Protein AF-A0A8T4J548-F1 (afdb_monomer)

Radius of gyration: 39.28 Å; Cα contacts (8 Å, |Δi|>4): 1126; chains: 1; bounding box: 117×50×111 Å

Structure (mmCIF, N/CA/C/O backbone):
data_AF-A0A8T4J548-F1
#
_entry.id   AF-A0A8T4J548-F1
#
loop_
_atom_site.group_PDB
_atom_site.id
_atom_site.type_symbol
_atom_site.label_atom_id
_atom_site.label_alt_id
_atom_site.label_comp_id
_atom_site.label_asym_id
_atom_site.label_entity_id
_atom_site.label_seq_id
_atom_site.pdbx_PDB_ins_code
_atom_site.Cartn_x
_atom_site.Cartn_y
_atom_site.Cartn_z
_atom_site.occupancy
_atom_site.B_iso_or_equiv
_atom_site.auth_seq_id
_atom_site.auth_comp_id
_atom_site.auth_asym_id
_atom_site.auth_atom_id
_atom_site.pdbx_PDB_model_num
ATOM 1 N N . MET A 1 1 ? -50.791 -19.777 55.229 1.00 37.62 1 MET A N 1
ATOM 2 C CA . MET A 1 1 ? -50.067 -18.635 54.633 1.00 37.62 1 MET A CA 1
ATOM 3 C C . MET A 1 1 ? -48.751 -19.148 54.080 1.00 37.62 1 MET A C 1
ATOM 5 O O . MET A 1 1 ? -47.777 -19.273 54.810 1.00 37.62 1 MET A O 1
ATOM 9 N N . SER A 1 2 ? -48.763 -19.561 52.819 1.00 36.72 2 SER A N 1
ATOM 10 C CA . SER A 1 2 ? -47.574 -19.905 52.040 1.00 36.72 2 SER A CA 1
ATOM 11 C C . SER A 1 2 ? -46.838 -18.609 51.701 1.00 36.72 2 SER A C 1
ATOM 13 O O . SER A 1 2 ? -47.427 -17.722 51.092 1.00 36.72 2 SER A O 1
ATOM 15 N N . LYS A 1 3 ? -45.587 -18.477 52.158 1.00 40.59 3 LYS A N 1
ATOM 16 C CA . LYS A 1 3 ? -44.697 -17.372 51.783 1.00 40.59 3 LYS A CA 1
ATOM 17 C C . LYS A 1 3 ? -44.497 -17.413 50.267 1.00 40.59 3 LYS A C 1
ATOM 19 O O . LYS A 1 3 ? -43.923 -18.378 49.766 1.00 40.59 3 LYS A O 1
ATOM 24 N N . GLU A 1 4 ? -44.979 -16.397 49.560 1.00 38.66 4 GLU A N 1
ATOM 25 C CA . GLU A 1 4 ? -44.539 -16.113 48.196 1.00 38.66 4 GLU A CA 1
ATOM 26 C C . GLU A 1 4 ? -43.029 -15.859 48.246 1.00 38.66 4 GLU A C 1
ATOM 28 O O . GLU A 1 4 ? -42.551 -14.975 48.955 1.00 38.66 4 GLU A O 1
ATOM 33 N N . VAL A 1 5 ? -42.264 -16.714 47.571 1.00 44.09 5 VAL A N 1
ATOM 34 C CA . VAL A 1 5 ? -40.835 -16.499 47.350 1.00 44.09 5 VAL A CA 1
ATOM 35 C C . VAL A 1 5 ? -40.746 -15.466 46.234 1.00 44.09 5 VAL A C 1
ATOM 37 O O . VAL A 1 5 ? -41.049 -15.788 45.086 1.00 44.09 5 VAL A O 1
ATOM 40 N N . GLU A 1 6 ? -40.381 -14.226 46.562 1.00 42.75 6 GLU A N 1
ATOM 41 C CA . GLU A 1 6 ? -40.004 -13.232 45.555 1.00 42.75 6 GLU A CA 1
ATOM 42 C C . GLU A 1 6 ? -38.854 -13.807 44.720 1.00 42.75 6 GLU A C 1
ATOM 44 O O . GLU A 1 6 ? -37.742 -14.014 45.211 1.00 42.75 6 GLU A O 1
ATOM 49 N N . ILE A 1 7 ? -39.132 -14.121 43.454 1.00 56.84 7 ILE A N 1
ATOM 50 C CA . ILE A 1 7 ? -38.109 -14.536 42.497 1.00 56.84 7 ILE A CA 1
ATOM 51 C C . ILE A 1 7 ? -37.311 -13.277 42.159 1.00 56.84 7 ILE A C 1
ATOM 53 O O . ILE A 1 7 ? -37.735 -12.460 41.343 1.00 56.84 7 ILE A O 1
ATOM 57 N N . VAL A 1 8 ? -36.173 -13.100 42.826 1.00 64.88 8 VAL A N 1
ATOM 58 C CA . VAL A 1 8 ? -35.223 -12.031 42.512 1.00 64.88 8 VAL A CA 1
ATOM 59 C C . VAL A 1 8 ? -34.706 -12.268 41.094 1.00 64.88 8 VAL A C 1
ATOM 61 O O . VAL A 1 8 ? -34.135 -13.317 40.808 1.00 64.88 8 VAL A O 1
ATOM 64 N N . GLU A 1 9 ? -34.939 -11.318 40.187 1.00 80.44 9 GLU A N 1
ATOM 65 C CA . GLU A 1 9 ? -34.410 -11.400 38.821 1.00 80.44 9 GLU A CA 1
ATOM 66 C C . GLU A 1 9 ? -32.873 -11.406 38.838 1.00 80.44 9 GLU A C 1
ATOM 68 O O . GLU A 1 9 ? -32.246 -10.468 39.336 1.00 80.44 9 GLU A O 1
ATOM 73 N N . GLU A 1 10 ? -32.278 -12.468 38.292 1.00 92.62 10 GLU A N 1
ATOM 74 C CA . GLU A 1 10 ? -30.835 -12.610 38.099 1.00 92.62 10 GLU A CA 1
ATOM 75 C C . GLU A 1 10 ? -30.477 -12.422 36.618 1.00 92.62 10 GLU A C 1
ATOM 77 O O . GLU A 1 10 ? -31.178 -12.906 35.720 1.00 92.62 10 GLU A O 1
ATOM 82 N N . PHE A 1 11 ? -29.360 -11.744 36.365 1.00 93.88 11 PHE A N 1
ATOM 83 C CA . PHE A 1 11 ? -28.841 -11.467 35.029 1.00 93.88 11 PHE A CA 1
ATOM 84 C C . PHE A 1 11 ? -27.428 -12.022 34.905 1.00 93.88 11 PHE A C 1
ATOM 86 O O . PHE A 1 11 ? -26.547 -11.623 35.661 1.00 93.88 11 PHE A O 1
ATOM 93 N N . VAL A 1 12 ? -27.198 -12.922 33.953 1.00 94.44 12 VAL A N 1
ATOM 94 C CA . VAL A 1 12 ? -25.847 -13.385 33.612 1.00 94.44 12 VAL A CA 1
ATOM 95 C C . VAL A 1 12 ? -25.364 -12.575 32.426 1.00 94.44 12 VAL A C 1
ATOM 97 O O . VAL A 1 12 ? -26.048 -12.497 31.406 1.00 94.44 12 VAL A O 1
ATOM 100 N N . VAL A 1 13 ? -24.202 -11.954 32.573 1.00 93.19 13 VAL A N 1
ATOM 101 C CA . VAL A 1 13 ? -23.664 -11.044 31.562 1.00 93.19 13 VAL A CA 1
ATOM 102 C C . VAL A 1 13 ? -22.554 -11.706 30.773 1.00 93.19 13 VAL A C 1
ATOM 104 O O . VAL A 1 13 ? -21.712 -12.424 31.316 1.00 93.19 13 VAL A O 1
ATOM 107 N N . ASP A 1 14 ? -22.587 -11.444 29.480 1.00 91.25 14 ASP A N 1
ATOM 108 C CA . ASP A 1 14 ? -21.598 -11.900 28.528 1.00 91.25 14 ASP A CA 1
ATOM 109 C C . ASP A 1 14 ? -20.366 -10.977 28.468 1.00 91.25 14 ASP A C 1
ATOM 111 O O . ASP A 1 14 ? -20.431 -9.809 28.867 1.00 91.25 14 ASP A O 1
ATOM 115 N N . THR A 1 15 ? -19.245 -11.487 27.947 1.00 87.94 15 THR A N 1
ATOM 116 C CA . THR A 1 15 ? -18.007 -10.715 27.766 1.00 87.94 15 THR A CA 1
ATOM 117 C C . THR A 1 15 ? -18.238 -9.505 26.852 1.00 87.94 15 THR A C 1
ATOM 119 O O . THR A 1 15 ? -17.758 -8.413 27.163 1.00 87.94 15 THR A O 1
ATOM 122 N N . SER A 1 16 ? -19.021 -9.668 25.775 1.00 85.94 16 SER A N 1
ATOM 123 C CA . SER A 1 16 ? -19.352 -8.605 24.806 1.00 85.94 16 SER A CA 1
ATOM 124 C C . SER A 1 16 ? -19.909 -7.343 25.480 1.00 85.94 16 SER A C 1
ATOM 126 O O . SER A 1 16 ? -19.373 -6.251 25.317 1.00 85.94 16 SER A O 1
ATOM 128 N N . VAL A 1 17 ? -20.905 -7.507 26.353 1.00 87.31 17 VAL A N 1
ATOM 129 C CA . VAL A 1 17 ? -21.599 -6.409 27.053 1.00 87.31 17 VAL A CA 1
ATOM 130 C C . VAL A 1 17 ? -20.672 -5.640 27.992 1.00 87.31 17 VAL A C 1
ATOM 132 O O . VAL A 1 17 ? -20.835 -4.432 28.188 1.00 87.31 17 VAL A O 1
ATOM 135 N N . ILE A 1 18 ? -19.706 -6.340 28.592 1.00 88.62 18 ILE A N 1
ATOM 136 C CA . ILE A 1 18 ? -18.713 -5.734 29.483 1.00 88.62 18 ILE A CA 1
ATOM 137 C C . ILE A 1 18 ? -17.684 -4.947 28.668 1.00 88.62 18 ILE A C 1
ATOM 139 O O . ILE A 1 18 ? -17.350 -3.823 29.034 1.00 88.62 18 ILE A O 1
ATOM 143 N N . ILE A 1 19 ? -17.202 -5.505 27.555 1.00 82.69 19 ILE A N 1
ATOM 144 C CA . ILE A 1 19 ? -16.240 -4.827 26.675 1.00 82.69 19 ILE A CA 1
ATOM 145 C C . ILE A 1 19 ? -16.855 -3.564 26.060 1.00 82.69 19 ILE A C 1
ATOM 147 O O . ILE A 1 19 ? -16.193 -2.529 26.005 1.00 82.69 19 ILE A O 1
ATOM 151 N N . GLU A 1 20 ? -18.118 -3.628 25.642 1.00 76.56 20 GLU A N 1
ATOM 152 C CA . GLU A 1 20 ? -18.842 -2.521 25.002 1.00 76.56 20 GLU A CA 1
ATOM 153 C C . GLU A 1 20 ? -19.241 -1.394 25.971 1.00 76.56 20 GLU A C 1
ATOM 155 O O . GLU A 1 20 ? -19.666 -0.321 25.540 1.00 76.56 20 GLU A O 1
ATOM 160 N N . GLY A 1 21 ? -19.095 -1.604 27.284 1.00 80.56 21 GLY A N 1
ATOM 161 C CA . GLY A 1 21 ? -19.451 -0.608 28.295 1.00 80.56 21 GLY A CA 1
ATOM 162 C C . GLY A 1 21 ? -20.960 -0.368 28.432 1.00 80.56 21 GLY A C 1
ATOM 163 O O . GLY A 1 21 ? -21.388 0.718 28.831 1.00 80.56 21 GLY A O 1
ATOM 164 N N . GLU A 1 22 ? -21.781 -1.348 28.045 1.00 80.88 22 GLU A N 1
ATOM 165 C CA . GLU A 1 22 ? -23.244 -1.240 28.057 1.00 80.88 22 GLU A CA 1
ATOM 166 C C . GLU A 1 22 ? -23.857 -1.672 29.386 1.00 80.88 22 GLU A C 1
ATOM 168 O O . GLU A 1 22 ? -24.960 -1.243 29.734 1.00 80.88 22 GLU A O 1
ATOM 173 N N . LEU A 1 23 ? -23.147 -2.494 30.162 1.00 87.50 23 LEU A N 1
ATOM 174 C CA . LEU A 1 23 ? -23.687 -3.032 31.403 1.00 87.50 23 LEU A CA 1
ATOM 175 C C . LEU A 1 23 ? -24.078 -1.914 32.380 1.00 87.50 23 LEU A C 1
ATOM 177 O O . LEU A 1 23 ? -25.169 -1.949 32.948 1.00 87.50 23 LEU A O 1
ATOM 181 N N . SER A 1 24 ? -23.233 -0.894 32.540 1.00 87.75 24 SER A N 1
ATOM 182 C CA . SER A 1 24 ? -23.491 0.233 33.445 1.00 87.75 24 SER A CA 1
ATOM 183 C C . SER A 1 24 ? -24.702 1.050 33.004 1.00 87.75 24 SER A C 1
ATOM 185 O O . SER A 1 24 ? -25.564 1.364 33.825 1.00 87.75 24 SER A O 1
ATOM 187 N N . LYS A 1 25 ? -24.850 1.297 31.699 1.00 85.25 25 LYS A N 1
ATOM 188 C CA . LYS A 1 25 ? -26.010 1.997 31.122 1.00 85.25 25 LYS A CA 1
ATOM 189 C C . LYS A 1 25 ? -27.305 1.199 31.274 1.00 85.25 25 LYS A C 1
ATOM 191 O O . LYS A 1 25 ? -28.371 1.762 31.537 1.00 85.25 25 LYS A O 1
ATOM 196 N N . LEU A 1 26 ? -27.243 -0.123 31.118 1.00 85.94 26 LEU A N 1
ATOM 197 C CA . LEU A 1 26 ? -28.394 -1.005 31.326 1.00 85.94 26 LEU A CA 1
ATOM 198 C C . LEU A 1 26 ? -28.858 -1.008 32.784 1.00 85.94 26 LEU A C 1
ATOM 200 O O . LEU A 1 26 ? -30.064 -1.058 33.038 1.00 85.94 26 LEU A O 1
ATOM 204 N N . VAL A 1 27 ? -27.915 -0.904 33.719 1.00 87.94 27 VAL A N 1
ATOM 205 C CA . VAL A 1 27 ? -28.203 -0.744 35.147 1.00 87.94 27 VAL A CA 1
ATOM 206 C C . VAL A 1 27 ? -28.826 0.619 35.434 1.00 87.94 27 VAL A C 1
ATOM 208 O O . VAL A 1 27 ? -29.850 0.703 36.106 1.00 87.94 27 VAL A O 1
ATOM 211 N N . GLU A 1 28 ? -28.264 1.696 34.886 1.00 85.06 28 GLU A N 1
ATOM 212 C CA . GLU A 1 28 ? -28.781 3.056 35.082 1.00 85.06 28 GLU A CA 1
ATOM 213 C C . GLU A 1 28 ? -30.168 3.272 34.466 1.00 85.06 28 GLU A C 1
ATOM 215 O O . GLU A 1 28 ? -31.002 3.961 35.052 1.00 85.06 28 GLU A O 1
ATOM 220 N N . SER A 1 29 ? -30.446 2.646 33.320 1.00 82.81 29 SER A N 1
ATOM 221 C CA . SER A 1 29 ? -31.766 2.676 32.673 1.00 82.81 29 SER A CA 1
ATOM 222 C C . SER A 1 29 ? -32.796 1.737 33.313 1.00 82.81 29 SER A C 1
ATOM 224 O O . SER A 1 29 ? -33.959 1.743 32.910 1.00 82.81 29 SER A O 1
ATOM 226 N N . GLY A 1 30 ? -32.393 0.918 34.292 1.00 82.31 30 GLY A N 1
ATOM 227 C CA . GLY A 1 30 ? -33.263 -0.025 35.000 1.00 82.31 30 GLY A CA 1
ATOM 228 C C . GLY A 1 30 ? -33.656 -1.275 34.202 1.00 82.31 30 GLY A C 1
ATOM 229 O O . GLY A 1 30 ? -34.498 -2.047 34.665 1.00 82.31 30 GLY A O 1
ATOM 230 N N . LYS A 1 31 ? -33.066 -1.495 33.017 1.00 82.62 31 LYS A N 1
ATOM 231 C CA . LYS A 1 31 ? -33.281 -2.707 32.202 1.00 82.62 31 LYS A CA 1
ATOM 232 C C . LYS A 1 31 ? -32.619 -3.942 32.811 1.00 82.62 31 LYS A C 1
ATOM 234 O O . LYS A 1 31 ? -33.133 -5.045 32.653 1.00 82.62 31 LYS A O 1
ATOM 239 N N . VAL A 1 32 ? -31.493 -3.747 33.493 1.00 85.12 32 VAL A N 1
ATOM 240 C CA . VAL A 1 32 ? -30.818 -4.753 34.320 1.00 85.12 32 VAL A CA 1
ATOM 241 C C . VAL A 1 32 ? -30.861 -4.254 35.758 1.00 85.12 32 VAL A C 1
ATOM 243 O O . VAL A 1 32 ? -30.534 -3.103 36.028 1.00 85.12 32 VAL A O 1
ATOM 246 N N . LYS A 1 33 ? -31.304 -5.095 36.689 1.00 86.75 33 LYS A N 1
ATOM 247 C CA . LYS A 1 33 ? -31.518 -4.711 38.091 1.00 86.75 33 LYS A CA 1
ATOM 248 C C . LYS A 1 33 ? -31.268 -5.893 39.019 1.00 86.75 33 LYS A C 1
ATOM 250 O O . LYS A 1 33 ? -31.098 -7.016 38.559 1.00 86.75 33 LYS A O 1
ATOM 255 N N . ASN A 1 34 ? -31.293 -5.642 40.323 1.00 87.38 34 ASN A N 1
ATOM 256 C CA . ASN A 1 34 ? -31.101 -6.654 41.359 1.00 87.38 34 ASN A CA 1
ATOM 257 C C . ASN A 1 34 ? -29.725 -7.325 41.265 1.00 87.38 34 ASN A C 1
ATOM 259 O O . ASN A 1 34 ? -28.742 -6.698 41.643 1.00 87.38 34 ASN A O 1
ATOM 263 N N . THR A 1 35 ? -29.637 -8.570 40.789 1.00 92.06 35 THR A N 1
ATOM 264 C CA . THR A 1 35 ? -28.419 -9.383 40.871 1.00 92.06 35 THR A 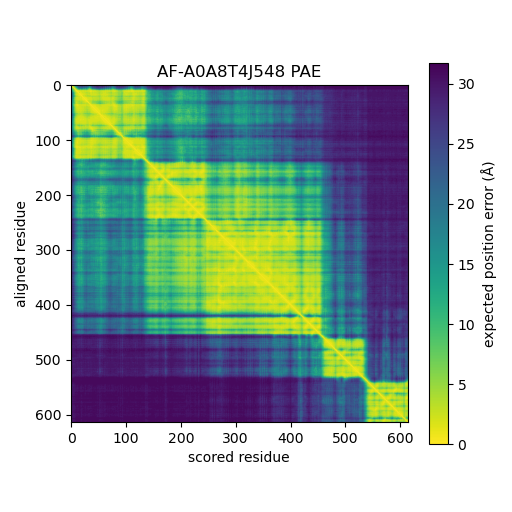CA 1
ATOM 265 C C . THR A 1 35 ? -27.792 -9.591 39.498 1.00 92.06 35 THR A C 1
ATOM 267 O O . THR A 1 35 ? -28.386 -10.212 38.618 1.00 92.06 35 THR A O 1
ATOM 270 N N . ILE A 1 36 ? -26.554 -9.130 39.344 1.00 93.25 36 ILE A N 1
ATOM 271 C CA . ILE A 1 36 ? -25.711 -9.358 38.172 1.00 93.25 36 ILE A CA 1
ATOM 272 C C . ILE A 1 36 ? -24.703 -10.456 38.493 1.00 93.25 36 ILE A C 1
ATOM 274 O O . ILE A 1 36 ? -23.972 -10.386 39.482 1.00 93.25 36 ILE A O 1
ATOM 278 N N . ILE A 1 37 ? -24.642 -11.467 37.639 1.00 93.69 37 ILE A N 1
ATOM 279 C CA . ILE A 1 37 ? -23.758 -12.612 37.771 1.00 93.69 37 ILE A CA 1
ATOM 280 C C . ILE A 1 37 ? -22.731 -12.572 36.639 1.00 93.69 37 ILE A C 1
ATOM 282 O O . ILE A 1 37 ? -23.080 -12.590 35.460 1.00 93.69 37 ILE A O 1
ATOM 286 N N . ILE A 1 38 ? -21.453 -12.550 37.009 1.00 93.81 38 ILE A N 1
ATOM 287 C CA . ILE A 1 38 ? -20.320 -12.536 36.080 1.00 93.81 38 ILE A CA 1
ATOM 288 C C . ILE A 1 38 ? -19.569 -13.859 36.230 1.00 93.81 38 ILE A C 1
ATOM 290 O O . ILE A 1 38 ? -19.129 -14.212 37.329 1.00 93.81 38 ILE A O 1
ATOM 294 N N . HIS A 1 39 ? -19.411 -14.613 35.139 1.00 94.00 39 HIS A N 1
ATOM 295 C CA . HIS A 1 39 ? -18.629 -15.848 35.182 1.00 94.00 39 HIS A CA 1
ATOM 296 C C . HIS A 1 39 ? -17.134 -15.518 35.349 1.00 94.00 39 HIS A C 1
ATOM 298 O O . HIS A 1 39 ? -16.601 -14.630 34.683 1.00 94.00 39 HIS A O 1
ATOM 304 N N . LYS A 1 40 ? -16.408 -16.246 36.207 1.00 91.50 40 LYS A N 1
ATOM 305 C CA . LYS A 1 40 ? -14.971 -16.001 36.466 1.00 91.50 40 LYS A CA 1
ATOM 306 C C . LYS A 1 40 ? -14.087 -16.145 35.222 1.00 91.50 40 LYS A C 1
ATOM 308 O O . LYS A 1 40 ? -13.003 -15.566 35.191 1.00 91.50 40 LYS A O 1
ATOM 313 N N . ALA A 1 41 ? -14.538 -16.890 34.212 1.00 89.50 41 ALA A N 1
ATOM 314 C CA . ALA A 1 41 ? -13.873 -16.963 32.909 1.00 89.50 41 ALA A CA 1
ATOM 315 C C . ALA A 1 41 ? -13.831 -15.608 32.190 1.00 89.50 41 ALA A C 1
ATOM 317 O O . ALA A 1 41 ? -12.785 -15.275 31.650 1.00 89.50 41 ALA A O 1
ATOM 318 N N . VAL A 1 42 ? -14.896 -14.802 32.276 1.00 89.88 42 VAL A N 1
ATOM 319 C CA . VAL A 1 42 ? -14.955 -13.460 31.669 1.00 89.88 42 VAL A CA 1
ATOM 320 C C . VAL A 1 42 ? -13.880 -12.556 32.266 1.00 89.88 42 VAL A C 1
ATOM 322 O O . VAL A 1 42 ? -13.118 -11.911 31.556 1.00 89.88 42 VAL A O 1
ATOM 325 N N . VAL A 1 43 ? -13.751 -12.560 33.597 1.00 90.19 43 VAL A N 1
ATOM 326 C CA . VAL A 1 43 ? -12.721 -11.772 34.294 1.00 90.19 43 VAL A CA 1
ATOM 327 C C . VAL A 1 43 ? -11.316 -12.222 33.888 1.00 90.19 43 VAL A C 1
ATOM 329 O O . VAL A 1 43 ? -10.449 -11.389 33.637 1.00 90.19 43 VAL A O 1
ATOM 332 N N . ALA A 1 44 ? -11.090 -13.536 33.808 1.00 88.06 44 ALA A N 1
ATOM 333 C CA . ALA A 1 44 ? -9.797 -14.089 33.419 1.00 88.06 44 ALA A CA 1
ATOM 334 C C . ALA A 1 44 ? -9.439 -13.771 31.957 1.00 88.06 44 ALA A C 1
ATOM 336 O O . ALA A 1 44 ? -8.276 -13.503 31.657 1.00 88.06 44 ALA A O 1
ATOM 337 N N . GLU A 1 45 ? -10.428 -13.764 31.064 1.00 86.06 45 GLU A N 1
ATOM 338 C CA . GLU A 1 45 ? -10.267 -13.347 29.676 1.00 86.06 45 GLU A CA 1
ATOM 339 C C . GLU A 1 45 ? -9.886 -11.869 29.583 1.00 86.06 45 GLU A C 1
ATOM 341 O O . GLU A 1 45 ? -8.857 -11.552 28.990 1.00 86.06 45 GLU A O 1
ATOM 346 N N . LEU A 1 46 ? -10.642 -10.971 30.221 1.00 88.62 46 LEU A N 1
ATOM 347 C CA . LEU A 1 46 ? -10.359 -9.531 30.217 1.00 88.62 46 LEU A CA 1
ATOM 348 C C . LEU A 1 46 ? -8.962 -9.215 30.764 1.00 88.62 46 LEU A C 1
ATOM 350 O O . LEU A 1 46 ? -8.216 -8.436 30.168 1.00 88.62 46 LEU A O 1
ATOM 354 N N . GLU A 1 47 ? -8.578 -9.865 31.864 1.00 87.00 47 GLU A N 1
ATOM 355 C CA . GLU A 1 47 ? -7.245 -9.747 32.455 1.00 87.00 47 GLU A CA 1
ATOM 356 C C . GLU A 1 47 ? -6.151 -10.230 31.490 1.00 87.00 47 GLU A C 1
ATOM 358 O O . GLU A 1 47 ? -5.137 -9.555 31.309 1.00 87.00 47 GLU A O 1
ATOM 363 N N . HIS A 1 48 ? -6.366 -11.363 30.815 1.00 85.19 48 HIS A N 1
ATOM 364 C CA . HIS A 1 48 ? -5.449 -11.863 29.795 1.00 85.19 48 HIS A CA 1
ATOM 365 C C . HIS A 1 48 ? -5.320 -10.875 28.626 1.00 85.19 48 HIS A C 1
ATOM 367 O O . HIS A 1 48 ? -4.202 -10.503 28.270 1.00 85.19 48 HIS A O 1
ATOM 373 N N . GLN A 1 49 ? -6.431 -10.383 28.067 1.00 82.25 49 GLN A N 1
ATOM 374 C CA . GLN A 1 49 ? -6.409 -9.390 26.985 1.00 82.25 49 GLN A CA 1
ATOM 375 C C . GLN A 1 49 ? -5.635 -8.123 27.405 1.00 82.25 49 GLN A C 1
ATOM 377 O O . GLN A 1 49 ? -4.775 -7.647 26.659 1.00 82.25 49 GLN A O 1
ATOM 382 N N . ALA A 1 50 ? -5.866 -7.622 28.624 1.00 83.88 50 ALA A N 1
ATOM 383 C CA . ALA A 1 50 ? -5.184 -6.446 29.164 1.00 83.88 50 ALA A CA 1
ATOM 384 C C . ALA A 1 50 ? -3.675 -6.679 29.368 1.00 83.88 50 ALA A C 1
ATOM 386 O O . ALA A 1 50 ? -2.860 -5.837 28.987 1.00 83.88 50 ALA A O 1
ATOM 387 N N . ASN A 1 51 ? -3.271 -7.845 29.883 1.00 79.94 51 ASN A N 1
ATOM 388 C CA . ASN A 1 51 ? -1.857 -8.211 30.050 1.00 79.94 51 ASN A CA 1
ATOM 389 C C . ASN A 1 51 ? -1.110 -8.300 28.706 1.00 79.94 51 ASN A C 1
ATOM 391 O O . ASN A 1 51 ? 0.068 -7.935 28.605 1.00 79.94 51 ASN A O 1
ATOM 395 N N . TYR A 1 52 ? -1.808 -8.719 27.649 1.00 77.62 52 TYR A N 1
ATOM 396 C CA . TYR A 1 52 ? -1.305 -8.695 26.273 1.00 77.62 52 TYR A CA 1
ATOM 397 C C . TYR A 1 52 ? -1.330 -7.296 25.630 1.00 77.62 52 TYR A C 1
ATOM 399 O O . TYR A 1 52 ? -0.826 -7.124 24.521 1.00 77.62 52 TYR A O 1
ATOM 407 N N . GLY A 1 53 ? -1.830 -6.285 26.345 1.00 68.94 53 GLY A N 1
ATOM 408 C CA . GLY A 1 53 ? -1.903 -4.888 25.920 1.00 68.94 53 GLY A CA 1
ATOM 409 C C . GLY A 1 53 ? -3.018 -4.589 24.919 1.00 68.94 53 GLY A C 1
ATOM 410 O O . GLY A 1 53 ? -2.924 -3.611 24.183 1.00 68.94 53 GLY A O 1
ATOM 411 N N . ARG A 1 54 ? -4.059 -5.425 24.859 1.00 72.12 54 ARG A N 1
ATOM 412 C CA . ARG A 1 54 ? -5.230 -5.185 24.007 1.00 72.12 54 ARG A CA 1
ATOM 413 C C . ARG A 1 54 ? -6.210 -4.252 24.716 1.00 72.12 54 ARG A C 1
ATOM 415 O O . ARG A 1 54 ? -6.527 -4.459 25.887 1.00 72.12 54 ARG A O 1
ATOM 422 N N . GLU A 1 55 ? -6.708 -3.239 24.002 1.00 71.00 55 GLU A N 1
ATOM 423 C CA . GLU A 1 55 ? -7.545 -2.181 24.602 1.00 71.00 55 GLU A CA 1
ATOM 424 C C . GLU A 1 55 ? -8.866 -2.727 25.132 1.00 71.00 55 GLU A C 1
ATOM 426 O O . GLU A 1 55 ? -9.297 -2.349 26.211 1.00 71.00 55 GLU A O 1
ATOM 431 N N . ILE A 1 56 ? -9.462 -3.675 24.409 1.00 76.81 56 ILE A N 1
ATOM 432 C CA . ILE A 1 56 ? -10.677 -4.399 24.803 1.00 76.81 56 ILE A CA 1
ATOM 433 C C . ILE A 1 56 ? -10.577 -5.019 26.204 1.00 76.81 56 ILE A C 1
ATOM 435 O O . ILE A 1 56 ? -11.549 -4.993 26.955 1.00 76.81 56 ILE A O 1
ATOM 439 N N . GLY A 1 57 ? -9.390 -5.482 26.612 1.00 83.69 57 GLY A N 1
ATOM 440 C CA . GLY A 1 57 ? -9.162 -5.933 27.985 1.00 83.69 57 GLY A CA 1
ATOM 441 C C . GLY A 1 57 ? -9.242 -4.790 28.997 1.00 83.69 57 GLY A C 1
ATOM 442 O O . GLY A 1 57 ? -9.924 -4.904 30.012 1.00 83.69 57 GLY A O 1
ATOM 443 N N . PHE A 1 58 ? -8.587 -3.661 28.714 1.00 82.62 58 PHE A N 1
ATOM 444 C CA . PHE A 1 58 ? -8.639 -2.479 29.581 1.00 82.62 58 PHE A CA 1
ATOM 445 C C . PHE A 1 58 ? -10.040 -1.862 29.653 1.00 82.62 58 PHE A C 1
ATOM 447 O O . PHE A 1 58 ? -10.462 -1.469 30.737 1.00 82.62 58 PHE A O 1
ATOM 454 N N . LEU A 1 59 ? -10.766 -1.825 28.534 1.00 82.25 59 LEU A N 1
ATOM 455 C CA . LEU A 1 59 ? -12.153 -1.367 28.449 1.00 82.25 59 LEU A CA 1
ATOM 456 C C . LEU A 1 59 ? -13.063 -2.187 29.358 1.00 82.25 59 LEU A C 1
ATOM 458 O O . LEU A 1 59 ? -13.743 -1.618 30.211 1.00 82.25 59 LEU A O 1
ATOM 462 N N . GLY A 1 60 ? -13.004 -3.516 29.248 1.00 87.75 60 GLY A N 1
ATOM 463 C CA . GLY A 1 60 ? -13.799 -4.381 30.112 1.00 87.75 60 GLY A CA 1
ATOM 464 C C . GLY A 1 60 ? -13.414 -4.261 31.591 1.00 87.75 60 GLY A C 1
ATOM 465 O O . GLY A 1 60 ? -14.287 -4.269 32.455 1.00 87.75 60 GLY A O 1
ATOM 466 N N . LEU A 1 61 ? -12.127 -4.079 31.913 1.00 89.31 61 LEU A N 1
ATOM 467 C CA . LEU A 1 61 ? -11.692 -3.822 33.293 1.00 89.31 61 LEU A CA 1
ATOM 468 C C . LEU A 1 61 ? -12.213 -2.483 33.838 1.00 89.31 61 LEU A C 1
ATOM 470 O O . LEU A 1 61 ? -12.587 -2.411 35.009 1.00 89.31 61 LEU A O 1
ATOM 474 N N . ASP A 1 62 ? -12.236 -1.427 33.025 1.00 87.38 62 ASP A N 1
ATOM 475 C CA . ASP A 1 62 ? -12.780 -0.127 33.425 1.00 87.38 62 ASP A CA 1
ATOM 476 C C . ASP A 1 62 ? -14.308 -0.188 33.598 1.00 87.38 62 ASP A C 1
ATOM 478 O O . ASP A 1 62 ? -14.839 0.408 34.537 1.00 87.38 62 ASP A O 1
ATOM 482 N N . GLU A 1 63 ? -15.015 -0.972 32.781 1.00 90.19 63 GLU A N 1
ATOM 483 C CA . GLU A 1 63 ? -16.448 -1.220 32.963 1.00 90.19 63 GLU A CA 1
ATOM 484 C C . GLU A 1 63 ? -16.739 -2.005 34.250 1.00 90.19 63 GLU A C 1
ATOM 486 O O . GLU A 1 63 ? -17.608 -1.618 35.032 1.00 90.19 63 GLU A O 1
ATOM 491 N N . LEU A 1 64 ? -15.960 -3.052 34.547 1.00 92.00 64 LEU A N 1
ATOM 492 C CA . LEU A 1 64 ? -16.081 -3.795 35.806 1.00 92.00 64 LEU A CA 1
ATOM 493 C C . LEU A 1 64 ? -15.888 -2.894 37.035 1.00 92.00 64 LEU A C 1
ATOM 495 O O . LEU A 1 64 ? -16.566 -3.090 38.046 1.00 92.00 64 LEU A O 1
ATOM 499 N N . LYS A 1 65 ? -15.001 -1.890 36.971 1.00 91.50 65 LYS A N 1
ATOM 500 C CA . LYS A 1 65 ? -14.851 -0.899 38.053 1.00 91.50 65 LYS A CA 1
ATOM 501 C C . LYS A 1 65 ? -16.128 -0.086 38.250 1.00 91.50 65 LYS A C 1
ATOM 503 O O . LYS A 1 65 ? -16.621 -0.039 39.373 1.00 91.50 65 LYS A O 1
ATOM 508 N N . LYS A 1 66 ? -16.700 0.478 37.180 1.00 89.38 66 LYS A N 1
ATOM 509 C CA . LYS A 1 66 ? -17.960 1.244 37.252 1.00 89.38 66 LYS A CA 1
ATOM 510 C C . LYS A 1 66 ? -19.107 0.405 37.808 1.00 89.38 66 LYS A C 1
ATOM 512 O O . LYS A 1 66 ? -19.896 0.874 38.621 1.00 89.38 66 LYS A O 1
ATOM 517 N N . ILE A 1 67 ? -19.191 -0.855 37.393 1.00 91.12 67 ILE A N 1
ATOM 518 C CA . ILE A 1 67 ? -20.208 -1.789 37.877 1.00 91.12 67 ILE A CA 1
ATOM 519 C C . ILE A 1 67 ? -20.037 -2.056 39.374 1.00 91.12 67 ILE A C 1
ATOM 521 O O . ILE A 1 67 ? -21.011 -1.962 40.120 1.00 91.12 67 ILE A O 1
ATOM 525 N N . ASN A 1 68 ? -18.806 -2.280 39.844 1.00 90.44 68 ASN A N 1
ATOM 526 C CA . ASN A 1 68 ? -18.532 -2.395 41.277 1.00 90.44 68 ASN A CA 1
ATOM 527 C C . ASN A 1 68 ? -18.887 -1.108 42.046 1.00 90.44 68 ASN A C 1
ATOM 529 O O . ASN A 1 68 ? -19.461 -1.206 43.126 1.00 90.44 68 ASN A O 1
ATOM 533 N N . GLU A 1 69 ? -18.630 0.084 41.496 1.00 90.88 69 GLU A N 1
ATOM 534 C CA . GLU A 1 69 ? -19.053 1.358 42.103 1.00 90.88 69 GLU A CA 1
ATOM 535 C C . GLU A 1 69 ? -20.584 1.461 42.223 1.00 90.88 69 GLU A C 1
ATOM 537 O O . GLU A 1 69 ? -21.108 1.848 43.271 1.00 90.88 69 GLU A O 1
ATOM 542 N N . LEU A 1 70 ? -21.329 1.066 41.184 1.00 88.94 70 LEU A N 1
ATOM 543 C CA . LEU A 1 70 ? -22.796 1.024 41.214 1.00 88.94 70 LEU A CA 1
ATOM 544 C C . LEU A 1 70 ? -23.320 0.034 42.268 1.00 88.94 70 LEU A C 1
ATOM 546 O O . LEU A 1 70 ? -24.321 0.324 42.930 1.00 88.94 70 LEU A O 1
ATOM 550 N N . ALA A 1 71 ? -22.632 -1.092 42.471 1.00 89.12 71 ALA A N 1
ATOM 551 C CA . ALA A 1 71 ? -22.965 -2.051 43.520 1.00 89.12 71 ALA A CA 1
ATOM 552 C C . ALA A 1 71 ? -22.644 -1.534 44.927 1.00 89.12 71 ALA A C 1
ATOM 554 O O . ALA A 1 71 ? -23.468 -1.667 45.829 1.00 89.12 71 ALA A O 1
ATOM 555 N N . SER A 1 72 ? -21.494 -0.881 45.122 1.00 87.88 72 SER A N 1
ATOM 556 C CA . SER A 1 72 ? -21.147 -0.236 46.397 1.00 87.88 72 SER A CA 1
ATOM 557 C C . SER A 1 72 ? -22.143 0.859 46.788 1.00 87.88 72 SER A C 1
ATOM 559 O O . SER A 1 72 ? -22.417 1.043 47.970 1.00 87.88 72 SER A O 1
ATOM 561 N N . ASN A 1 73 ? -22.738 1.532 45.801 1.00 87.88 73 ASN A N 1
ATOM 562 C CA . ASN A 1 73 ? -23.808 2.512 45.999 1.00 87.88 73 ASN A CA 1
ATOM 563 C C . ASN A 1 73 ? -25.199 1.878 46.224 1.00 87.88 73 ASN A C 1
ATOM 565 O O . ASN A 1 73 ? -26.195 2.596 46.286 1.00 87.88 73 ASN A O 1
ATOM 569 N N . GLY A 1 74 ? -25.289 0.547 46.321 1.00 84.88 74 GLY A N 1
ATOM 570 C CA . GLY A 1 74 ? -26.520 -0.187 46.624 1.00 84.88 74 GLY A CA 1
ATOM 571 C C . GLY A 1 74 ? -27.527 -0.272 45.476 1.00 84.88 74 GLY A C 1
ATOM 572 O O . GLY A 1 74 ? -28.661 -0.688 45.703 1.00 84.88 74 GLY A O 1
ATOM 573 N N . LYS A 1 75 ? -27.153 0.112 44.246 1.00 84.44 75 LYS A N 1
ATOM 574 C CA . LYS A 1 75 ? -28.064 0.047 43.088 1.00 84.44 75 LYS A CA 1
ATOM 575 C C . LYS A 1 75 ? -28.272 -1.383 42.577 1.00 84.44 75 LYS A C 1
ATOM 577 O O . LYS A 1 75 ? -29.321 -1.676 42.013 1.00 84.44 75 LYS A O 1
ATOM 582 N N . ILE A 1 76 ? -27.272 -2.248 42.750 1.00 91.25 76 ILE A N 1
ATOM 583 C CA . ILE A 1 76 ? -27.244 -3.643 42.283 1.00 91.25 76 ILE A CA 1
ATOM 584 C C . ILE A 1 76 ? -26.418 -4.520 43.235 1.00 91.25 76 ILE A C 1
ATOM 586 O O . ILE A 1 76 ? -25.584 -4.022 43.986 1.00 91.25 76 ILE A O 1
ATOM 590 N N . ASN A 1 77 ? -26.598 -5.834 43.143 1.00 89.88 77 ASN A N 1
ATOM 591 C CA . ASN A 1 77 ? -25.744 -6.857 43.739 1.00 89.88 77 ASN A CA 1
ATOM 592 C C . ASN A 1 77 ? -24.912 -7.525 42.639 1.00 89.88 77 ASN A C 1
ATOM 594 O O . ASN A 1 77 ? -25.446 -7.855 41.583 1.00 89.88 77 ASN A O 1
ATOM 598 N N . ILE A 1 78 ? -23.624 -7.772 42.888 1.00 91.56 78 ILE A N 1
ATOM 599 C CA . ILE A 1 78 ? -22.739 -8.468 41.940 1.00 91.56 78 ILE A CA 1
ATOM 600 C C . ILE A 1 78 ? -22.282 -9.794 42.539 1.00 91.56 78 ILE A C 1
ATOM 602 O O . ILE A 1 78 ? -21.869 -9.852 43.697 1.00 91.56 78 ILE A O 1
ATOM 606 N N . SER A 1 79 ? -22.303 -10.855 41.733 1.00 91.75 79 SER A N 1
ATOM 607 C CA . SER A 1 79 ? -21.782 -12.171 42.093 1.00 91.75 79 SER A CA 1
ATOM 608 C C . SER A 1 79 ? -20.817 -12.696 41.032 1.00 91.75 79 SER A C 1
ATOM 610 O O . SER A 1 79 ? -21.173 -12.827 39.863 1.00 91.75 79 SER A O 1
ATOM 612 N N . TYR A 1 80 ? -19.596 -13.046 41.442 1.00 91.56 80 TYR A N 1
ATOM 613 C CA . TYR A 1 80 ? -18.612 -13.686 40.567 1.00 91.56 80 TYR A CA 1
ATOM 614 C C . TYR A 1 80 ? -18.645 -15.205 40.767 1.00 91.56 80 TYR A C 1
ATOM 616 O O . TYR A 1 80 ? -18.197 -15.714 41.799 1.00 91.56 80 TYR A O 1
ATOM 624 N N . THR A 1 81 ? -19.159 -15.945 39.785 1.00 89.44 81 THR A N 1
ATOM 625 C CA . THR A 1 81 ? -19.433 -17.390 39.914 1.00 89.44 81 THR A CA 1
ATOM 626 C C . THR A 1 81 ? -18.725 -18.228 38.850 1.00 89.44 81 THR A C 1
ATOM 628 O O . THR A 1 81 ? -18.112 -17.701 37.925 1.00 89.44 81 THR A O 1
ATOM 631 N N . GLY A 1 82 ? -18.756 -19.550 39.018 1.00 85.44 82 GLY A N 1
ATOM 632 C CA . GLY A 1 82 ? -18.109 -20.491 38.108 1.00 85.44 82 GLY A CA 1
ATOM 633 C C . GLY A 1 82 ? -16.623 -20.712 38.387 1.00 85.44 82 GLY A C 1
ATOM 634 O O . GLY A 1 82 ? -16.055 -20.204 39.363 1.00 85.44 82 GLY A O 1
ATOM 635 N N . ASN A 1 83 ? -16.004 -21.514 37.524 1.00 83.44 83 ASN A N 1
ATOM 636 C CA . ASN A 1 83 ? -14.597 -21.883 37.626 1.00 83.44 83 ASN A CA 1
ATOM 637 C C . ASN A 1 83 ? -13.729 -20.895 36.847 1.00 83.44 83 ASN A C 1
ATOM 639 O O . ASN A 1 83 ? -14.098 -20.435 35.767 1.00 83.44 83 ASN A O 1
ATOM 643 N N . ARG A 1 84 ? -12.557 -20.566 37.401 1.00 82.00 84 ARG A N 1
ATOM 644 C CA . ARG A 1 84 ? -11.561 -19.756 36.698 1.00 82.00 84 ARG A CA 1
ATOM 645 C C . ARG A 1 84 ? -10.727 -20.685 35.801 1.00 82.00 84 ARG A C 1
ATOM 647 O O . ARG A 1 84 ? -10.055 -21.557 36.353 1.00 82.00 84 ARG A O 1
ATOM 654 N N . PRO A 1 85 ? -10.765 -20.537 34.467 1.00 80.12 85 PRO A N 1
ATOM 655 C CA . PRO A 1 85 ? -9.952 -21.349 33.566 1.00 80.12 85 PRO A CA 1
ATOM 656 C C . PRO A 1 85 ? -8.457 -21.054 33.761 1.00 80.12 85 PRO A C 1
ATOM 658 O O . PRO A 1 85 ? -8.073 -19.951 34.159 1.00 80.12 85 PRO A O 1
ATOM 661 N N . GLY A 1 86 ? -7.605 -22.048 33.498 1.00 75.69 86 GLY A N 1
ATOM 662 C CA . GLY A 1 86 ? -6.149 -21.872 33.540 1.00 75.69 86 GLY A CA 1
ATOM 663 C C . GLY A 1 86 ? -5.616 -21.090 32.331 1.00 75.69 86 GLY A C 1
ATOM 664 O O . GLY A 1 86 ? -6.255 -21.051 31.283 1.00 75.69 86 GLY A O 1
ATOM 665 N N . GLU A 1 87 ? -4.408 -20.520 32.422 1.00 68.94 87 GLU A N 1
ATOM 666 C CA . GLU A 1 87 ? -3.784 -19.757 31.317 1.00 68.94 87 GLU A CA 1
ATOM 667 C C . GLU A 1 87 ? -3.705 -20.534 29.993 1.00 68.94 87 GLU A C 1
ATOM 669 O O . GLU A 1 87 ? -3.927 -19.976 28.919 1.00 68.94 87 GLU A O 1
ATOM 674 N N . SER A 1 88 ? -3.385 -21.829 30.053 1.00 65.75 88 SER A N 1
ATOM 675 C CA . SER A 1 88 ? -3.288 -22.688 28.868 1.00 65.75 88 SER A CA 1
ATOM 676 C C . SER A 1 88 ? -4.642 -22.924 28.199 1.00 65.75 88 SER A C 1
ATOM 678 O O . SER A 1 88 ? -4.689 -23.072 26.979 1.00 65.75 88 SER A O 1
ATOM 680 N N . GLN A 1 89 ? -5.724 -22.935 28.984 1.00 67.75 89 GLN A N 1
ATOM 681 C CA . GLN A 1 89 ? -7.094 -23.014 28.489 1.00 67.75 89 GLN A CA 1
ATOM 682 C C . GLN A 1 89 ? -7.518 -21.676 27.893 1.00 67.75 89 GLN A C 1
ATOM 684 O O . GLN A 1 89 ? -8.008 -21.677 26.783 1.00 67.75 89 GLN A O 1
ATOM 689 N N . ILE A 1 90 ? -7.222 -20.537 28.525 1.00 67.81 90 ILE A N 1
ATOM 690 C CA . ILE A 1 90 ? -7.557 -19.204 27.979 1.00 67.81 90 ILE A CA 1
ATOM 691 C C . ILE A 1 90 ? -6.869 -18.960 26.628 1.00 67.81 90 ILE A C 1
ATOM 693 O O . ILE A 1 90 ? -7.492 -18.477 25.690 1.00 67.81 90 ILE A O 1
ATOM 697 N N . LYS A 1 91 ? -5.593 -19.348 26.489 1.00 62.44 91 LYS A N 1
ATOM 698 C CA . LYS A 1 91 ? -4.850 -19.204 25.222 1.00 62.44 91 LYS A CA 1
ATOM 699 C C . LYS A 1 91 ? -5.376 -20.082 24.087 1.00 62.44 91 LYS A C 1
ATOM 701 O O . LYS A 1 91 ? -5.096 -19.791 22.928 1.00 62.44 91 LYS A O 1
ATOM 706 N N . ARG A 1 92 ? -6.037 -21.195 24.415 1.00 54.19 92 ARG A N 1
ATOM 707 C CA . ARG A 1 92 ? -6.502 -22.208 23.452 1.00 54.19 92 ARG A CA 1
ATOM 708 C C . ARG A 1 92 ? -8.016 -22.238 23.289 1.00 54.19 92 ARG A C 1
ATOM 710 O O . ARG A 1 92 ? -8.483 -22.848 22.330 1.00 54.19 92 ARG A O 1
ATOM 717 N N . ALA A 1 93 ? -8.749 -21.612 24.203 1.00 53.88 93 ALA A N 1
ATOM 718 C CA . ALA A 1 93 ? -10.189 -21.507 24.165 1.00 53.88 93 ALA A CA 1
ATOM 719 C C . ALA A 1 93 ? -10.549 -20.788 22.871 1.00 53.88 93 ALA A C 1
ATOM 721 O O . ALA A 1 93 ? -10.183 -19.634 22.641 1.00 53.88 93 ALA A O 1
ATOM 722 N N . LYS A 1 94 ? -11.241 -21.503 21.987 1.00 55.66 94 LYS A N 1
ATOM 723 C CA . LYS A 1 94 ? -11.978 -20.848 20.911 1.00 55.66 94 LYS A CA 1
ATOM 724 C C . LYS A 1 94 ? -13.055 -19.999 21.589 1.00 55.66 94 LYS A C 1
ATOM 726 O O . LYS A 1 94 ? -13.619 -20.476 22.570 1.00 55.66 94 LYS A O 1
ATOM 731 N N . SER A 1 95 ? -13.348 -18.807 21.059 1.00 59.75 95 SER A N 1
ATOM 732 C CA . SER A 1 95 ? -14.367 -17.866 21.579 1.00 59.75 95 SER A CA 1
ATOM 733 C C . SER A 1 95 ? -15.585 -18.580 22.191 1.00 59.75 95 SER A C 1
ATOM 735 O O . SER A 1 95 ? -15.936 -18.357 23.341 1.00 59.75 95 SER A O 1
ATOM 737 N N . GLY A 1 96 ? -16.108 -19.592 21.487 1.00 69.31 96 GLY A N 1
ATOM 738 C CA . GLY A 1 96 ? -17.292 -20.339 21.906 1.00 69.31 96 GLY A CA 1
ATOM 739 C C . GLY A 1 96 ? -17.213 -21.170 23.198 1.00 69.31 96 GLY A C 1
ATOM 740 O O . GLY A 1 96 ? -18.273 -21.546 23.696 1.00 69.31 96 GLY A O 1
ATOM 741 N N . GLU A 1 97 ? -16.036 -21.495 23.752 1.00 81.94 97 GLU A N 1
ATOM 742 C CA . GLU A 1 97 ? -15.949 -22.234 25.031 1.00 81.94 97 GLU A CA 1
ATOM 743 C C . GLU A 1 97 ? -16.360 -21.362 26.220 1.00 81.94 97 GLU A C 1
ATOM 745 O O . GLU A 1 97 ? -17.082 -21.823 27.104 1.00 81.94 97 GLU A O 1
ATOM 750 N N . ILE A 1 98 ? -15.930 -20.098 26.233 1.00 84.94 98 ILE A N 1
ATOM 751 C CA . ILE A 1 98 ? -16.304 -19.148 27.284 1.00 84.94 98 ILE A CA 1
ATOM 752 C C . ILE A 1 98 ? -17.794 -18.820 27.153 1.00 84.94 98 ILE A C 1
ATOM 754 O O . ILE A 1 98 ? -18.525 -18.924 28.139 1.00 84.94 98 ILE A O 1
ATOM 758 N N . ASP A 1 99 ? -18.269 -18.566 25.932 1.00 87.69 99 ASP A N 1
ATOM 759 C CA . ASP A 1 99 ? -19.686 -18.315 25.647 1.00 87.69 99 ASP A CA 1
ATOM 760 C C . ASP A 1 99 ? -20.573 -19.486 26.097 1.00 87.69 99 ASP A C 1
ATOM 762 O O . ASP A 1 99 ? -21.685 -19.288 26.590 1.00 87.69 99 ASP A O 1
ATOM 766 N N . ALA A 1 100 ? -20.089 -20.727 25.950 1.00 88.19 100 ALA A N 1
ATOM 767 C CA . ALA A 1 100 ? -20.775 -21.913 26.455 1.00 88.19 100 ALA A CA 1
ATOM 768 C C . ALA A 1 100 ? -20.858 -21.914 27.985 1.00 88.19 100 ALA A C 1
ATOM 770 O O . ALA A 1 100 ? -21.955 -22.060 28.512 1.00 88.19 100 ALA A O 1
ATOM 771 N N . MET A 1 101 ? -19.756 -21.648 28.697 1.00 90.38 101 MET A N 1
ATOM 772 C CA . MET A 1 101 ? -19.766 -21.557 30.167 1.00 90.38 101 MET A CA 1
ATOM 773 C C . MET A 1 101 ? -20.729 -20.477 30.682 1.00 90.38 101 MET A C 1
ATOM 775 O O . MET A 1 101 ? -21.383 -20.659 31.708 1.00 90.38 101 MET A O 1
ATOM 779 N N . ILE A 1 102 ? -20.826 -19.347 29.975 1.00 92.25 102 ILE A N 1
ATOM 780 C CA . ILE A 1 102 ? -21.750 -18.255 30.311 1.00 92.25 102 ILE A CA 1
ATOM 781 C C . ILE A 1 102 ? -23.203 -18.702 30.102 1.00 92.25 102 ILE A C 1
ATOM 783 O O . ILE A 1 102 ? -24.049 -18.461 30.967 1.00 92.25 102 ILE A O 1
ATOM 787 N N . ARG A 1 103 ? -23.505 -19.382 28.986 1.00 92.38 103 ARG A N 1
ATOM 788 C CA . ARG A 1 103 ? -24.843 -19.941 28.732 1.00 92.38 103 ARG A CA 1
ATOM 789 C C . ARG A 1 103 ? -25.219 -21.010 29.757 1.00 92.38 103 ARG A C 1
ATOM 791 O O . ARG A 1 103 ? -26.320 -20.945 30.293 1.00 92.38 103 ARG A O 1
ATOM 798 N N . ASP A 1 104 ? -24.315 -21.929 30.074 1.00 92.12 104 ASP A N 1
ATOM 799 C CA . ASP A 1 104 ? -24.553 -22.982 31.067 1.00 92.12 104 ASP A CA 1
ATOM 800 C C . ASP A 1 104 ? -24.872 -22.366 32.437 1.00 92.12 104 ASP A C 1
ATOM 802 O O . ASP A 1 104 ? -25.861 -22.720 33.076 1.00 92.12 104 ASP A O 1
ATOM 806 N N . LEU A 1 105 ? -24.116 -21.340 32.842 1.00 92.62 105 LEU A N 1
ATOM 807 C CA . LEU A 1 105 ? -24.385 -20.601 34.073 1.00 92.62 105 LEU A CA 1
ATOM 808 C C . LEU A 1 105 ? -25.764 -19.919 34.062 1.00 92.62 105 LEU A C 1
ATOM 810 O O . LEU A 1 105 ? -26.485 -19.966 35.062 1.00 92.62 105 LEU A O 1
ATOM 814 N N . ALA A 1 106 ? -26.131 -19.269 32.955 1.00 93.25 106 ALA A N 1
ATOM 815 C CA . ALA A 1 106 ? -27.435 -18.625 32.810 1.00 93.25 106 ALA A CA 1
ATOM 816 C C . ALA A 1 106 ? -28.586 -19.642 32.851 1.00 93.25 106 ALA A C 1
ATOM 818 O O . ALA A 1 106 ? -29.617 -19.376 33.473 1.00 93.25 106 ALA A O 1
ATOM 819 N N . TRP A 1 107 ? -28.389 -20.820 32.256 1.00 92.75 107 TRP A N 1
ATOM 820 C CA . TRP A 1 107 ? -29.339 -21.927 32.291 1.00 92.75 107 TRP A CA 1
ATOM 821 C C . TRP A 1 107 ? -29.540 -22.453 33.714 1.00 92.75 107 TRP A C 1
ATOM 823 O O . TRP A 1 107 ? -30.668 -22.477 34.212 1.00 92.75 107 TRP A O 1
ATOM 833 N N . ASP A 1 108 ? -28.446 -22.789 34.400 1.00 90.81 108 ASP A N 1
ATOM 834 C CA . ASP A 1 108 ? -28.461 -23.367 35.748 1.00 90.81 108 ASP A CA 1
ATOM 835 C C . ASP A 1 108 ? -29.115 -22.435 36.774 1.00 90.81 108 ASP A C 1
ATOM 837 O O . ASP A 1 108 ? -29.847 -22.873 37.666 1.00 90.81 108 ASP A O 1
ATOM 841 N N . ARG A 1 109 ? -28.883 -21.127 36.631 1.00 90.00 109 ARG A N 1
ATOM 842 C CA . ARG A 1 109 ? -29.456 -20.088 37.497 1.00 90.00 109 ARG A CA 1
ATOM 843 C C . ARG A 1 109 ? -30.868 -19.668 37.100 1.00 90.00 109 ARG A C 1
ATOM 845 O O . ARG A 1 109 ? -31.500 -18.918 37.839 1.00 90.00 109 ARG A O 1
ATOM 852 N N . LYS A 1 110 ? -31.384 -20.133 35.954 1.00 90.56 110 LYS A N 1
ATOM 853 C CA . LYS A 1 110 ? -32.611 -19.607 35.321 1.00 90.56 110 LYS A CA 1
ATOM 854 C C . LYS A 1 110 ? -32.566 -18.078 35.163 1.00 90.56 110 LYS A C 1
ATOM 856 O O . LYS A 1 110 ? -33.597 -17.404 35.234 1.00 90.56 110 LYS A O 1
ATOM 861 N N . ALA A 1 111 ? -31.360 -17.552 34.973 1.00 93.06 111 ALA A N 1
ATOM 862 C CA . ALA A 1 111 ? -31.079 -16.136 34.843 1.00 93.06 111 ALA A CA 1
ATOM 863 C C . ALA A 1 111 ? -31.326 -15.670 33.404 1.00 93.06 111 ALA A C 1
ATOM 865 O O . ALA A 1 111 ? -31.322 -16.458 32.456 1.00 93.06 111 ALA A O 1
ATOM 866 N N . THR A 1 112 ? -31.531 -14.368 33.234 1.00 94.38 112 THR A N 1
ATOM 867 C CA . THR A 1 112 ? -31.611 -13.764 31.901 1.00 94.38 112 THR A CA 1
ATOM 868 C C . THR A 1 112 ? -30.199 -13.525 31.379 1.00 94.38 112 THR A C 1
ATOM 870 O O . THR A 1 112 ? -29.418 -12.828 32.024 1.00 94.38 112 THR A O 1
ATOM 873 N N . LEU A 1 113 ? -29.867 -14.092 30.219 1.00 94.31 113 LEU A N 1
ATOM 874 C CA . LEU A 1 113 ? -28.595 -13.837 29.547 1.00 94.31 113 LEU A CA 1
ATOM 875 C C . LEU A 1 113 ? -28.621 -12.444 28.913 1.00 94.31 113 LEU A C 1
ATOM 877 O O . LEU A 1 113 ? -29.512 -12.150 28.119 1.00 94.31 113 LEU A O 1
ATOM 881 N N . VAL A 1 114 ? -27.637 -11.607 29.219 1.00 93.25 114 VAL A N 1
ATOM 882 C CA . VAL A 1 114 ? -27.435 -10.310 28.564 1.00 93.25 114 VAL A CA 1
ATOM 883 C C . VAL A 1 114 ? -26.196 -10.408 27.684 1.00 93.25 114 VAL A C 1
ATOM 885 O O . VAL A 1 114 ? -25.107 -10.654 28.196 1.00 93.25 114 VAL A O 1
ATOM 888 N N . THR A 1 115 ? -26.362 -10.238 26.373 1.00 90.25 115 THR A N 1
ATOM 889 C CA . THR A 1 115 ? -25.275 -10.358 25.385 1.00 90.25 115 THR A CA 1
ATOM 890 C C . THR A 1 115 ? -25.411 -9.304 24.284 1.00 90.25 115 THR A C 1
ATOM 892 O O . THR A 1 115 ? -26.530 -8.944 23.911 1.00 90.25 115 THR A O 1
ATOM 895 N N . GLY A 1 116 ? -24.282 -8.779 23.802 1.00 84.44 116 GLY A N 1
ATOM 896 C CA . GLY A 1 116 ? -24.188 -7.988 22.569 1.00 84.44 116 GLY A CA 1
ATOM 897 C C . GLY A 1 116 ? -23.899 -8.858 21.339 1.00 84.44 116 GLY A C 1
ATOM 898 O O . GLY A 1 116 ? -24.144 -8.441 20.210 1.00 84.44 116 GLY A O 1
ATOM 899 N N . ASP A 1 117 ? -23.459 -10.104 21.544 1.00 84.25 117 ASP A N 1
ATOM 900 C CA . ASP A 1 117 ? -23.175 -11.050 20.471 1.00 84.25 117 ASP A CA 1
ATOM 901 C C . ASP A 1 117 ? -24.477 -11.673 19.934 1.00 84.25 117 ASP A C 1
ATOM 903 O O . ASP A 1 117 ? -25.223 -12.385 20.620 1.00 84.25 117 ASP A O 1
ATOM 907 N N . LYS A 1 118 ? -24.749 -11.411 18.652 1.00 84.12 118 LYS A N 1
ATOM 908 C CA . LYS A 1 118 ? -25.931 -11.918 17.948 1.00 84.12 118 LYS A CA 1
ATOM 909 C C . LYS A 1 118 ? -25.965 -13.445 17.885 1.00 84.12 118 LYS A C 1
ATOM 911 O O . LYS A 1 118 ? -27.037 -14.023 18.047 1.00 84.12 118 LYS A O 1
ATOM 916 N N . VAL A 1 119 ? -24.832 -14.107 17.656 1.00 85.88 119 VAL A N 1
ATOM 917 C CA . VAL A 1 119 ? -24.744 -15.572 17.581 1.00 85.88 119 VAL A CA 1
ATOM 918 C C . VAL A 1 119 ? -25.053 -16.182 18.943 1.00 85.88 119 VAL A C 1
ATOM 920 O O . VAL A 1 119 ? -25.891 -17.079 19.032 1.00 85.88 119 VAL A O 1
ATOM 923 N N . GLN A 1 120 ? -24.448 -15.672 20.015 1.00 88.06 120 GLN A N 1
ATOM 924 C CA . GLN A 1 120 ? -24.703 -16.144 21.376 1.00 88.06 120 GLN A CA 1
ATOM 925 C C . GLN A 1 120 ? -26.151 -15.901 21.802 1.00 88.06 120 GLN A C 1
ATOM 927 O O . GLN A 1 120 ? -26.773 -16.789 22.395 1.00 88.06 120 GLN A O 1
ATOM 932 N N . GLY A 1 121 ? -26.707 -14.737 21.459 1.00 89.44 121 GLY A N 1
ATOM 933 C CA . GLY A 1 121 ? -28.095 -14.393 21.743 1.00 89.44 121 GLY A CA 1
ATOM 934 C C . GLY A 1 121 ? -29.095 -15.283 21.007 1.00 89.44 121 GLY A C 1
ATOM 935 O O . GLY A 1 121 ? -30.022 -15.802 21.630 1.00 89.44 121 GLY A O 1
ATOM 936 N N . GLU A 1 122 ? -28.911 -15.505 19.704 1.00 89.56 122 GLU A N 1
ATOM 937 C CA . GLU A 1 122 ? -29.777 -16.396 18.919 1.00 89.56 122 GLU A CA 1
ATOM 938 C C . GLU A 1 122 ? -29.633 -17.864 19.352 1.00 89.56 122 GLU A C 1
ATOM 940 O O . GLU A 1 122 ? -30.640 -18.559 19.484 1.00 89.56 122 GLU A O 1
ATOM 945 N N . MET A 1 123 ? -28.420 -18.324 19.683 1.00 90.06 123 MET A N 1
ATOM 946 C CA . MET A 1 123 ? -28.197 -19.663 20.245 1.00 90.06 123 MET A CA 1
ATOM 947 C C . MET A 1 123 ? -28.925 -19.854 21.578 1.00 90.06 123 MET A C 1
ATOM 949 O O . MET A 1 123 ? -29.603 -20.859 21.778 1.00 90.06 123 MET A O 1
ATOM 953 N N . ALA A 1 124 ? -28.827 -18.889 22.492 1.00 92.25 124 ALA A N 1
ATOM 954 C CA . ALA A 1 124 ? -29.510 -18.959 23.779 1.00 92.25 124 ALA A CA 1
ATOM 955 C C . ALA A 1 124 ? -31.043 -18.933 23.618 1.00 92.25 124 ALA A C 1
ATOM 957 O O . ALA A 1 124 ? -31.739 -19.719 24.263 1.00 92.25 124 ALA A O 1
ATOM 958 N N . LYS A 1 125 ? -31.582 -18.112 22.703 1.00 92.06 125 LYS A N 1
ATOM 959 C CA . LYS A 1 125 ? -33.016 -18.141 22.354 1.00 92.06 125 LYS A CA 1
ATOM 960 C C . LYS A 1 125 ? -33.436 -19.501 21.795 1.00 92.06 125 LYS A C 1
ATOM 962 O O . LYS A 1 125 ? -34.474 -20.018 22.201 1.00 92.06 125 LYS A O 1
ATOM 967 N N . ALA A 1 126 ? -32.633 -20.093 20.908 1.00 92.44 126 ALA A N 1
ATOM 968 C CA . ALA A 1 126 ? -32.896 -21.413 20.333 1.00 92.44 126 ALA A CA 1
ATOM 969 C C . ALA A 1 126 ? -32.908 -22.525 21.397 1.00 92.44 126 ALA A C 1
ATOM 971 O O . ALA A 1 126 ? -33.689 -23.468 21.292 1.00 92.44 126 ALA A O 1
ATOM 972 N N . LEU A 1 127 ? -32.100 -22.384 22.453 1.00 90.88 127 LEU A N 1
ATOM 973 C CA . LEU A 1 127 ? -32.101 -23.268 23.624 1.00 90.88 127 LEU A CA 1
ATOM 974 C C . LEU A 1 127 ? -33.246 -22.977 24.616 1.00 90.88 127 LEU A C 1
ATOM 976 O O . LEU A 1 127 ? -33.361 -23.659 25.630 1.00 90.88 127 LEU A O 1
ATOM 980 N N . GLY A 1 128 ? -34.109 -21.992 24.345 1.00 90.56 128 GLY A N 1
ATOM 981 C CA . GLY A 1 128 ? -35.248 -21.637 25.198 1.00 90.56 128 GLY A CA 1
ATOM 982 C C . GLY A 1 128 ? -34.890 -20.766 26.406 1.00 90.56 128 GLY A C 1
ATOM 983 O O . GLY A 1 128 ? -35.651 -20.701 27.371 1.00 90.56 128 GLY A O 1
ATOM 984 N N . MET A 1 129 ? -33.735 -20.100 26.379 1.00 94.06 129 MET A N 1
ATOM 985 C CA . MET A 1 129 ? -33.277 -19.217 27.452 1.00 94.06 129 MET A CA 1
ATOM 986 C C . MET A 1 129 ? -33.943 -17.843 27.377 1.00 94.06 129 MET A C 1
ATOM 988 O O . MET A 1 129 ? -34.302 -17.359 26.302 1.00 94.06 129 MET A O 1
ATOM 992 N N . LYS A 1 130 ? -34.043 -17.157 28.522 1.00 93.12 130 LYS A N 1
ATOM 993 C CA . LYS A 1 130 ? -34.366 -15.725 28.546 1.00 93.12 130 LYS A CA 1
ATOM 994 C C . LYS A 1 130 ? -33.136 -14.936 28.107 1.00 93.12 130 LYS A C 1
ATOM 996 O O . LYS A 1 130 ? -32.072 -15.101 28.699 1.00 93.12 130 LYS A O 1
ATOM 1001 N N . VAL A 1 131 ? -33.284 -14.077 27.100 1.00 93.00 131 VAL A N 1
ATOM 1002 C CA . VAL A 1 131 ? -32.167 -13.324 26.513 1.00 93.00 131 VAL A CA 1
ATOM 1003 C C . VAL A 1 131 ? -32.536 -11.857 26.328 1.00 93.00 131 VAL A C 1
ATOM 1005 O O . VAL A 1 131 ? -33.570 -11.539 25.740 1.00 93.00 131 VAL A O 1
ATOM 1008 N N . ILE A 1 132 ? -31.648 -10.970 26.768 1.00 91.38 132 ILE A N 1
ATOM 1009 C CA . ILE A 1 132 ? -31.589 -9.565 26.371 1.00 91.38 132 ILE A CA 1
ATOM 1010 C C . ILE A 1 132 ? -30.436 -9.446 25.373 1.00 91.38 132 ILE A C 1
ATOM 1012 O O . ILE A 1 132 ? -29.270 -9.443 25.763 1.00 91.38 132 ILE A O 1
ATOM 1016 N N . LEU A 1 133 ? -30.776 -9.383 24.083 1.00 85.94 133 LEU A N 1
ATOM 1017 C CA . LEU A 1 133 ? -29.808 -9.132 23.016 1.00 85.94 133 LEU A CA 1
ATOM 1018 C C . LEU A 1 133 ? -29.708 -7.623 22.786 1.00 85.94 133 LEU A C 1
ATOM 1020 O O . LEU A 1 133 ? -30.696 -6.985 22.405 1.00 85.94 133 LEU A O 1
ATOM 1024 N N . ILE A 1 134 ? -28.527 -7.061 23.020 1.00 80.81 134 ILE A N 1
ATOM 1025 C CA . ILE A 1 134 ? -28.244 -5.654 22.751 1.00 80.81 134 ILE A CA 1
ATOM 1026 C C . ILE A 1 134 ? -28.004 -5.520 21.252 1.00 80.81 134 ILE A C 1
ATOM 1028 O O . ILE A 1 134 ? -27.072 -6.093 20.703 1.00 80.81 134 ILE A O 1
ATOM 1032 N N . ASN A 1 135 ? -28.888 -4.793 20.570 1.00 65.00 135 ASN A N 1
ATOM 1033 C CA . ASN A 1 135 ? -28.744 -4.560 19.140 1.00 65.00 135 ASN A CA 1
ATOM 1034 C C . ASN A 1 135 ? -27.851 -3.332 18.928 1.00 65.00 135 ASN A C 1
ATOM 1036 O O . ASN A 1 135 ? -28.343 -2.202 18.890 1.00 65.00 135 ASN A O 1
ATOM 1040 N N . VAL A 1 136 ? -26.541 -3.572 18.877 1.00 55.06 136 VAL A N 1
ATOM 1041 C CA . VAL A 1 136 ? -25.485 -2.548 18.928 1.00 55.06 136 VAL A CA 1
ATOM 1042 C C . VAL A 1 136 ? -25.634 -1.507 17.807 1.00 55.06 136 VAL A C 1
ATOM 1044 O O . VAL A 1 136 ? -25.529 -0.308 18.068 1.00 55.06 136 VAL A O 1
ATOM 1047 N N . GLU A 1 137 ? -26.037 -1.936 16.604 1.00 52.81 137 GLU A N 1
ATOM 1048 C CA . GLU A 1 137 ? -26.257 -1.066 15.433 1.00 52.81 137 GLU A CA 1
ATOM 1049 C C . GLU A 1 137 ? -27.289 0.054 15.662 1.00 52.81 137 GLU A C 1
ATOM 1051 O O . GLU A 1 137 ? -27.225 1.097 15.018 1.00 52.81 137 GLU A O 1
ATOM 1056 N N . LYS A 1 138 ? -28.271 -0.142 16.557 1.00 47.19 138 LYS A N 1
ATOM 1057 C CA . LYS A 1 138 ? -29.363 0.829 16.774 1.00 47.19 138 LYS A CA 1
ATOM 1058 C C . LYS A 1 138 ? -29.146 1.763 17.962 1.00 47.19 138 LYS A C 1
ATOM 1060 O O . LYS A 1 138 ? -29.930 2.696 18.127 1.00 47.19 138 LYS A O 1
ATOM 1065 N N . VAL A 1 139 ? -28.151 1.500 18.810 1.00 51.78 139 VAL A N 1
ATOM 1066 C CA . VAL A 1 139 ? -27.965 2.227 20.080 1.00 51.78 139 VAL A CA 1
ATOM 1067 C C . VAL A 1 139 ? -26.829 3.247 19.996 1.00 51.78 139 VAL A C 1
ATOM 1069 O O . VAL A 1 139 ? -26.899 4.284 20.656 1.00 51.78 139 VAL A O 1
ATOM 1072 N N . PHE A 1 140 ? -25.815 3.005 19.164 1.00 56.97 140 PHE A N 1
ATOM 1073 C CA . PHE A 1 140 ? -24.659 3.888 19.051 1.00 56.97 140 PHE A CA 1
ATOM 1074 C C . PHE A 1 140 ? -24.755 4.819 17.845 1.00 56.97 140 PHE A C 1
ATOM 1076 O O . PHE A 1 140 ? -24.879 4.379 16.705 1.00 56.97 140 PHE A O 1
ATOM 1083 N N . ASP A 1 141 ? -24.643 6.125 18.103 1.00 68.06 141 ASP A N 1
ATOM 1084 C CA . ASP A 1 141 ? -24.399 7.101 17.045 1.00 68.06 141 ASP A CA 1
ATOM 1085 C C . ASP A 1 141 ? -23.037 6.803 16.408 1.00 68.06 141 ASP A C 1
ATOM 1087 O O . ASP A 1 141 ? -22.014 6.697 17.103 1.00 68.06 141 ASP A O 1
ATOM 1091 N N . LYS A 1 142 ? -23.034 6.678 15.081 1.00 74.94 142 LYS A N 1
ATOM 1092 C CA . LYS A 1 142 ? -21.823 6.488 14.289 1.00 74.94 142 LYS A CA 1
ATOM 1093 C C . LYS A 1 142 ? -20.866 7.671 14.430 1.00 74.94 142 LYS A C 1
ATOM 1095 O O . LYS A 1 142 ? -19.661 7.484 14.369 1.00 74.94 142 LYS A O 1
ATOM 1100 N N . LYS A 1 143 ? -21.369 8.868 14.745 1.00 81.81 143 LYS A N 1
ATOM 1101 C CA . LYS A 1 143 ? -20.521 10.049 14.940 1.00 81.81 143 LYS A CA 1
ATOM 1102 C C . LYS A 1 143 ? -19.471 9.833 16.014 1.00 81.81 143 LYS A C 1
ATOM 1104 O O . LYS A 1 143 ? -19.814 9.617 17.177 1.00 81.81 143 LYS A O 1
ATOM 1109 N N . VAL A 1 144 ? -18.195 9.938 15.666 1.00 85.75 144 VAL A N 1
ATOM 1110 C CA . VAL A 1 144 ? -17.094 9.839 16.635 1.00 85.75 144 VAL A CA 1
ATOM 1111 C C . VAL A 1 144 ? -16.760 11.197 17.240 1.00 85.75 144 VAL A C 1
ATOM 1113 O O . VAL A 1 144 ? -16.766 12.222 16.558 1.00 85.75 144 VAL A O 1
ATOM 1116 N N . GLY A 1 145 ? -16.352 11.219 18.511 1.00 85.44 145 GLY A N 1
ATOM 1117 C CA . GLY A 1 145 ? -15.878 12.433 19.183 1.00 85.44 145 GLY A CA 1
ATOM 1118 C C . GLY A 1 145 ? -14.707 13.133 18.478 1.00 85.44 145 GLY A C 1
ATOM 1119 O O . GLY A 1 145 ? -14.429 14.297 18.769 1.00 85.44 145 GLY A O 1
ATOM 1120 N N . LEU A 1 146 ? -14.035 12.449 17.549 1.00 90.56 146 LEU A N 1
ATOM 1121 C CA . LEU A 1 146 ? -12.975 12.967 16.689 1.00 90.56 146 LEU A CA 1
ATOM 1122 C C . LEU A 1 146 ? -13.489 13.902 15.571 1.00 90.56 146 LEU A C 1
ATOM 1124 O O . LEU A 1 146 ? -12.785 14.845 15.211 1.00 90.56 146 LEU A O 1
ATOM 1128 N N . GLU A 1 147 ? -14.708 13.703 15.057 1.00 88.94 147 GLU A N 1
ATOM 1129 C CA . GLU A 1 147 ? -15.266 14.479 13.932 1.00 88.94 147 GLU A CA 1
ATOM 1130 C C . GLU A 1 147 ? -15.363 15.977 14.225 1.00 88.94 147 GLU A C 1
ATOM 1132 O O . GLU A 1 147 ? -15.195 16.792 13.325 1.00 88.94 147 GLU A O 1
ATOM 1137 N N . LYS A 1 148 ? -15.545 16.361 15.494 1.00 90.44 148 LYS A N 1
ATOM 1138 C CA . LYS A 1 148 ? -15.620 17.771 15.920 1.00 90.44 148 LYS A CA 1
ATOM 1139 C C . LYS A 1 148 ? -14.363 18.591 15.604 1.00 90.44 148 LYS A C 1
ATOM 1141 O O . LYS A 1 148 ? -14.397 19.815 15.676 1.00 90.44 148 LYS A O 1
ATOM 1146 N N . PHE A 1 149 ? -13.242 17.924 15.330 1.00 90.75 149 PHE A N 1
ATOM 1147 C CA . PHE A 1 149 ? -11.974 18.560 14.977 1.00 90.75 149 PHE A CA 1
ATOM 1148 C C . PHE A 1 149 ? -11.782 18.713 13.459 1.00 90.75 149 PHE A C 1
ATOM 1150 O O . PHE A 1 149 ? -10.837 19.377 13.026 1.00 90.75 149 PHE A O 1
ATOM 1157 N N . PHE A 1 150 ? -12.667 18.123 12.652 1.00 90.19 150 PHE A N 1
ATOM 1158 C CA . PHE A 1 150 ? -12.639 18.205 11.198 1.00 90.19 150 PHE A CA 1
ATOM 1159 C C . PHE A 1 150 ? -13.653 19.233 10.679 1.00 90.19 150 PHE A C 1
ATOM 1161 O O . PHE A 1 150 ? -14.794 19.291 11.126 1.00 90.19 150 PHE A O 1
ATOM 1168 N N . ASP A 1 151 ? -13.226 20.020 9.694 1.00 86.88 151 ASP A N 1
ATOM 1169 C CA . ASP A 1 151 ? -14.091 20.818 8.823 1.00 86.88 151 ASP A CA 1
ATOM 1170 C C . ASP A 1 151 ? -13.837 20.418 7.358 1.00 86.88 151 ASP A C 1
ATOM 1172 O O . ASP A 1 151 ? -13.070 19.488 7.096 1.00 86.88 151 ASP A O 1
ATOM 1176 N N . GLU A 1 152 ? -14.463 21.102 6.399 1.00 83.56 152 GLU A N 1
ATOM 1177 C CA . GLU A 1 152 ? -14.332 20.809 4.960 1.00 83.56 152 GLU A CA 1
ATOM 1178 C C . GLU A 1 152 ? -12.896 20.961 4.418 1.00 83.56 152 GLU A C 1
ATOM 1180 O O . GLU A 1 152 ? -12.566 20.421 3.364 1.00 83.56 152 GLU A O 1
ATOM 1185 N N . THR A 1 153 ? -12.028 21.681 5.132 1.00 85.38 153 THR A N 1
ATOM 1186 C CA . THR A 1 153 ? -10.647 21.988 4.726 1.00 85.38 153 THR A CA 1
ATOM 1187 C C . THR A 1 153 ? -9.587 21.289 5.578 1.00 85.38 153 THR A C 1
ATOM 1189 O O . THR A 1 153 ? -8.395 21.365 5.265 1.00 85.38 153 THR A O 1
ATOM 1192 N N . THR A 1 154 ? -9.981 20.616 6.662 1.00 88.88 154 THR A N 1
ATOM 1193 C CA . THR A 1 154 ? -9.063 19.897 7.549 1.00 88.88 154 THR A CA 1
ATOM 1194 C C . THR A 1 154 ? -8.610 18.592 6.902 1.00 88.88 154 THR A C 1
ATOM 1196 O O . THR A 1 154 ? -9.376 17.645 6.759 1.00 88.88 154 THR A O 1
ATOM 1199 N N . MET A 1 155 ? -7.321 18.514 6.574 1.00 87.50 155 MET A N 1
ATOM 1200 C CA . MET A 1 155 ? -6.682 17.315 6.024 1.00 87.50 155 MET A CA 1
ATOM 1201 C C . MET A 1 155 ? -6.333 16.296 7.105 1.00 87.50 155 MET A C 1
ATOM 1203 O O . MET A 1 155 ? -6.376 15.089 6.886 1.00 87.50 155 MET A O 1
ATOM 1207 N N . SER A 1 156 ? -5.896 16.776 8.268 1.00 92.94 156 SER A N 1
ATOM 1208 C CA . SER A 1 156 ? -5.520 15.894 9.369 1.00 92.94 156 SER A CA 1
ATOM 1209 C C . SER A 1 156 ? -5.610 16.599 10.706 1.00 92.94 156 SER A C 1
ATOM 1211 O O . SER A 1 156 ? -5.370 17.805 10.781 1.00 92.94 156 SER A O 1
ATOM 1213 N N . VAL A 1 157 ? -5.886 15.825 11.745 1.00 95.56 157 VAL A N 1
ATOM 1214 C CA . VAL A 1 157 ? -5.949 16.253 13.139 1.00 95.56 157 VAL A CA 1
ATOM 1215 C C . VAL A 1 157 ? -4.895 15.487 13.935 1.00 95.56 157 VAL A C 1
ATOM 1217 O O . VAL A 1 157 ? -4.692 14.293 13.723 1.00 95.56 157 VAL A O 1
ATOM 1220 N N . HIS A 1 158 ? -4.222 16.191 14.842 1.00 97.00 158 HIS A N 1
ATOM 1221 C CA . HIS A 1 158 ? -3.134 15.695 15.683 1.00 97.00 158 HIS A CA 1
ATOM 1222 C C . HIS A 1 158 ? -3.482 16.008 17.139 1.00 97.00 158 HIS A C 1
ATOM 1224 O O . HIS A 1 158 ? -3.555 17.176 17.528 1.00 97.00 158 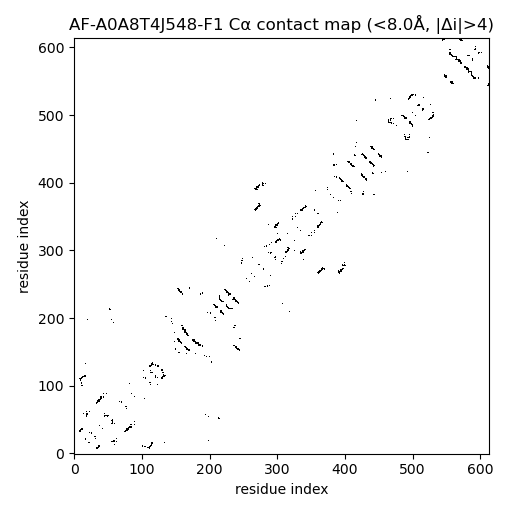HIS A O 1
ATOM 1230 N N . LEU A 1 159 ? -3.745 14.971 17.933 1.00 97.06 159 LEU A N 1
ATOM 1231 C CA . LEU A 1 159 ? -4.149 15.067 19.335 1.00 97.06 159 LEU A CA 1
ATOM 1232 C C . LEU A 1 159 ? -3.097 14.367 20.196 1.00 97.06 159 LEU A C 1
ATOM 1234 O O . LEU A 1 159 ? -2.907 13.165 20.049 1.00 97.06 159 LEU A O 1
ATOM 1238 N N . LYS A 1 160 ? -2.440 15.088 21.107 1.00 96.81 160 LYS A N 1
ATOM 1239 C CA . LYS A 1 160 ? -1.415 14.528 21.999 1.00 96.81 160 LYS A CA 1
ATOM 1240 C C . LYS A 1 160 ? -1.627 14.992 23.437 1.00 96.81 160 LYS A C 1
ATOM 1242 O O . LYS A 1 160 ? -1.980 16.148 23.666 1.00 96.81 160 LYS A O 1
ATOM 1247 N N . GLU A 1 161 ? -1.417 14.103 24.408 1.00 96.75 161 GLU A N 1
ATOM 1248 C CA . GLU A 1 161 ? -1.529 14.466 25.825 1.00 96.75 161 GLU A CA 1
ATOM 1249 C C . GLU A 1 161 ? -0.529 15.571 26.214 1.00 96.75 161 GLU A C 1
ATOM 1251 O O . GLU A 1 161 ? 0.616 15.595 25.767 1.00 96.75 161 GLU A O 1
ATOM 1256 N N . GLY A 1 162 ? -0.973 16.521 27.037 1.00 94.56 162 GLY A N 1
ATOM 1257 C CA . GLY A 1 162 ? -0.188 17.685 27.450 1.00 94.56 162 GLY A CA 1
ATOM 1258 C C . GLY A 1 162 ? -0.038 18.773 26.380 1.00 94.56 162 GLY A C 1
ATOM 1259 O O . GLY A 1 162 ? 0.631 19.780 26.635 1.00 94.56 162 GLY A O 1
ATOM 1260 N N . VAL A 1 163 ? -0.664 18.609 25.210 1.00 95.50 163 VAL A N 1
ATOM 1261 C CA . VAL A 1 163 ? -0.537 19.503 24.050 1.00 95.50 163 VAL A CA 1
ATOM 1262 C C . VAL A 1 163 ? -1.918 19.982 23.590 1.00 95.50 163 VAL A C 1
ATOM 1264 O O . VAL A 1 163 ? -2.931 19.317 23.803 1.00 95.50 163 VAL A O 1
ATOM 1267 N N . GLU A 1 164 ? -1.976 21.176 23.003 1.00 96.06 164 GLU A N 1
ATOM 1268 C CA . GLU A 1 164 ? -3.175 21.688 22.330 1.00 96.06 164 GLU A CA 1
ATOM 1269 C C . GLU A 1 164 ? -3.539 20.805 21.118 1.00 96.06 164 GLU A C 1
ATOM 1271 O O . GLU A 1 164 ? -2.650 20.246 20.473 1.00 96.06 164 GLU A O 1
ATOM 1276 N N . PRO A 1 165 ? -4.828 20.646 20.776 1.00 96.06 165 PRO A N 1
ATOM 1277 C CA . PRO A 1 165 ? -5.222 19.931 19.567 1.00 96.06 165 PRO A CA 1
ATOM 1278 C C . PRO A 1 165 ? -4.839 20.735 18.318 1.00 96.06 165 PRO A C 1
ATOM 1280 O O . PRO A 1 165 ? -5.184 21.913 18.212 1.00 96.06 165 PRO A O 1
ATOM 1283 N N . PHE A 1 166 ? -4.200 20.099 17.336 1.00 95.38 166 PHE A N 1
ATOM 1284 C CA . PHE A 1 166 ? -3.789 20.750 16.089 1.00 95.38 166 PHE A CA 1
ATOM 1285 C C . PHE A 1 166 ? -4.455 20.141 14.857 1.00 95.38 166 PHE A C 1
ATOM 1287 O O . PHE A 1 166 ? -4.752 18.949 14.816 1.00 95.38 166 PHE A O 1
ATOM 1294 N N . ALA A 1 167 ? -4.624 20.952 13.814 1.00 94.31 167 ALA A N 1
ATOM 1295 C CA . ALA A 1 167 ? -5.047 20.509 12.492 1.00 94.31 167 ALA A CA 1
ATOM 1296 C C . ALA A 1 167 ? -4.124 21.038 11.392 1.00 94.31 167 ALA A C 1
ATOM 1298 O O . ALA A 1 167 ? -3.647 22.171 11.459 1.00 94.31 167 ALA A O 1
ATOM 1299 N N . LYS A 1 168 ? -3.934 20.234 10.341 1.00 91.81 168 LYS A N 1
ATOM 1300 C CA . LYS A 1 168 ? -3.438 20.706 9.040 1.00 91.81 168 LYS A CA 1
ATOM 1301 C C . LYS A 1 168 ? -4.640 21.050 8.170 1.00 91.81 168 LYS A C 1
ATOM 1303 O O . LYS A 1 168 ? -5.421 20.150 7.860 1.00 91.81 168 LYS A O 1
ATOM 1308 N N . LYS A 1 169 ? -4.782 22.319 7.788 1.00 89.25 169 LYS A N 1
ATOM 1309 C CA . LYS A 1 169 ? -5.883 22.807 6.942 1.00 89.25 169 LYS A CA 1
ATOM 1310 C C . LYS A 1 169 ? -5.359 23.300 5.601 1.00 89.25 169 LYS A C 1
ATOM 1312 O O . LYS A 1 169 ? -4.342 23.987 5.574 1.00 89.25 169 LYS A O 1
ATOM 1317 N N . GLY A 1 170 ? -6.040 22.961 4.509 1.00 82.19 170 GLY A N 1
ATOM 1318 C CA . GLY A 1 170 ? -5.660 23.369 3.155 1.00 82.19 170 GLY A CA 1
ATOM 1319 C C . GLY A 1 170 ? -5.626 22.204 2.169 1.00 82.19 170 GLY A C 1
ATOM 1320 O O . GLY A 1 170 ? -6.473 21.316 2.217 1.00 82.19 170 GLY A O 1
ATOM 1321 N N . LYS A 1 171 ? -4.657 22.221 1.251 1.00 71.06 171 LYS A N 1
ATOM 1322 C CA . LYS A 1 171 ? -4.466 21.189 0.220 1.00 71.06 171 LYS A CA 1
ATOM 1323 C C . LYS A 1 171 ? -3.051 20.600 0.304 1.00 71.06 171 LYS A C 1
ATOM 1325 O O . LYS A 1 171 ? -2.149 21.246 0.844 1.00 71.06 171 LYS A O 1
ATOM 1330 N N . PRO A 1 172 ? -2.807 19.393 -0.240 1.00 64.12 172 PRO A N 1
ATOM 1331 C CA . PRO A 1 172 ? -1.444 18.883 -0.396 1.00 64.12 172 PRO A CA 1
ATOM 1332 C C . PRO A 1 172 ? -0.538 19.926 -1.079 1.00 64.12 172 PRO A C 1
ATOM 1334 O O . PRO A 1 172 ? -0.919 20.497 -2.095 1.00 64.12 172 PRO A O 1
ATOM 1337 N N . GLY A 1 173 ? 0.626 20.217 -0.488 1.00 65.75 173 GLY A N 1
ATOM 1338 C CA . GLY A 1 173 ? 1.570 21.242 -0.966 1.00 65.75 173 GLY A CA 1
ATOM 1339 C C . GLY A 1 173 ? 1.343 22.664 -0.425 1.00 65.75 173 GLY A C 1
ATOM 1340 O O . GLY A 1 173 ? 2.286 23.447 -0.387 1.00 65.75 173 GLY A O 1
ATOM 1341 N N . SER A 1 174 ? 0.143 22.994 0.067 1.00 71.69 174 SER A N 1
ATOM 1342 C CA . SER A 1 174 ? -0.173 24.298 0.669 1.00 71.69 174 SER A CA 1
ATOM 1343 C C . SER A 1 174 ? -1.158 24.119 1.826 1.00 71.69 174 SER A C 1
ATOM 1345 O O . SER A 1 174 ? -2.378 24.072 1.638 1.00 71.69 174 SER A O 1
ATOM 1347 N N . PHE A 1 175 ? -0.614 23.960 3.035 1.00 81.81 175 PHE A N 1
ATOM 1348 C CA . PHE A 1 175 ? -1.394 23.776 4.255 1.00 81.81 175 PHE A CA 1
ATOM 1349 C C . PHE A 1 175 ? -0.862 24.640 5.397 1.00 81.81 175 PHE A C 1
ATOM 1351 O O . PHE A 1 175 ? 0.338 24.886 5.510 1.00 81.81 175 PHE A O 1
ATOM 1358 N N . GLU A 1 176 ? -1.765 25.033 6.287 1.00 88.12 176 GLU A N 1
ATOM 1359 C CA . GLU A 1 176 ? -1.448 25.717 7.535 1.00 88.12 176 GLU A CA 1
ATOM 1360 C C . GLU A 1 176 ? -1.627 24.764 8.717 1.00 88.12 176 GLU A C 1
ATOM 1362 O O . GLU A 1 176 ? -2.588 23.990 8.776 1.00 88.12 176 GLU A O 1
ATOM 1367 N N . PHE A 1 177 ? -0.697 24.818 9.671 1.00 90.12 177 PHE A N 1
ATOM 1368 C CA . PHE A 1 177 ? -0.801 24.095 10.935 1.00 90.12 177 PHE A CA 1
ATOM 1369 C C . PHE A 1 177 ? -1.416 25.018 11.985 1.00 90.12 177 PHE A C 1
ATOM 1371 O O . PHE A 1 177 ? -0.810 26.020 12.363 1.00 90.12 177 PHE A O 1
ATOM 1378 N N . LYS A 1 178 ? -2.634 24.706 12.435 1.00 92.88 178 LYS A N 1
ATOM 1379 C CA . LYS A 1 178 ? -3.429 25.592 13.291 1.00 92.88 178 LYS A CA 1
ATOM 1380 C C . LYS A 1 178 ? -3.894 24.875 14.552 1.00 92.88 178 LYS A C 1
ATOM 1382 O O . LYS A 1 178 ? -4.415 23.762 14.473 1.00 92.88 178 LYS A O 1
ATOM 1387 N N . ALA A 1 179 ? -3.743 25.531 15.702 1.00 93.00 179 ALA A N 1
ATOM 1388 C CA . ALA A 1 179 ? -4.345 25.079 16.951 1.00 93.00 179 ALA A CA 1
ATOM 1389 C C . ALA A 1 179 ? -5.876 25.193 16.859 1.00 93.00 179 ALA A C 1
ATOM 1391 O O . ALA A 1 179 ? -6.413 26.223 16.443 1.00 93.00 179 ALA A O 1
ATOM 1392 N N . LEU A 1 180 ? -6.582 24.123 17.220 1.00 91.12 180 LEU A N 1
ATOM 1393 C CA . LEU A 1 180 ? -8.047 24.063 17.236 1.00 91.12 180 LEU A CA 1
ATOM 1394 C C . LEU A 1 180 ? -8.631 24.616 18.543 1.00 91.12 180 LEU A C 1
ATOM 1396 O O . LEU A 1 180 ? -9.784 25.034 18.575 1.00 91.12 180 LEU A O 1
ATOM 1400 N N . SER A 1 181 ? -7.840 24.609 19.615 1.00 91.25 181 SER A N 1
ATOM 1401 C CA . SER A 1 181 ? -8.173 25.157 20.930 1.00 91.25 181 SER A CA 1
ATOM 1402 C C . SER A 1 181 ? -6.886 25.527 21.667 1.00 91.25 181 SER A C 1
ATOM 1404 O O . SER A 1 181 ? -5.855 24.909 21.423 1.00 91.25 181 SER A O 1
ATOM 1406 N N . SER A 1 182 ? -6.957 26.491 22.587 1.00 89.56 182 SER A N 1
ATOM 1407 C CA . SER A 1 182 ? -5.864 26.835 23.510 1.00 89.56 182 SER A CA 1
ATOM 1408 C C . SER A 1 182 ? -5.810 25.929 24.750 1.00 89.56 182 SER A C 1
ATOM 1410 O O . SER A 1 182 ? -4.916 26.051 25.584 1.00 89.56 182 SER A O 1
ATOM 1412 N N . GLU A 1 183 ? -6.804 25.056 24.945 1.00 93.44 183 GLU A N 1
ATOM 1413 C CA . GLU A 1 183 ? -6.808 24.105 26.059 1.00 93.44 183 GLU A CA 1
ATOM 1414 C C . GLU A 1 183 ? -5.962 22.873 25.709 1.00 93.44 183 GLU A C 1
ATOM 1416 O O . GLU A 1 183 ? -6.204 22.194 24.707 1.00 93.44 183 GLU A O 1
ATOM 1421 N N . LYS A 1 184 ? -4.993 22.550 26.570 1.00 95.06 184 LYS A N 1
ATOM 1422 C CA . LYS A 1 184 ? -4.183 21.334 26.445 1.00 95.06 184 LYS A CA 1
ATOM 1423 C C . LYS A 1 184 ? -5.023 20.091 26.724 1.00 95.06 184 LYS A C 1
ATOM 1425 O O . LYS A 1 184 ? -5.790 20.040 27.685 1.00 95.06 184 LYS A O 1
ATOM 1430 N N . LEU A 1 185 ? -4.836 19.056 25.913 1.00 95.50 185 LEU A N 1
ATOM 1431 C CA . LEU A 1 185 ? -5.503 17.775 26.099 1.00 95.50 185 LEU A CA 1
ATOM 1432 C C . LEU A 1 185 ? -4.906 17.035 27.296 1.00 95.50 185 LEU A C 1
ATOM 1434 O O . LEU A 1 185 ? -3.690 16.895 27.410 1.00 95.50 185 LEU A O 1
ATOM 1438 N N . THR A 1 186 ? -5.755 16.519 28.181 1.00 95.88 186 THR A N 1
ATOM 1439 C CA . THR A 1 186 ? -5.304 15.626 29.254 1.00 95.88 186 THR A CA 1
ATOM 1440 C C . THR A 1 186 ? -5.167 14.197 28.737 1.00 95.88 186 THR A C 1
ATOM 1442 O O . THR A 1 186 ? -5.803 13.814 27.749 1.00 95.88 186 THR A O 1
ATOM 1445 N N . LYS A 1 187 ? -4.373 13.386 29.437 1.00 94.19 187 LYS A N 1
ATOM 1446 C CA . LYS A 1 187 ? -4.220 11.955 29.153 1.00 94.19 187 LYS A CA 1
ATOM 1447 C C . LYS A 1 187 ? -5.567 11.234 29.110 1.00 94.19 187 LYS A C 1
ATOM 1449 O O . LYS A 1 187 ? -5.820 10.439 28.212 1.00 94.19 187 LYS A O 1
ATOM 1454 N N . GLU A 1 188 ? -6.452 11.545 30.052 1.00 91.56 188 GLU A N 1
ATOM 1455 C CA . GLU A 1 188 ? -7.776 10.933 30.175 1.00 91.56 188 GLU A CA 1
ATOM 1456 C C . GLU A 1 188 ? -8.649 11.262 28.962 1.00 91.56 188 GLU A C 1
ATOM 1458 O O . GLU A 1 188 ? -9.315 10.374 28.437 1.00 91.56 188 GLU A O 1
ATOM 1463 N N . LYS A 1 189 ? -8.604 12.511 28.472 1.00 92.75 189 LYS A N 1
ATOM 1464 C CA . LYS A 1 189 ? -9.353 12.938 27.280 1.00 92.75 189 LYS A CA 1
ATOM 1465 C C . LYS A 1 189 ? -8.876 12.203 26.023 1.00 92.75 189 LYS A C 1
ATOM 1467 O O . LYS A 1 189 ? -9.707 11.712 25.262 1.00 92.75 189 LYS A O 1
ATOM 1472 N N . VAL A 1 190 ? -7.560 12.111 25.803 1.00 94.94 190 VAL A N 1
ATOM 1473 C CA . VAL A 1 190 ? -6.999 11.422 24.623 1.00 94.94 190 VAL A CA 1
ATOM 1474 C C . VAL A 1 190 ? -7.273 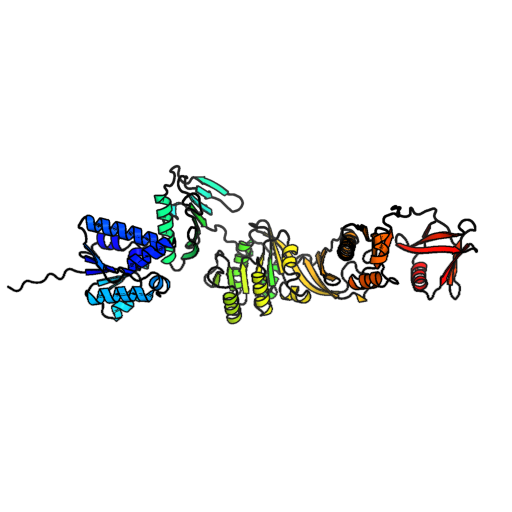9.922 24.698 1.00 94.94 190 VAL A C 1
ATOM 1476 O O . VAL A 1 190 ? -7.743 9.338 23.726 1.00 94.94 190 VAL A O 1
ATOM 1479 N N . LYS A 1 191 ? -7.068 9.305 25.866 1.00 91.00 191 LYS A N 1
ATOM 1480 C CA . LYS A 1 191 ? -7.363 7.884 26.075 1.00 91.00 191 LYS A CA 1
ATOM 1481 C C . LYS A 1 191 ? -8.850 7.571 25.874 1.00 91.00 191 LYS A C 1
ATOM 1483 O O . LYS A 1 191 ? -9.175 6.579 25.233 1.00 91.00 191 LYS A O 1
ATOM 1488 N N . ALA A 1 192 ? -9.755 8.419 26.368 1.00 88.00 192 ALA A N 1
ATOM 1489 C CA . ALA A 1 192 ? -11.194 8.241 26.167 1.00 88.00 192 ALA A CA 1
ATOM 1490 C C . ALA A 1 192 ? -11.582 8.283 24.679 1.00 88.00 192 ALA A C 1
ATOM 1492 O O . ALA A 1 192 ? -12.354 7.437 24.235 1.00 88.00 192 ALA A O 1
ATOM 1493 N N . LEU A 1 193 ? -11.004 9.208 23.903 1.00 92.50 193 LEU A N 1
ATOM 1494 C CA . LEU A 1 193 ? -11.198 9.257 22.449 1.00 92.50 193 LEU A CA 1
ATOM 1495 C C . LEU A 1 193 ? -10.633 8.011 21.756 1.00 92.50 193 LEU A C 1
ATOM 1497 O O . LEU A 1 193 ? -11.301 7.434 20.906 1.00 92.50 193 LEU A O 1
ATOM 1501 N N . ALA A 1 194 ? -9.432 7.560 22.129 1.00 91.69 194 ALA A N 1
ATOM 1502 C CA . ALA A 1 194 ? -8.840 6.343 21.571 1.00 91.69 194 ALA A CA 1
ATOM 1503 C C . ALA A 1 194 ? -9.734 5.115 21.811 1.00 91.69 194 ALA A C 1
ATOM 1505 O O . ALA A 1 194 ? -9.976 4.325 20.901 1.00 91.69 194 ALA A O 1
ATOM 1506 N N . ASN A 1 195 ? -10.261 4.999 23.027 1.00 84.06 195 ASN A N 1
ATOM 1507 C CA . ASN A 1 195 ? -11.181 3.948 23.440 1.00 84.06 195 ASN A CA 1
ATOM 1508 C C . ASN A 1 195 ? -12.490 3.969 22.644 1.00 84.06 195 ASN A C 1
ATOM 1510 O O . ASN A 1 195 ? -12.925 2.927 22.160 1.00 84.06 195 ASN A O 1
ATOM 1514 N N . GLU A 1 196 ? -13.092 5.149 22.471 1.00 86.75 196 GLU A N 1
ATOM 1515 C CA . GLU A 1 196 ? -14.288 5.329 21.641 1.00 86.75 196 GLU A CA 1
ATOM 1516 C C . GLU A 1 196 ? -14.044 4.861 20.199 1.00 86.75 196 GLU A C 1
ATOM 1518 O O . GLU A 1 196 ? -14.857 4.125 19.641 1.00 86.75 196 GLU A O 1
ATOM 1523 N N . LEU A 1 197 ? -12.910 5.253 19.611 1.00 90.19 197 LEU A N 1
ATOM 1524 C CA . LEU A 1 197 ? -12.554 4.919 18.231 1.00 90.19 197 LEU A CA 1
ATOM 1525 C C . LEU A 1 197 ? -12.354 3.414 18.039 1.00 90.19 197 LEU A C 1
ATOM 1527 O O . LEU A 1 197 ? -12.863 2.857 17.072 1.00 90.19 197 LEU A O 1
ATOM 1531 N N . VAL A 1 198 ? -11.661 2.740 18.964 1.00 85.50 198 VAL A N 1
ATOM 1532 C CA . VAL A 1 198 ? -11.470 1.279 18.913 1.00 85.50 198 VAL A CA 1
ATOM 1533 C C . VAL A 1 198 ? -12.802 0.545 19.058 1.00 85.50 198 VAL A C 1
ATOM 1535 O O . VAL A 1 198 ? -13.052 -0.404 18.318 1.00 85.50 198 VAL A O 1
ATOM 1538 N N . LEU A 1 199 ? -13.661 0.974 19.985 1.00 78.62 199 LEU A N 1
ATOM 1539 C CA . LEU A 1 199 ? -14.979 0.369 20.174 1.00 78.62 199 LEU A CA 1
ATOM 1540 C C . LEU A 1 199 ? -15.818 0.479 18.904 1.00 78.62 199 LEU A C 1
ATOM 1542 O O . LEU A 1 199 ? -16.249 -0.533 18.359 1.00 78.62 199 LEU A O 1
ATOM 1546 N N . LYS A 1 200 ? -15.987 1.699 18.386 1.00 83.19 200 LYS A N 1
ATOM 1547 C CA . LYS A 1 200 ? -16.818 1.939 17.204 1.00 83.19 200 LYS A CA 1
ATOM 1548 C C . LYS A 1 200 ? -16.250 1.294 15.945 1.00 83.19 200 LYS A C 1
ATOM 1550 O O . LYS A 1 200 ? -17.021 0.828 15.117 1.00 83.19 200 LYS A O 1
ATOM 1555 N N . ALA A 1 201 ? -14.929 1.202 15.809 1.00 83.94 201 ALA A N 1
ATOM 1556 C CA . ALA A 1 201 ? -14.306 0.522 14.676 1.00 83.94 201 ALA A CA 1
ATOM 1557 C C . ALA A 1 201 ? -14.643 -0.973 14.586 1.00 83.94 201 ALA A C 1
ATOM 1559 O O . ALA A 1 201 ? -14.507 -1.541 13.514 1.00 83.94 201 ALA A O 1
ATOM 1560 N N . ASN A 1 202 ? -15.065 -1.612 15.680 1.00 75.75 202 ASN A N 1
ATOM 1561 C CA . ASN A 1 202 ? -15.505 -3.010 15.665 1.00 75.75 202 ASN A CA 1
ATOM 1562 C C . ASN A 1 202 ? -17.030 -3.160 15.507 1.00 75.75 202 ASN A C 1
ATOM 1564 O O . ASN A 1 202 ? -17.515 -4.283 15.414 1.00 75.75 202 ASN A O 1
ATOM 1568 N N . MET A 1 203 ? -17.785 -2.054 15.508 1.00 73.06 203 MET A N 1
ATOM 1569 C CA . MET A 1 203 ? -19.254 -2.061 15.498 1.00 73.06 203 MET A CA 1
ATOM 1570 C C . MET A 1 203 ? -19.872 -1.791 14.121 1.00 73.06 203 MET A C 1
ATOM 1572 O O . MET A 1 203 ? -21.022 -2.159 13.906 1.00 73.06 203 MET A O 1
ATOM 1576 N N . PHE A 1 204 ? -19.158 -1.115 13.217 1.00 76.88 204 PHE A N 1
ATOM 1577 C CA . PHE A 1 204 ? -19.692 -0.685 11.921 1.00 76.88 204 PHE A CA 1
ATOM 1578 C C . PHE A 1 204 ? -18.979 -1.391 10.768 1.00 76.88 204 PHE A C 1
ATOM 1580 O O . PHE A 1 204 ? -17.756 -1.439 10.753 1.00 76.88 204 PHE A O 1
ATOM 1587 N N . ASP A 1 205 ? -19.736 -1.869 9.777 1.00 73.00 205 ASP A N 1
ATOM 1588 C CA . ASP A 1 205 ? -19.206 -2.641 8.640 1.00 73.00 205 ASP A CA 1
ATOM 1589 C C . ASP A 1 205 ? -18.185 -1.878 7.774 1.00 73.00 205 ASP A C 1
ATOM 1591 O O . ASP A 1 205 ? -17.321 -2.483 7.139 1.00 73.00 205 ASP A O 1
ATOM 1595 N N . ASP A 1 206 ? -18.277 -0.548 7.723 1.00 76.56 206 ASP A N 1
ATOM 1596 C CA . ASP A 1 206 ? -17.381 0.323 6.954 1.00 76.56 206 ASP A CA 1
ATOM 1597 C C . ASP A 1 206 ? -16.235 0.911 7.790 1.00 76.56 206 ASP A C 1
ATOM 1599 O O . ASP A 1 206 ? -15.568 1.864 7.382 1.00 76.56 206 ASP A O 1
ATOM 1603 N N . SER A 1 207 ? -16.005 0.343 8.971 1.00 84.94 207 SER A N 1
ATOM 1604 C CA . SER A 1 207 ? -14.890 0.671 9.847 1.00 84.94 207 SER A CA 1
ATOM 1605 C C . SER A 1 207 ? -14.235 -0.615 10.336 1.00 84.94 207 SER A C 1
ATOM 1607 O O . SER A 1 207 ? -14.889 -1.632 10.528 1.00 84.94 207 SER A O 1
ATOM 1609 N N . PHE A 1 208 ? -12.919 -0.604 10.506 1.00 85.00 208 PHE A N 1
ATOM 1610 C CA . PHE A 1 208 ? -12.197 -1.766 11.013 1.00 85.00 208 PHE A CA 1
ATOM 1611 C C . PHE A 1 208 ? -10.842 -1.365 11.586 1.00 85.00 208 PHE A C 1
ATOM 1613 O O . PHE A 1 208 ? -10.212 -0.381 11.186 1.00 85.00 208 PHE A O 1
ATOM 1620 N N . VAL A 1 209 ? -10.351 -2.173 12.521 1.00 86.94 209 VAL A N 1
ATOM 1621 C CA . VAL A 1 209 ? -8.970 -2.084 12.996 1.00 86.94 209 VAL A CA 1
ATOM 1622 C C . VAL A 1 209 ? -8.081 -2.787 11.978 1.00 86.94 209 VAL A C 1
ATOM 1624 O O . VAL A 1 209 ? -8.169 -3.994 11.831 1.00 86.94 209 VAL A O 1
ATOM 1627 N N . GLU A 1 210 ? -7.235 -2.049 11.266 1.00 85.50 210 GLU A N 1
ATOM 1628 C CA . GLU A 1 210 ? -6.382 -2.579 10.195 1.00 85.50 210 GLU A CA 1
ATOM 1629 C C . GLU A 1 210 ? -5.075 -3.177 10.735 1.00 85.50 210 GLU A C 1
ATOM 1631 O O . GLU A 1 210 ? -4.584 -4.188 10.238 1.00 85.50 210 GLU A O 1
ATOM 1636 N N . ILE A 1 211 ? -4.499 -2.552 11.765 1.00 85.81 211 ILE A N 1
ATOM 1637 C CA . ILE A 1 211 ? -3.321 -3.059 12.473 1.00 85.81 211 ILE A CA 1
ATOM 1638 C C . ILE A 1 211 ? -3.558 -2.898 13.969 1.00 85.81 211 ILE A C 1
ATOM 1640 O O . ILE A 1 211 ? -3.815 -1.791 14.440 1.00 85.81 211 ILE A O 1
ATOM 1644 N N . GLU A 1 212 ? -3.373 -3.977 14.727 1.00 85.75 212 GLU A N 1
ATOM 1645 C CA . GLU A 1 212 ? -3.374 -3.941 16.188 1.00 85.75 212 GLU A CA 1
ATOM 1646 C C . GLU A 1 212 ? -2.060 -4.501 16.744 1.00 85.75 212 GLU A C 1
ATOM 1648 O O . GLU A 1 212 ? -1.774 -5.698 16.683 1.00 85.75 212 GLU A O 1
ATOM 1653 N N . ARG A 1 213 ? -1.234 -3.612 17.297 1.00 85.56 213 ARG A N 1
ATOM 1654 C CA . ARG A 1 213 ? -0.028 -3.948 18.058 1.00 85.56 213 ARG A CA 1
ATOM 1655 C C . ARG A 1 213 ? -0.201 -3.455 19.492 1.00 85.56 213 ARG A C 1
ATOM 1657 O O . ARG A 1 213 ? -1.024 -2.590 19.773 1.00 85.56 213 ARG A O 1
ATOM 1664 N N . LYS A 1 214 ? 0.630 -3.967 20.404 1.00 79.12 214 LYS A N 1
ATOM 1665 C CA . LYS A 1 214 ? 0.534 -3.707 21.854 1.00 79.12 214 LYS A CA 1
ATOM 1666 C C . LYS A 1 214 ? 0.409 -2.219 22.232 1.00 79.12 214 LYS A C 1
ATOM 1668 O O . LYS A 1 214 ? -0.282 -1.891 23.185 1.00 79.12 214 LYS A O 1
ATOM 1673 N N . PHE A 1 215 ? 1.081 -1.334 21.497 1.00 89.44 215 PHE A N 1
ATOM 1674 C CA . PHE A 1 215 ? 1.176 0.100 21.810 1.00 89.44 215 PHE A CA 1
ATOM 1675 C C . PHE A 1 215 ? 0.904 1.006 20.599 1.00 89.44 215 PHE A C 1
ATOM 1677 O O . PHE A 1 215 ? 1.153 2.210 20.642 1.00 89.44 215 PHE A O 1
ATOM 1684 N N . SER A 1 216 ? 0.440 0.425 19.490 1.00 92.56 216 SER A N 1
ATOM 1685 C CA . SER A 1 216 ? 0.081 1.171 18.288 1.00 92.56 216 SER A CA 1
ATOM 1686 C C . SER A 1 216 ? -1.040 0.478 17.530 1.00 92.56 216 SER A C 1
ATOM 1688 O O . SER A 1 216 ? -1.034 -0.743 17.359 1.00 92.56 216 SER A O 1
ATOM 1690 N N . LYS A 1 217 ? -2.016 1.265 17.087 1.00 91.19 217 LYS A N 1
ATOM 1691 C CA . LYS A 1 217 ? -3.181 0.792 16.344 1.00 91.19 217 LYS A CA 1
ATOM 1692 C C . LYS A 1 217 ? -3.397 1.670 15.118 1.00 91.19 217 LYS A C 1
ATOM 1694 O O . LYS A 1 217 ? -3.180 2.879 15.184 1.00 91.19 217 LYS A O 1
ATOM 1699 N N . ILE A 1 218 ? -3.811 1.061 14.014 1.00 92.44 218 ILE A N 1
ATOM 1700 C CA . ILE A 1 218 ? -4.264 1.769 12.816 1.00 92.44 218 ILE A CA 1
ATOM 1701 C C . ILE A 1 218 ? -5.701 1.340 12.572 1.00 92.44 218 ILE A C 1
ATOM 1703 O O . ILE A 1 218 ? -5.982 0.150 12.460 1.00 92.44 218 ILE A O 1
ATOM 1707 N N . ILE A 1 219 ? -6.594 2.316 12.531 1.00 91.75 219 ILE A N 1
ATOM 1708 C CA . ILE A 1 219 ? -8.029 2.147 12.359 1.00 91.75 219 ILE A CA 1
ATOM 1709 C C . ILE A 1 219 ? -8.415 2.842 11.061 1.00 91.75 219 ILE A C 1
ATOM 1711 O O . ILE A 1 219 ? -8.056 4.003 10.853 1.00 91.75 219 ILE A O 1
ATOM 1715 N N . GLN A 1 220 ? -9.156 2.138 10.215 1.00 88.50 220 GLN A N 1
ATOM 1716 C CA . GLN A 1 220 ? -9.912 2.761 9.143 1.00 88.50 220 GLN A CA 1
ATOM 1717 C C . GLN A 1 220 ? -11.313 3.039 9.685 1.00 88.50 220 GLN A C 1
ATOM 1719 O O . GLN A 1 220 ? -12.003 2.110 10.101 1.00 88.50 220 GLN A O 1
ATOM 1724 N N . TYR A 1 221 ? -11.701 4.311 9.748 1.00 89.12 221 TYR A N 1
ATOM 1725 C CA . TYR A 1 221 ? -13.016 4.733 10.222 1.00 89.12 221 TYR A CA 1
ATOM 1726 C C . TYR A 1 221 ? -13.683 5.580 9.147 1.00 89.12 221 TYR A C 1
ATOM 1728 O O . TYR A 1 221 ? -13.295 6.732 8.946 1.00 89.12 221 TYR A O 1
ATOM 1736 N N . GLU A 1 222 ? -14.643 4.997 8.430 1.00 85.25 222 GLU A N 1
ATOM 1737 C CA . GLU A 1 222 ? -15.180 5.567 7.192 1.00 85.25 222 GLU A CA 1
ATOM 1738 C C . GLU A 1 222 ? -14.048 5.983 6.222 1.00 85.25 222 GLU A C 1
ATOM 1740 O O . GLU A 1 222 ? -13.239 5.158 5.790 1.00 85.25 222 GLU A O 1
ATOM 1745 N N . ASP A 1 223 ? -13.952 7.275 5.892 1.00 81.62 223 ASP A N 1
ATOM 1746 C CA . ASP A 1 223 ? -12.929 7.853 5.023 1.00 81.62 223 ASP A CA 1
ATOM 1747 C C . ASP A 1 223 ? -11.667 8.323 5.769 1.00 81.62 223 ASP A C 1
ATOM 1749 O O . ASP A 1 223 ? -10.729 8.820 5.140 1.00 81.62 223 ASP A O 1
ATOM 1753 N N . MET A 1 224 ? -11.618 8.168 7.095 1.00 88.25 224 MET A N 1
ATOM 1754 C CA . MET A 1 224 ? -10.506 8.605 7.931 1.00 88.25 224 MET A CA 1
ATOM 1755 C C . MET A 1 224 ? -9.570 7.450 8.266 1.00 88.25 224 MET A C 1
ATOM 1757 O O . MET A 1 224 ? -9.976 6.428 8.821 1.00 88.25 224 MET A O 1
ATOM 1761 N N . ARG A 1 225 ? -8.274 7.670 8.047 1.00 90.44 225 ARG A N 1
ATOM 1762 C CA . ARG A 1 225 ? -7.228 6.806 8.591 1.00 90.44 225 ARG A CA 1
ATOM 1763 C C . ARG A 1 225 ? -6.751 7.357 9.922 1.00 90.44 225 ARG A C 1
ATOM 1765 O O . ARG A 1 225 ? -6.216 8.466 9.988 1.00 90.44 225 ARG A O 1
ATOM 1772 N N . ILE A 1 226 ? -6.907 6.571 10.975 1.00 94.38 226 ILE A N 1
ATOM 1773 C CA . ILE A 1 226 ? -6.605 6.961 12.348 1.00 94.38 226 ILE A CA 1
ATOM 1774 C C . ILE A 1 226 ? -5.456 6.104 12.869 1.00 94.38 226 ILE A C 1
ATOM 1776 O O . ILE A 1 226 ? -5.518 4.879 12.866 1.00 94.38 226 ILE A O 1
ATOM 1780 N N . VAL A 1 227 ? -4.406 6.753 13.351 1.00 95.94 227 VAL A N 1
ATOM 1781 C CA . VAL A 1 227 ? -3.268 6.131 14.025 1.00 95.94 227 VAL A CA 1
ATOM 1782 C C . VAL A 1 227 ? -3.341 6.494 15.498 1.00 95.94 227 VAL A C 1
ATOM 1784 O O . VAL A 1 227 ? -3.426 7.669 15.842 1.00 95.94 227 VAL A O 1
ATOM 1787 N N . ILE A 1 228 ? -3.302 5.488 16.364 1.00 96.19 228 ILE A N 1
ATOM 1788 C CA . ILE A 1 228 ? -3.307 5.650 17.818 1.00 96.19 228 ILE A CA 1
ATOM 1789 C C . ILE A 1 228 ? -2.009 5.066 18.357 1.00 96.19 228 ILE A C 1
ATOM 1791 O O . ILE A 1 228 ? -1.669 3.925 18.036 1.00 96.19 228 ILE A O 1
ATOM 1795 N N . THR A 1 229 ? -1.297 5.814 19.192 1.00 96.44 229 THR A N 1
ATOM 1796 C CA . THR A 1 229 ? -0.077 5.357 19.864 1.00 96.44 229 THR A CA 1
ATOM 1797 C C . THR A 1 229 ? -0.155 5.615 21.365 1.00 96.44 229 THR A C 1
ATOM 1799 O O . THR A 1 229 ? -0.826 6.540 21.833 1.00 96.44 229 THR A O 1
ATOM 1802 N N . SER A 1 230 ? 0.500 4.752 22.139 1.00 93.94 230 SER A N 1
ATOM 1803 C CA . SER A 1 230 ? 0.554 4.870 23.594 1.00 93.94 230 SER A CA 1
ATOM 1804 C C . SER A 1 230 ? 1.917 4.445 24.166 1.00 93.94 230 SER A C 1
ATOM 1806 O O . SER A 1 230 ? 2.686 3.728 23.512 1.00 93.94 230 SER A O 1
ATOM 1808 N N . PRO A 1 231 ? 2.257 4.869 25.400 1.00 92.00 231 PRO A N 1
ATOM 1809 C CA . PRO A 1 231 ? 3.491 4.445 26.051 1.00 92.00 231 PRO A CA 1
ATOM 1810 C C . PRO A 1 231 ? 3.569 2.926 26.255 1.00 92.00 231 PRO A C 1
ATOM 1812 O O . PRO A 1 231 ? 2.550 2.290 26.537 1.00 92.00 231 PRO A O 1
ATOM 1815 N N . PRO A 1 232 ? 4.772 2.326 26.172 1.00 91.94 232 PRO A N 1
ATOM 1816 C CA . PRO A 1 232 ? 6.091 2.945 26.013 1.00 91.94 232 PRO A CA 1
ATOM 1817 C C . PRO A 1 232 ? 6.532 3.168 24.552 1.00 91.94 232 PRO A C 1
ATOM 1819 O O . PRO A 1 232 ? 7.691 3.504 24.331 1.00 91.94 232 PRO A O 1
ATOM 1822 N N . PHE A 1 233 ? 5.677 2.933 23.549 1.00 93.88 233 PHE A N 1
ATOM 1823 C CA . PHE A 1 233 ? 6.053 3.152 22.143 1.00 93.88 233 PHE A CA 1
ATOM 1824 C C . PHE A 1 233 ? 6.158 4.643 21.802 1.00 93.88 233 PHE A C 1
ATOM 1826 O O . PHE A 1 233 ? 7.072 5.048 21.087 1.00 93.88 233 PHE A O 1
ATOM 1833 N N . SER A 1 234 ? 5.250 5.447 22.349 1.00 95.12 234 SER A N 1
ATOM 1834 C CA . SER A 1 234 ? 5.302 6.910 22.356 1.00 95.12 234 SER A CA 1
ATOM 1835 C C . SER A 1 234 ? 5.588 7.443 23.767 1.00 95.12 234 SER A C 1
ATOM 1837 O O . SER A 1 234 ? 5.467 6.728 24.762 1.00 95.12 234 SER A O 1
ATOM 1839 N N . ASP A 1 235 ? 5.979 8.712 23.866 1.00 95.12 235 ASP A N 1
ATOM 1840 C CA . ASP A 1 235 ? 6.207 9.418 25.136 1.00 95.12 235 ASP A CA 1
ATOM 1841 C C . ASP A 1 235 ? 4.906 9.755 25.890 1.00 95.12 235 ASP A C 1
ATOM 1843 O O . ASP A 1 235 ? 4.933 9.961 27.101 1.00 95.12 235 ASP A O 1
ATOM 1847 N N . GLY A 1 236 ? 3.770 9.758 25.192 1.00 94.56 236 GLY A N 1
ATOM 1848 C CA . GLY A 1 236 ? 2.429 9.949 25.738 1.00 94.56 236 GLY A CA 1
ATOM 1849 C C . GLY A 1 236 ? 1.359 9.384 24.805 1.00 94.56 236 GLY A C 1
ATOM 1850 O O . GLY A 1 236 ? 1.675 8.834 23.749 1.00 94.56 236 GLY A O 1
ATOM 1851 N N . TRP A 1 237 ? 0.084 9.490 25.178 1.00 96.44 237 TRP A N 1
ATOM 1852 C CA . TRP A 1 237 ? -1.011 9.130 24.274 1.00 96.44 237 TRP A CA 1
ATOM 1853 C C . TRP A 1 237 ? -1.111 10.110 23.104 1.00 96.44 237 TRP A C 1
ATOM 1855 O O . TRP A 1 237 ? -1.140 11.327 23.311 1.00 96.44 237 TRP A O 1
ATOM 1865 N N . GLU A 1 238 ? -1.212 9.574 21.889 1.00 97.50 238 GLU A N 1
ATOM 1866 C CA . GLU A 1 238 ? -1.352 10.359 20.665 1.00 97.50 238 GLU A CA 1
ATOM 1867 C C . GLU A 1 238 ? -2.349 9.707 19.695 1.00 97.50 238 GLU A C 1
ATOM 1869 O O . GLU A 1 238 ? -2.410 8.484 19.548 1.00 97.50 238 GLU A O 1
ATOM 1874 N N . ILE A 1 239 ? -3.154 10.548 19.046 1.00 97.69 239 ILE A N 1
ATOM 1875 C CA . ILE A 1 239 ? -4.081 10.182 17.976 1.00 97.69 239 ILE A CA 1
ATOM 1876 C C . ILE A 1 239 ? -3.803 11.097 16.785 1.00 97.69 239 ILE A C 1
ATOM 1878 O O . ILE A 1 239 ? -3.944 12.319 16.878 1.00 97.69 239 ILE A O 1
ATOM 1882 N N . THR A 1 240 ? -3.465 10.503 15.647 1.00 96.75 240 THR A N 1
ATOM 1883 C CA . THR A 1 240 ? -3.368 11.193 14.361 1.00 96.75 240 THR A CA 1
ATOM 1884 C C . THR A 1 240 ? -4.469 10.686 13.449 1.00 96.75 240 THR A C 1
ATOM 1886 O O . THR A 1 240 ? -4.513 9.502 13.139 1.00 96.75 240 THR A O 1
ATOM 1889 N N . ALA A 1 241 ? -5.333 11.571 12.973 1.00 94.69 241 ALA A N 1
ATOM 1890 C CA . ALA A 1 241 ? -6.385 11.225 12.029 1.00 94.69 241 ALA A CA 1
ATOM 1891 C C . ALA A 1 241 ? -6.181 11.977 10.721 1.00 94.69 241 ALA A C 1
ATOM 1893 O O . ALA A 1 241 ? -5.952 13.184 10.733 1.00 94.69 241 ALA A O 1
ATOM 1894 N N . VAL A 1 242 ? -6.259 11.279 9.595 1.00 90.56 242 VAL A N 1
ATOM 1895 C CA . VAL A 1 242 ? -6.051 11.841 8.258 1.00 90.56 242 VAL A CA 1
ATOM 1896 C C . VAL A 1 242 ? -7.284 11.564 7.411 1.00 90.56 242 VAL A C 1
ATOM 1898 O O . VAL A 1 242 ? -7.715 10.418 7.325 1.00 90.56 242 VAL A O 1
ATOM 1901 N N . ARG A 1 243 ? -7.813 12.606 6.763 1.00 85.81 243 ARG A N 1
ATOM 1902 C CA . ARG A 1 243 ? -8.892 12.511 5.777 1.00 85.81 243 ARG A CA 1
ATOM 1903 C C . ARG A 1 243 ? -8.347 12.882 4.389 1.00 85.81 243 ARG A C 1
ATOM 1905 O O . ARG A 1 243 ? -7.812 13.984 4.225 1.00 85.81 243 ARG A O 1
ATOM 1912 N N . PRO A 1 244 ? -8.462 12.013 3.372 1.00 70.38 244 PRO A N 1
ATOM 1913 C CA . PRO A 1 244 ? -8.066 12.357 2.011 1.00 70.38 244 PRO A CA 1
ATOM 1914 C C . PRO A 1 244 ? -9.044 13.387 1.418 1.00 70.38 244 PRO A C 1
ATOM 1916 O O . PRO A 1 244 ? -10.190 13.057 1.131 1.00 70.38 244 PRO A O 1
ATOM 1919 N N . LEU A 1 245 ? -8.600 14.634 1.207 1.00 61.09 245 LEU A N 1
ATOM 1920 C CA . LEU A 1 245 ? -9.458 15.696 0.646 1.00 61.09 245 LEU A CA 1
ATOM 1921 C C . LEU A 1 245 ? -9.559 15.681 -0.888 1.00 61.09 245 LEU A C 1
ATOM 1923 O O . LEU A 1 245 ? -10.513 16.222 -1.440 1.00 61.09 245 LEU A O 1
ATOM 1927 N N . VAL A 1 246 ? -8.581 15.108 -1.598 1.00 65.12 246 VAL A N 1
ATOM 1928 C CA . VAL A 1 246 ? -8.508 15.200 -3.066 1.00 65.12 246 VAL A CA 1
ATOM 1929 C C . VAL A 1 246 ? -8.844 13.856 -3.703 1.00 65.12 246 VAL A C 1
ATOM 1931 O O . VAL A 1 246 ? -8.087 12.892 -3.578 1.00 65.12 246 VAL A O 1
ATOM 1934 N N . LYS A 1 247 ? -9.965 13.813 -4.426 1.00 74.38 247 LYS A N 1
ATOM 1935 C CA . LYS A 1 247 ? -10.352 12.693 -5.285 1.00 74.38 247 LYS A CA 1
ATOM 1936 C C . LYS A 1 247 ? -10.113 13.090 -6.744 1.00 74.38 247 LYS A C 1
ATOM 1938 O O . LYS A 1 247 ? -10.988 13.688 -7.349 1.00 74.38 247 LYS A O 1
ATOM 1943 N N . LEU A 1 248 ? -8.922 12.796 -7.267 1.00 82.94 248 LEU A N 1
ATOM 1944 C CA . LEU A 1 248 ? -8.637 12.911 -8.703 1.00 82.94 248 LEU A CA 1
ATOM 1945 C C . LEU A 1 248 ? -9.201 11.702 -9.456 1.00 82.94 248 LEU A C 1
ATOM 1947 O O . LEU A 1 248 ? -9.063 10.569 -8.984 1.00 82.94 248 LEU A O 1
ATOM 1951 N N . GLU A 1 249 ? -9.791 11.950 -10.613 1.00 88.12 249 GLU A N 1
ATOM 1952 C CA . GLU A 1 249 ? -10.162 10.953 -11.614 1.00 88.12 249 GLU A CA 1
ATOM 1953 C C . GLU A 1 249 ? -9.163 10.982 -12.782 1.00 88.12 249 GLU A C 1
ATOM 1955 O O . GLU A 1 249 ? -8.325 11.878 -12.884 1.00 88.12 249 GLU A O 1
ATOM 1960 N N . MET A 1 250 ? -9.214 9.991 -13.678 1.00 89.75 250 MET A N 1
ATOM 1961 C CA . MET A 1 250 ? -8.252 9.909 -14.793 1.00 89.75 250 MET A CA 1
ATOM 1962 C C . MET A 1 250 ? -8.291 11.126 -15.727 1.00 89.75 250 MET A C 1
ATOM 1964 O O . MET A 1 250 ? -7.252 11.509 -16.266 1.00 89.75 250 MET A O 1
ATOM 1968 N N . ASP A 1 251 ? -9.459 11.751 -15.887 1.00 87.81 251 ASP A N 1
ATOM 1969 C CA . ASP A 1 251 ? -9.643 12.921 -16.752 1.00 87.81 251 ASP A CA 1
ATOM 1970 C C . ASP A 1 251 ? -8.926 14.174 -16.212 1.00 87.81 251 ASP A C 1
ATOM 1972 O O . ASP A 1 251 ? -8.474 15.012 -16.999 1.00 87.81 251 ASP A O 1
ATOM 1976 N N . ASP A 1 252 ? -8.733 14.267 -14.890 1.00 88.19 252 ASP A N 1
ATOM 1977 C CA . ASP A 1 252 ? -8.053 15.393 -14.231 1.00 88.19 252 ASP A CA 1
ATOM 1978 C C . ASP A 1 252 ? -6.548 15.441 -14.541 1.00 88.19 252 ASP A C 1
ATOM 1980 O O . ASP A 1 252 ? -5.909 16.483 -14.418 1.00 88.19 252 ASP A O 1
ATOM 1984 N N . TYR A 1 253 ? -5.963 14.319 -14.972 1.00 88.25 253 TYR A N 1
ATOM 1985 C CA . TYR A 1 253 ? -4.553 14.244 -15.366 1.00 88.25 253 TYR A CA 1
ATOM 1986 C C . TYR A 1 253 ? -4.304 14.741 -16.800 1.00 88.25 253 TYR A C 1
ATOM 1988 O O . TYR A 1 253 ? -3.155 14.758 -17.241 1.00 88.25 253 TYR A O 1
ATOM 1996 N N . HIS A 1 254 ? -5.359 15.121 -17.538 1.00 85.81 254 HIS A N 1
ATOM 1997 C CA . HIS A 1 254 ? -5.291 15.701 -18.888 1.00 85.81 254 HIS A CA 1
ATOM 1998 C C . HIS A 1 254 ? -4.384 14.927 -19.864 1.00 85.81 254 HIS A C 1
ATOM 2000 O O . HIS A 1 254 ? -3.643 15.499 -20.666 1.00 85.81 254 HIS A O 1
ATOM 2006 N N . MET A 1 255 ? -4.433 13.596 -19.788 1.00 86.19 255 MET A N 1
ATOM 2007 C CA . MET A 1 255 ? -3.594 12.717 -20.598 1.00 86.19 255 MET A CA 1
ATOM 2008 C C . MET A 1 255 ? -4.015 12.710 -22.072 1.00 86.19 255 MET A C 1
ATOM 2010 O O . MET A 1 255 ? -5.192 12.823 -22.413 1.00 86.19 255 MET A O 1
ATOM 2014 N N . ASN A 1 256 ? -3.045 12.498 -22.967 1.00 85.50 256 ASN A N 1
ATOM 2015 C CA . ASN A 1 256 ? -3.325 12.286 -24.387 1.00 85.50 256 ASN A CA 1
ATOM 2016 C C . ASN A 1 256 ? -4.223 11.044 -24.583 1.00 85.50 256 ASN A C 1
ATOM 2018 O O . ASN A 1 256 ? -3.980 9.986 -24.001 1.00 85.50 256 ASN A O 1
ATOM 2022 N N . SER A 1 257 ? -5.208 11.155 -25.476 1.00 87.06 257 SER A N 1
ATOM 2023 C CA . SER A 1 257 ? -6.060 10.062 -25.965 1.00 87.06 257 SER A CA 1
ATOM 2024 C C . SER A 1 257 ? -5.310 8.774 -26.344 1.00 87.06 257 SER A C 1
ATOM 2026 O O . SER A 1 257 ? -5.817 7.680 -26.099 1.00 87.06 257 SER A O 1
ATOM 2028 N N . GLU A 1 258 ? -4.090 8.869 -26.889 1.00 89.12 258 GLU A N 1
ATOM 2029 C CA . GLU A 1 258 ? -3.274 7.693 -27.220 1.00 89.12 258 GLU A CA 1
ATOM 2030 C C . GLU A 1 258 ? -2.870 6.912 -25.958 1.00 89.12 258 GLU A C 1
ATOM 2032 O O . GLU A 1 258 ? -2.916 5.681 -25.945 1.00 89.12 258 GLU A O 1
ATOM 2037 N N . LEU A 1 259 ? -2.533 7.622 -24.876 1.00 89.50 259 LEU A N 1
ATOM 2038 C CA . LEU A 1 259 ? -2.168 7.027 -23.592 1.00 89.50 259 LEU A CA 1
ATOM 2039 C C . LEU A 1 259 ? -3.388 6.404 -22.900 1.00 89.50 259 LEU A C 1
ATOM 2041 O O . LEU A 1 259 ? -3.313 5.274 -22.424 1.00 89.50 259 LEU A O 1
ATOM 2045 N N . LEU A 1 260 ? -4.538 7.084 -22.927 1.00 90.12 260 LEU A N 1
ATOM 2046 C CA . LEU A 1 260 ? -5.798 6.515 -22.433 1.00 90.12 260 LEU A CA 1
ATOM 2047 C C . LEU A 1 260 ? -6.182 5.247 -23.208 1.00 90.12 260 LEU A C 1
ATOM 2049 O O . LEU A 1 260 ? -6.533 4.227 -22.614 1.00 90.12 260 LEU A O 1
ATOM 2053 N N . SER A 1 261 ? -6.045 5.267 -24.539 1.00 90.31 261 SER A N 1
ATOM 2054 C CA . SER A 1 261 ? -6.285 4.080 -25.362 1.00 90.31 261 SER A CA 1
ATOM 2055 C C . SER A 1 261 ? -5.280 2.963 -25.082 1.00 90.31 261 SER A C 1
ATOM 2057 O O . SER A 1 261 ? -5.627 1.795 -25.274 1.00 90.31 261 SER A O 1
ATOM 2059 N N . ARG A 1 262 ? -4.047 3.285 -24.673 1.00 90.69 262 ARG A N 1
ATOM 2060 C CA . ARG A 1 262 ? -3.061 2.286 -24.261 1.00 90.69 262 ARG A CA 1
ATOM 2061 C C . ARG A 1 262 ? -3.516 1.569 -22.993 1.00 90.69 262 ARG A C 1
ATOM 2063 O O . ARG A 1 262 ? -3.541 0.339 -23.013 1.00 90.69 262 ARG A O 1
ATOM 2070 N N . PHE A 1 263 ? -3.931 2.300 -21.956 1.00 91.38 263 PHE A N 1
ATOM 2071 C CA . PHE A 1 263 ? -4.474 1.687 -20.737 1.00 91.38 263 PHE A CA 1
ATOM 2072 C C . PHE A 1 263 ? -5.695 0.825 -21.038 1.00 91.38 263 PHE A C 1
ATOM 2074 O O . PHE A 1 263 ? -5.755 -0.319 -20.614 1.00 91.38 263 PHE A O 1
ATOM 2081 N N . ALA A 1 264 ? -6.627 1.319 -21.851 1.00 88.88 264 ALA A N 1
ATOM 2082 C CA . ALA A 1 264 ? -7.864 0.596 -22.128 1.00 88.88 264 ALA A CA 1
ATOM 2083 C C . ALA A 1 264 ? -7.687 -0.721 -22.914 1.00 88.88 264 ALA A C 1
ATOM 2085 O O . ALA A 1 264 ? -8.567 -1.577 -22.850 1.00 88.88 264 ALA A O 1
ATOM 2086 N N . LYS A 1 265 ? -6.618 -0.872 -23.715 1.00 86.25 265 LYS A N 1
ATOM 2087 C CA . LYS A 1 265 ? -6.542 -1.944 -24.733 1.00 86.25 265 LYS A CA 1
ATOM 2088 C C . LYS A 1 265 ? -5.277 -2.794 -24.731 1.00 86.25 265 LYS A C 1
ATOM 2090 O O . LYS A 1 265 ? -5.299 -3.849 -25.356 1.00 86.25 265 LYS A O 1
ATOM 2095 N N . LYS A 1 266 ? -4.163 -2.304 -24.184 1.00 82.56 266 LYS A N 1
ATOM 2096 C CA . LYS A 1 266 ? -2.845 -2.929 -24.392 1.00 82.56 266 LYS A CA 1
ATOM 2097 C C . LYS A 1 266 ? -2.000 -3.050 -23.135 1.00 82.56 266 LYS A C 1
ATOM 2099 O O . LYS A 1 266 ? -1.222 -3.987 -23.056 1.00 82.56 266 LYS A O 1
ATOM 2104 N N . ALA A 1 267 ? -2.089 -2.088 -22.219 1.00 85.12 267 ALA A N 1
ATOM 2105 C CA . ALA A 1 267 ? -1.235 -2.091 -21.044 1.00 85.12 267 ALA A CA 1
ATOM 2106 C C . ALA A 1 267 ? -1.722 -3.138 -20.044 1.00 85.12 267 ALA A C 1
ATOM 2108 O O . ALA A 1 267 ? -2.796 -2.999 -19.456 1.00 85.12 267 ALA A O 1
ATOM 2109 N N . GLU A 1 268 ? -0.921 -4.175 -19.853 1.00 91.94 268 GLU A N 1
ATOM 2110 C CA . GLU A 1 268 ? -1.214 -5.275 -18.942 1.00 91.94 268 GLU A CA 1
ATOM 2111 C C . GLU A 1 268 ? -0.156 -5.386 -17.839 1.00 91.94 268 GLU A C 1
ATOM 2113 O O . GLU A 1 268 ? -0.453 -5.903 -16.774 1.00 91.94 268 GLU A O 1
ATOM 2118 N N . GLY A 1 269 ? 1.059 -4.881 -18.050 1.00 95.94 269 GLY A N 1
ATOM 2119 C CA . GLY A 1 269 ? 2.127 -4.777 -17.057 1.00 95.94 269 GLY A CA 1
ATOM 2120 C C . GLY A 1 269 ? 2.508 -3.322 -16.817 1.00 95.94 269 GLY A C 1
ATOM 2121 O O . GLY A 1 269 ? 3.453 -2.817 -17.426 1.00 95.94 269 GLY A O 1
ATOM 2122 N N . VAL A 1 270 ? 1.761 -2.634 -15.953 1.00 97.25 270 VAL A N 1
ATOM 2123 C CA . VAL A 1 270 ? 1.951 -1.213 -15.641 1.00 97.25 270 VAL A CA 1
ATOM 2124 C C . VAL A 1 270 ? 2.743 -1.048 -14.347 1.00 97.25 270 VAL A C 1
ATOM 2126 O O . VAL A 1 270 ? 2.419 -1.656 -13.325 1.00 97.25 270 VAL A O 1
ATOM 2129 N N . LEU A 1 271 ? 3.731 -0.153 -14.354 1.00 97.38 271 LEU A N 1
ATOM 2130 C CA . LEU A 1 271 ? 4.354 0.377 -13.142 1.00 97.38 271 LEU A CA 1
ATOM 2131 C C . LEU A 1 271 ? 4.091 1.866 -12.997 1.00 97.38 271 LEU A C 1
ATOM 2133 O O . LEU A 1 271 ? 4.296 2.636 -13.929 1.00 97.38 271 LEU A O 1
ATOM 2137 N N . ILE A 1 272 ? 3.706 2.268 -11.794 1.00 97.31 272 ILE A N 1
ATOM 2138 C CA . ILE A 1 272 ? 3.581 3.660 -11.384 1.00 97.31 272 ILE A CA 1
ATOM 2139 C C . ILE A 1 272 ? 4.788 3.977 -10.499 1.00 97.31 272 ILE A C 1
ATOM 2141 O O . ILE A 1 272 ? 4.906 3.494 -9.373 1.00 97.31 272 ILE A O 1
ATOM 2145 N N . ALA A 1 273 ? 5.695 4.780 -11.032 1.00 96.44 273 ALA A N 1
ATOM 2146 C CA . ALA A 1 273 ? 6.978 5.161 -10.467 1.00 96.44 273 ALA A CA 1
ATOM 2147 C C . ALA A 1 273 ? 6.969 6.631 -10.011 1.00 96.44 273 ALA A C 1
ATOM 2149 O O . ALA A 1 273 ? 6.102 7.406 -10.408 1.00 96.44 273 ALA A O 1
ATOM 2150 N N . GLY A 1 274 ? 7.910 7.022 -9.148 1.00 94.69 274 GLY A N 1
ATOM 2151 C CA . GLY A 1 274 ? 7.982 8.385 -8.602 1.00 94.69 274 GLY A CA 1
ATOM 2152 C C . GLY A 1 274 ? 8.404 8.458 -7.135 1.00 94.69 274 GLY A C 1
ATOM 2153 O O . GLY A 1 274 ? 8.227 7.513 -6.349 1.00 94.69 274 GLY A O 1
ATOM 2154 N N . SER A 1 275 ? 8.916 9.618 -6.733 1.00 90.25 275 SER A N 1
ATOM 2155 C CA . SER A 1 275 ? 9.393 9.882 -5.371 1.00 90.25 275 SER A CA 1
ATOM 2156 C C . SER A 1 275 ? 8.283 9.711 -4.318 1.00 90.25 275 SER A C 1
ATOM 2158 O O . SER A 1 275 ? 7.089 9.791 -4.637 1.00 90.25 275 SER A O 1
ATOM 2160 N N . PRO A 1 276 ? 8.607 9.412 -3.047 1.00 87.44 276 PRO A N 1
ATOM 2161 C CA . PRO A 1 276 ? 7.627 9.457 -1.960 1.00 87.44 276 PRO A CA 1
ATOM 2162 C C . PRO A 1 276 ? 6.856 10.786 -1.958 1.00 87.44 276 PRO A C 1
ATOM 2164 O O . PRO A 1 276 ? 7.445 11.840 -2.159 1.00 87.44 276 PRO A O 1
ATOM 2167 N N . GLY A 1 277 ? 5.533 10.735 -1.781 1.00 81.62 277 GLY A N 1
ATOM 2168 C CA . GLY A 1 277 ? 4.683 11.934 -1.814 1.00 81.62 277 GLY A CA 1
ATOM 2169 C C . GLY A 1 277 ? 4.323 12.475 -3.206 1.00 81.62 277 GLY A C 1
ATOM 2170 O O . GLY A 1 277 ? 3.459 13.335 -3.283 1.00 81.62 277 GLY A O 1
ATOM 2171 N N . ALA A 1 278 ? 4.872 11.935 -4.302 1.00 87.25 278 ALA A N 1
ATOM 2172 C CA . ALA A 1 278 ? 4.602 12.435 -5.659 1.00 87.25 278 ALA A CA 1
ATOM 2173 C C . ALA A 1 278 ? 3.154 12.242 -6.166 1.00 87.25 278 ALA A C 1
ATOM 2175 O O . ALA A 1 278 ? 2.832 12.695 -7.252 1.00 87.25 278 ALA A O 1
ATOM 2176 N N . GLY A 1 279 ? 2.273 11.556 -5.424 1.00 88.19 279 GLY A N 1
ATOM 2177 C CA . GLY A 1 279 ? 0.882 11.308 -5.845 1.00 88.19 279 GLY A CA 1
ATOM 2178 C C . GLY A 1 279 ? 0.632 9.973 -6.562 1.00 88.19 279 GLY A C 1
ATOM 2179 O O . GLY A 1 279 ? -0.426 9.787 -7.156 1.00 88.19 279 GLY A O 1
ATOM 2180 N N . LYS A 1 280 ? 1.566 9.015 -6.483 1.00 93.19 280 LYS A N 1
ATOM 2181 C CA . LYS A 1 280 ? 1.440 7.684 -7.117 1.00 93.19 280 LYS A CA 1
ATOM 2182 C C . LYS A 1 280 ? 0.187 6.912 -6.702 1.00 93.19 280 LYS A C 1
ATOM 2184 O O . LYS A 1 280 ? -0.541 6.443 -7.563 1.00 93.19 280 LYS A O 1
ATOM 2189 N N . THR A 1 281 ? -0.064 6.795 -5.399 1.00 90.38 281 THR A N 1
ATOM 2190 C CA . THR A 1 281 ? -1.240 6.099 -4.850 1.00 90.38 281 THR A CA 1
ATOM 2191 C C . THR A 1 281 ? -2.536 6.784 -5.300 1.00 90.38 281 THR A C 1
ATOM 2193 O O . THR A 1 281 ? -3.500 6.116 -5.660 1.00 90.38 281 THR A O 1
ATOM 2196 N N . THR A 1 282 ? -2.535 8.119 -5.411 1.00 90.19 282 THR A N 1
ATOM 2197 C CA . THR A 1 282 ? -3.657 8.885 -5.978 1.00 90.19 282 THR A CA 1
ATOM 2198 C C . THR A 1 282 ? -3.909 8.533 -7.445 1.00 90.19 282 THR A C 1
ATOM 2200 O O . THR A 1 282 ? -5.062 8.326 -7.818 1.00 90.19 282 THR A O 1
ATOM 2203 N N . PHE A 1 283 ? -2.852 8.407 -8.254 1.00 93.38 283 PHE A N 1
ATOM 2204 C CA . PHE A 1 283 ? -2.960 7.990 -9.654 1.00 93.38 283 PHE A CA 1
ATOM 2205 C C . PHE A 1 283 ? -3.383 6.518 -9.785 1.00 93.38 283 PHE A C 1
ATOM 2207 O O . PHE A 1 283 ? -4.241 6.196 -10.599 1.00 93.38 283 PHE A O 1
ATOM 2214 N N . ALA A 1 284 ? -2.850 5.624 -8.946 1.00 94.81 284 ALA A N 1
ATOM 2215 C CA . ALA A 1 284 ? -3.244 4.215 -8.906 1.00 94.81 284 ALA A CA 1
ATOM 2216 C C . ALA A 1 284 ? -4.742 4.061 -8.603 1.00 94.81 284 ALA A C 1
ATOM 2218 O O . ALA A 1 284 ? -5.432 3.301 -9.278 1.00 94.81 284 ALA A O 1
ATOM 2219 N N . ARG A 1 285 ? -5.262 4.847 -7.651 1.00 93.44 285 ARG A N 1
ATOM 2220 C CA . ARG A 1 285 ? -6.696 4.937 -7.337 1.00 93.44 285 ARG A CA 1
ATOM 2221 C C . ARG A 1 285 ? -7.525 5.392 -8.544 1.00 93.44 285 ARG A C 1
ATOM 2223 O O . ARG A 1 285 ? -8.538 4.770 -8.849 1.00 93.44 285 ARG A O 1
ATOM 2230 N N . ALA A 1 286 ? -7.093 6.451 -9.235 1.00 93.56 286 ALA A N 1
ATOM 2231 C CA . ALA A 1 286 ? -7.772 6.949 -10.433 1.00 93.56 286 ALA A CA 1
ATOM 2232 C C . ALA A 1 286 ? -7.796 5.886 -11.546 1.00 93.56 286 ALA A C 1
ATOM 2234 O O . ALA A 1 286 ? -8.840 5.629 -12.145 1.00 93.56 286 ALA A O 1
ATOM 2235 N N . LEU A 1 287 ? -6.671 5.199 -11.761 1.00 95.00 287 LEU A N 1
ATOM 2236 C CA . LEU A 1 287 ? -6.556 4.124 -12.744 1.00 95.00 287 LEU A CA 1
ATOM 2237 C C . LEU A 1 287 ? -7.450 2.918 -12.395 1.00 95.00 287 LEU A C 1
ATOM 2239 O O . LEU A 1 287 ? -8.060 2.333 -13.289 1.00 95.00 287 LEU A O 1
ATOM 2243 N N . ALA A 1 288 ? -7.593 2.590 -11.107 1.00 95.50 288 ALA A N 1
ATOM 2244 C CA . ALA A 1 288 ? -8.521 1.567 -10.618 1.00 95.50 288 ALA A CA 1
ATOM 2245 C C . ALA A 1 288 ? -9.968 1.864 -11.013 1.00 95.50 288 ALA A C 1
ATOM 2247 O O . ALA A 1 288 ? -10.643 1.030 -11.616 1.00 95.50 288 ALA A O 1
ATOM 2248 N N . ASN A 1 289 ? -10.423 3.076 -10.690 1.00 94.38 289 ASN A N 1
ATOM 2249 C CA . ASN A 1 289 ? -11.779 3.529 -10.971 1.00 94.38 289 ASN A CA 1
ATOM 2250 C C . ASN A 1 289 ? -12.038 3.616 -12.479 1.00 94.38 289 ASN A C 1
ATOM 2252 O O . ASN A 1 289 ? -13.140 3.315 -12.935 1.00 94.38 289 ASN A O 1
ATOM 2256 N N . PHE A 1 290 ? -11.023 3.988 -13.261 1.00 94.75 290 PHE A N 1
ATOM 2257 C CA . PHE A 1 290 ? -11.096 3.977 -14.715 1.00 94.75 290 PHE A CA 1
ATOM 2258 C C . PHE A 1 290 ? -11.284 2.572 -15.272 1.00 94.75 290 PHE A C 1
ATOM 2260 O O . PHE A 1 290 ? -12.222 2.370 -16.039 1.00 94.75 290 PHE A O 1
ATOM 2267 N N . TYR A 1 291 ? -10.478 1.590 -14.864 1.00 96.00 291 TYR A N 1
ATOM 2268 C CA . TYR A 1 291 ? -10.682 0.208 -15.305 1.00 96.00 291 TYR A CA 1
ATOM 2269 C C . TYR A 1 291 ? -12.052 -0.331 -14.888 1.00 96.00 291 TYR A C 1
ATOM 2271 O O . TYR A 1 291 ? -12.748 -0.928 -15.708 1.00 96.00 291 TYR A O 1
ATOM 2279 N N . GLU A 1 292 ? -12.491 -0.044 -13.663 1.00 95.38 292 GLU A N 1
ATOM 2280 C CA . GLU A 1 292 ? -13.828 -0.416 -13.196 1.00 95.38 292 GLU A CA 1
ATOM 2281 C C . GLU A 1 292 ? -14.937 0.208 -14.060 1.00 95.38 292 GLU A C 1
ATOM 2283 O O . GLU A 1 292 ? -15.860 -0.493 -14.474 1.00 95.38 292 GLU A O 1
ATOM 2288 N N . SER A 1 293 ? -14.805 1.484 -14.445 1.00 93.88 293 SER A N 1
ATOM 2289 C CA . SER A 1 293 ? -15.750 2.154 -15.355 1.00 93.88 293 SER A CA 1
ATOM 2290 C C . SER A 1 293 ? -15.786 1.543 -16.761 1.00 93.88 293 SER A C 1
ATOM 2292 O O . SER A 1 293 ? -16.798 1.643 -17.452 1.00 93.88 293 SER A O 1
ATOM 2294 N N . GLN A 1 294 ? -14.706 0.868 -17.171 1.00 93.38 294 GLN A N 1
ATOM 2295 C CA . GLN A 1 294 ? -14.623 0.082 -18.406 1.00 93.38 294 GLN A CA 1
ATOM 2296 C C . GLN A 1 294 ? -15.154 -1.353 -18.220 1.00 93.38 294 GLN A C 1
ATOM 2298 O O . GLN A 1 294 ? -14.890 -2.223 -19.049 1.00 93.38 294 GLN A O 1
ATOM 2303 N N . GLN A 1 295 ? -15.892 -1.606 -17.132 1.00 94.25 295 GLN A N 1
ATOM 2304 C CA . GLN A 1 295 ? -16.467 -2.902 -16.768 1.00 94.25 295 GLN A CA 1
ATOM 2305 C C . GLN A 1 295 ? -15.417 -4.004 -16.561 1.00 94.25 295 GLN A C 1
ATOM 2307 O O . GLN A 1 295 ? -15.698 -5.183 -16.774 1.00 94.25 295 GLN A O 1
ATOM 2312 N N . LYS A 1 296 ? -14.201 -3.629 -16.147 1.00 95.50 296 LYS A N 1
ATOM 2313 C CA . LYS A 1 296 ? -13.153 -4.576 -15.756 1.00 95.50 296 LYS A CA 1
ATOM 2314 C C . LYS A 1 296 ? -13.297 -4.960 -14.290 1.00 95.50 296 LYS A C 1
ATOM 2316 O O . LYS A 1 296 ? -13.584 -4.115 -13.444 1.00 95.50 296 LYS A O 1
ATOM 2321 N N . ILE A 1 297 ? -13.046 -6.229 -13.979 1.00 96.69 297 ILE A N 1
ATOM 2322 C CA . ILE A 1 297 ? -12.956 -6.705 -12.602 1.00 96.69 297 ILE A CA 1
ATOM 2323 C C . ILE A 1 297 ? -11.597 -6.297 -12.043 1.00 96.69 297 ILE A C 1
ATOM 2325 O O . ILE A 1 297 ? -10.561 -6.838 -12.432 1.00 96.69 297 ILE A O 1
ATOM 2329 N N . VAL A 1 298 ? -11.616 -5.338 -11.120 1.00 97.50 298 VAL A N 1
ATOM 2330 C CA . VAL A 1 298 ? -10.414 -4.803 -10.479 1.00 97.50 298 VAL A CA 1
ATOM 2331 C C . VAL A 1 298 ? -10.344 -5.281 -9.036 1.00 97.50 298 VAL A C 1
ATOM 2333 O O . VAL A 1 298 ? -11.343 -5.285 -8.312 1.00 97.50 298 VAL A O 1
ATOM 2336 N N . LYS A 1 299 ? -9.145 -5.666 -8.606 1.00 97.69 299 LYS A N 1
ATOM 2337 C CA . LYS A 1 299 ? -8.826 -5.928 -7.200 1.00 97.69 299 LYS A CA 1
ATOM 2338 C C . LYS A 1 299 ? -7.573 -5.177 -6.789 1.00 97.69 299 LYS A C 1
ATOM 2340 O O . LYS A 1 299 ? -6.772 -4.801 -7.644 1.00 97.69 299 LYS A O 1
ATOM 2345 N N . THR A 1 300 ? -7.378 -4.978 -5.494 1.00 97.00 300 THR A N 1
ATOM 2346 C CA . THR A 1 300 ? -6.166 -4.338 -4.977 1.00 97.00 300 THR A CA 1
ATOM 2347 C C . THR A 1 300 ? -5.480 -5.186 -3.918 1.00 97.00 300 THR A C 1
ATOM 2349 O O . THR A 1 300 ? -6.107 -6.003 -3.244 1.00 97.00 300 THR A O 1
ATOM 2352 N N . VAL A 1 301 ? -4.169 -5.008 -3.796 1.00 95.56 301 VAL A N 1
ATOM 2353 C CA . VAL A 1 301 ? -3.326 -5.558 -2.737 1.00 95.56 301 VAL A CA 1
ATOM 2354 C C . VAL A 1 301 ? -2.602 -4.384 -2.095 1.00 95.56 301 VAL A C 1
ATOM 2356 O O . VAL A 1 301 ? -1.824 -3.703 -2.760 1.00 95.56 301 VAL A O 1
ATOM 2359 N N . GLU A 1 302 ? -2.879 -4.141 -0.817 1.00 92.44 302 GLU A N 1
ATOM 2360 C CA . GLU A 1 302 ? -2.488 -2.922 -0.106 1.00 92.44 302 GLU A CA 1
ATOM 2361 C C . GLU A 1 302 ? -1.903 -3.239 1.277 1.00 92.44 302 GLU A C 1
ATOM 2363 O O . GLU A 1 302 ? -2.081 -4.332 1.826 1.00 92.44 302 GLU A O 1
ATOM 2368 N N . SER A 1 303 ? -1.173 -2.286 1.858 1.00 86.00 303 SER A N 1
ATOM 2369 C CA . SER A 1 303 ? -0.541 -2.456 3.168 1.00 86.00 303 SER A CA 1
ATOM 2370 C C . SER A 1 303 ? -0.232 -1.114 3.842 1.00 86.00 303 SER A C 1
ATOM 2372 O O . SER A 1 303 ? 0.913 -0.659 3.776 1.00 86.00 303 SER A O 1
ATOM 2374 N N . PRO A 1 304 ? -1.173 -0.505 4.586 1.00 83.75 304 PRO A N 1
ATOM 2375 C CA . PRO A 1 304 ? -2.575 -0.895 4.807 1.00 83.75 304 PRO A CA 1
ATOM 2376 C C . PRO A 1 304 ? -3.495 -0.573 3.621 1.00 83.75 304 PRO A C 1
ATOM 2378 O O . PRO A 1 304 ? -3.064 0.101 2.692 1.00 83.75 304 PRO A O 1
ATOM 2381 N N . ARG A 1 305 ? -4.763 -1.007 3.686 1.00 85.69 305 ARG A N 1
ATOM 2382 C CA . ARG A 1 305 ? -5.822 -0.541 2.769 1.00 85.69 305 ARG A CA 1
ATOM 2383 C C . ARG A 1 305 ? -6.061 0.965 2.943 1.00 85.69 305 ARG A C 1
ATOM 2385 O O . ARG A 1 305 ? -6.575 1.379 3.977 1.00 85.69 305 ARG A O 1
ATOM 2392 N N . ASP A 1 306 ? -5.661 1.761 1.955 1.00 78.50 306 ASP A N 1
ATOM 2393 C CA . ASP A 1 306 ? -5.681 3.237 1.963 1.00 78.50 306 ASP A CA 1
ATOM 2394 C C . ASP A 1 306 ? -6.334 3.819 0.696 1.00 78.50 306 ASP A C 1
ATOM 2396 O O . ASP A 1 306 ? -6.698 4.998 0.643 1.00 78.50 306 ASP A O 1
ATOM 2400 N N . LEU A 1 307 ? -6.507 3.006 -0.350 1.00 82.62 307 LEU A N 1
ATOM 2401 C CA . LEU A 1 307 ? -7.162 3.427 -1.578 1.00 82.62 307 LEU A CA 1
ATOM 2402 C C . LEU A 1 307 ? -8.669 3.607 -1.325 1.00 82.62 307 LEU A C 1
ATOM 2404 O O . LEU A 1 307 ? -9.405 2.647 -1.125 1.00 82.62 307 LEU A O 1
ATOM 2408 N N . ASN A 1 308 ? -9.152 4.851 -1.369 1.00 82.06 308 ASN A N 1
ATOM 2409 C CA . ASN A 1 308 ? -10.587 5.154 -1.315 1.00 82.06 308 ASN A CA 1
ATOM 2410 C C . ASN A 1 308 ? -11.254 4.835 -2.669 1.00 82.06 308 ASN A C 1
ATOM 2412 O O . ASN A 1 308 ? -11.265 5.671 -3.581 1.00 82.06 308 ASN A O 1
ATOM 2416 N N . LEU A 1 309 ? -11.740 3.603 -2.807 1.00 87.75 309 LEU A N 1
ATOM 2417 C CA . LEU A 1 309 ? -12.238 3.017 -4.052 1.00 87.75 309 LEU A CA 1
ATOM 2418 C C . LEU A 1 309 ? -13.756 2.820 -4.029 1.00 87.75 309 LEU A C 1
ATOM 2420 O O . LEU A 1 309 ? -14.401 2.877 -2.984 1.00 87.75 309 LEU A O 1
ATOM 2424 N N . LYS A 1 310 ? -14.341 2.585 -5.207 1.00 87.06 310 LYS A N 1
ATOM 2425 C CA . LYS A 1 310 ? -15.749 2.181 -5.310 1.00 87.06 310 LYS A CA 1
ATOM 2426 C C . LYS A 1 310 ? -15.959 0.811 -4.662 1.00 87.06 310 LYS A C 1
ATOM 2428 O O . LYS A 1 310 ? -15.098 -0.058 -4.757 1.00 87.06 310 LYS A O 1
ATOM 2433 N N . SER A 1 311 ? -17.146 0.588 -4.098 1.00 86.25 311 SER A N 1
ATOM 2434 C CA . SER A 1 311 ? -17.515 -0.670 -3.429 1.00 86.25 311 SER A CA 1
ATOM 2435 C C . SER A 1 311 ? -17.491 -1.908 -4.336 1.00 86.25 311 SER A C 1
ATOM 2437 O O . SER A 1 311 ? -17.448 -3.028 -3.836 1.00 86.25 311 SER A O 1
ATOM 2439 N N . SER A 1 312 ? -17.503 -1.727 -5.660 1.00 91.44 312 SER A N 1
ATOM 2440 C CA . SER A 1 312 ? -17.328 -2.796 -6.649 1.00 91.44 312 SER A CA 1
ATOM 2441 C C . SER A 1 312 ? -15.896 -3.351 -6.701 1.00 91.44 312 SER A C 1
ATOM 2443 O O . SER A 1 312 ? -15.702 -4.477 -7.159 1.00 91.44 312 SER A O 1
ATOM 2445 N N . ILE A 1 313 ? -14.895 -2.602 -6.224 1.00 94.69 313 ILE A N 1
ATOM 2446 C CA . ILE A 1 313 ? -13.481 -2.993 -6.246 1.00 94.69 313 ILE A CA 1
ATOM 2447 C C . ILE A 1 313 ? -13.123 -3.671 -4.920 1.00 94.69 313 ILE A C 1
ATOM 2449 O O . ILE A 1 313 ? -13.226 -3.081 -3.849 1.00 94.69 313 ILE A O 1
ATOM 2453 N N . THR A 1 314 ? -12.676 -4.926 -4.982 1.00 94.69 314 THR A N 1
ATOM 2454 C CA . THR A 1 314 ? -12.289 -5.682 -3.778 1.00 94.69 314 THR A CA 1
ATOM 2455 C C . THR A 1 314 ? -10.865 -5.340 -3.347 1.00 94.69 314 THR A C 1
ATOM 2457 O O . THR A 1 314 ? -9.941 -5.450 -4.154 1.00 94.69 314 THR A O 1
ATOM 2460 N N . GLN A 1 315 ? -10.676 -5.015 -2.065 1.00 93.75 315 GLN A N 1
ATOM 2461 C CA . GLN A 1 315 ? -9.372 -4.656 -1.500 1.00 93.75 315 GLN A CA 1
ATOM 2462 C C . GLN A 1 315 ? -8.828 -5.744 -0.571 1.00 93.75 315 GLN A C 1
ATOM 2464 O O . GLN A 1 315 ? -9.446 -6.079 0.443 1.00 93.75 315 GLN A O 1
ATOM 2469 N N . TYR A 1 316 ? -7.643 -6.266 -0.884 1.00 94.06 316 TYR A N 1
ATOM 2470 C CA . TYR A 1 316 ? -6.908 -7.196 -0.032 1.00 94.06 316 TYR A CA 1
ATOM 2471 C C . TYR A 1 316 ? -5.837 -6.464 0.772 1.00 94.06 316 TYR A C 1
ATOM 2473 O O . TYR A 1 316 ? -5.094 -5.641 0.243 1.00 94.06 316 TYR A O 1
ATOM 2481 N N . SER A 1 317 ? -5.721 -6.806 2.055 1.00 91.31 317 SER A N 1
ATOM 2482 C CA . SER A 1 317 ? -4.685 -6.273 2.939 1.00 91.31 317 SER A CA 1
ATOM 2483 C C . SER A 1 317 ? -3.603 -7.314 3.194 1.00 91.31 317 SER A C 1
ATOM 2485 O O . SER A 1 317 ? -3.899 -8.426 3.639 1.00 91.31 317 SER A O 1
ATOM 2487 N N . LYS A 1 318 ? -2.337 -6.929 3.022 1.00 89.81 318 LYS A N 1
ATOM 2488 C CA . LYS A 1 318 ? -1.179 -7.754 3.411 1.00 89.81 318 LYS A CA 1
ATOM 2489 C C . LYS A 1 318 ? -1.035 -7.906 4.929 1.00 89.81 318 LYS A C 1
ATOM 2491 O O . LYS A 1 318 ? -0.235 -8.721 5.380 1.00 89.81 318 LYS A O 1
ATOM 2496 N N . ASN A 1 319 ? -1.779 -7.127 5.719 1.00 86.31 319 ASN A N 1
ATOM 2497 C CA . ASN A 1 319 ? -1.806 -7.271 7.176 1.00 86.31 319 ASN A CA 1
ATOM 2498 C C . ASN A 1 319 ? -2.702 -8.435 7.624 1.00 86.31 319 ASN A C 1
ATOM 2500 O O . ASN A 1 319 ? -2.461 -9.003 8.687 1.00 86.31 319 ASN A O 1
ATOM 2504 N N . PHE A 1 320 ? -3.705 -8.792 6.814 1.00 86.38 320 PHE A N 1
ATOM 2505 C CA . PHE A 1 320 ? -4.663 -9.863 7.108 1.00 86.38 320 PHE A CA 1
ATOM 2506 C C . PHE A 1 320 ? -4.429 -11.136 6.298 1.00 86.38 320 PHE A C 1
ATOM 2508 O O . PHE A 1 320 ? -4.711 -12.219 6.799 1.00 86.38 320 PHE A O 1
ATOM 2515 N N . GLY A 1 321 ? -3.913 -11.016 5.072 1.00 86.44 321 GLY A N 1
ATOM 2516 C CA . GLY A 1 321 ? -3.619 -12.147 4.196 1.00 86.44 321 GLY A CA 1
ATOM 2517 C C . GLY A 1 321 ? -2.121 -12.344 4.001 1.00 86.44 321 GLY A C 1
ATOM 2518 O O . GLY A 1 321 ? -1.371 -11.390 3.780 1.00 86.44 321 GLY A O 1
ATOM 2519 N N . SER A 1 322 ? -1.672 -13.599 4.038 1.00 88.0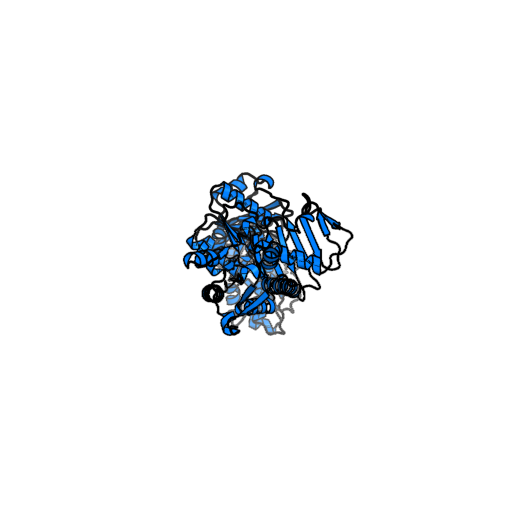6 322 SER A N 1
ATOM 2520 C CA . SER A 1 322 ? -0.292 -13.917 3.655 1.00 88.06 322 SER A CA 1
ATOM 2521 C C . SER A 1 322 ? -0.073 -13.696 2.152 1.00 88.06 322 SER A C 1
ATOM 2523 O O . SER A 1 322 ? -0.999 -13.812 1.353 1.00 88.06 322 SER A O 1
ATOM 2525 N N . SER A 1 323 ? 1.168 -13.427 1.732 1.00 87.69 323 SER A N 1
ATOM 2526 C CA . SER A 1 323 ? 1.488 -13.262 0.303 1.00 87.69 323 SER A CA 1
ATOM 2527 C C . SER A 1 323 ? 1.100 -14.491 -0.535 1.00 87.69 323 SER A C 1
ATOM 2529 O O . SER A 1 323 ? 0.638 -14.324 -1.658 1.00 87.69 323 SER A O 1
ATOM 2531 N N . SER A 1 324 ? 1.228 -15.702 0.021 1.00 89.75 324 SER A N 1
ATOM 2532 C CA . SER A 1 324 ? 0.797 -16.958 -0.611 1.00 89.75 324 SER A CA 1
ATOM 2533 C C . SER A 1 324 ? -0.722 -17.090 -0.711 1.00 89.75 324 SER A C 1
ATOM 2535 O O . SER A 1 324 ? -1.236 -17.533 -1.725 1.00 89.75 324 SER A O 1
ATOM 2537 N N . GLU A 1 325 ? -1.457 -16.670 0.313 1.00 93.19 325 GLU A N 1
ATOM 2538 C CA . GLU A 1 325 ? -2.920 -16.708 0.285 1.00 93.19 325 GLU A CA 1
ATOM 2539 C C . GLU A 1 325 ? -3.483 -15.703 -0.725 1.00 93.19 325 GLU A C 1
ATOM 2541 O O . GLU A 1 325 ? -4.342 -16.047 -1.533 1.00 93.19 325 GLU A O 1
ATOM 2546 N N . ILE A 1 326 ? -2.946 -14.477 -0.732 1.00 94.50 326 ILE A N 1
ATOM 2547 C CA . ILE A 1 326 ? -3.290 -13.450 -1.723 1.00 94.50 326 ILE A CA 1
ATOM 2548 C C . ILE A 1 326 ? -3.000 -13.966 -3.137 1.00 94.50 326 ILE A C 1
ATOM 2550 O O . ILE A 1 326 ? -3.840 -13.823 -4.023 1.00 94.50 326 ILE A O 1
ATOM 2554 N N . HIS A 1 327 ? -1.838 -14.591 -3.337 1.00 94.50 327 HIS A N 1
ATOM 2555 C CA . HIS A 1 327 ? -1.465 -15.222 -4.599 1.00 94.50 327 HIS A CA 1
ATOM 2556 C C . HIS A 1 327 ? -2.509 -16.246 -5.060 1.00 94.50 327 HIS A C 1
ATOM 2558 O O . HIS A 1 327 ? -3.054 -16.118 -6.156 1.00 94.50 327 HIS A O 1
ATOM 2564 N N . ASP A 1 328 ? -2.833 -17.224 -4.215 1.00 93.69 328 ASP A N 1
ATOM 2565 C CA . ASP A 1 328 ? -3.732 -18.320 -4.574 1.00 93.69 328 ASP A CA 1
ATOM 2566 C C . ASP A 1 328 ? -5.152 -17.812 -4.857 1.00 93.69 328 ASP A C 1
ATOM 2568 O O . ASP A 1 328 ? -5.773 -18.196 -5.851 1.00 93.69 328 ASP A O 1
ATOM 2572 N N . ILE A 1 329 ? -5.653 -16.878 -4.043 1.00 95.31 329 ILE A N 1
ATOM 2573 C CA . ILE A 1 329 ? -6.965 -16.252 -4.250 1.00 95.31 329 ILE A CA 1
ATOM 2574 C C . ILE A 1 329 ? -7.001 -15.482 -5.573 1.00 95.31 329 ILE A C 1
ATOM 2576 O O . ILE A 1 329 ? -7.990 -15.566 -6.309 1.00 95.31 329 ILE A O 1
ATOM 2580 N N . LEU A 1 330 ? -5.956 -14.723 -5.901 1.00 95.94 330 LEU A N 1
ATOM 2581 C CA . LEU A 1 330 ? -5.908 -13.953 -7.143 1.00 95.94 330 LEU A CA 1
ATOM 2582 C C . LEU A 1 330 ? -5.807 -14.860 -8.374 1.00 95.94 330 LEU A C 1
ATOM 2584 O O . LEU A 1 330 ? -6.521 -14.624 -9.346 1.00 95.94 330 LEU A O 1
ATOM 2588 N N . LEU A 1 331 ? -5.030 -15.944 -8.315 1.00 93.50 331 LEU A N 1
ATOM 2589 C CA . LEU A 1 331 ? -4.959 -16.930 -9.398 1.00 93.50 331 LEU A CA 1
ATOM 2590 C C . LEU A 1 331 ? -6.262 -17.709 -9.609 1.00 93.50 331 LEU A C 1
ATOM 2592 O O . LEU A 1 331 ? -6.579 -18.077 -10.744 1.00 93.50 331 LEU A O 1
ATOM 2596 N N . LEU A 1 332 ? -7.012 -17.973 -8.537 1.00 94.38 332 LEU A N 1
ATOM 2597 C CA . LEU A 1 332 ? -8.314 -18.637 -8.614 1.00 94.38 332 LEU A CA 1
ATOM 2598 C C . LEU A 1 332 ? -9.407 -17.690 -9.110 1.00 94.38 332 LEU A C 1
ATOM 2600 O O . LEU A 1 332 ? -10.244 -18.084 -9.918 1.00 94.38 332 LEU A O 1
ATOM 2604 N N . SER A 1 333 ? -9.401 -16.444 -8.636 1.00 94.44 333 SER A N 1
ATOM 2605 C CA . SER A 1 333 ? -10.433 -15.465 -8.980 1.00 94.44 333 SER A CA 1
ATOM 2606 C C . SER A 1 333 ? -10.201 -14.740 -10.305 1.00 94.44 333 SER A C 1
ATOM 2608 O O . SER A 1 333 ? -11.162 -14.191 -10.834 1.00 94.44 333 SER A O 1
ATOM 2610 N N . ARG A 1 334 ? -8.965 -14.748 -10.830 1.00 94.81 334 ARG A N 1
ATOM 2611 C CA . ARG A 1 334 ? -8.558 -14.212 -12.143 1.00 94.81 334 ARG A CA 1
ATOM 2612 C C . ARG A 1 334 ? -9.219 -12.869 -12.494 1.00 94.81 334 ARG A C 1
ATOM 2614 O O . ARG A 1 334 ? -9.963 -12.803 -13.472 1.00 94.81 334 ARG A O 1
ATOM 2621 N N . PRO A 1 335 ? -8.994 -11.808 -11.697 1.00 96.88 335 PRO A N 1
ATOM 2622 C CA . PRO A 1 335 ? -9.479 -10.482 -12.066 1.00 96.88 335 PRO A CA 1
ATOM 2623 C C . PRO A 1 335 ? -8.832 -10.011 -13.378 1.00 96.88 335 PRO A C 1
ATOM 2625 O O . PRO A 1 335 ? -7.732 -10.451 -13.714 1.00 96.88 335 PRO A O 1
ATOM 2628 N N . ASP A 1 336 ? -9.482 -9.083 -14.089 1.00 96.88 336 ASP A N 1
ATOM 2629 C CA . ASP A 1 336 ? -8.881 -8.437 -15.264 1.00 96.88 336 ASP A CA 1
ATOM 2630 C C . ASP A 1 336 ? -7.623 -7.658 -14.861 1.00 96.88 336 ASP A C 1
ATOM 2632 O O . ASP A 1 336 ? -6.596 -7.752 -15.530 1.00 96.88 336 ASP A O 1
ATOM 2636 N N . TYR A 1 337 ? -7.704 -6.909 -13.751 1.00 97.81 337 TYR A N 1
ATOM 2637 C CA . TYR A 1 337 ? -6.587 -6.135 -13.217 1.00 97.81 337 TYR A CA 1
ATOM 2638 C C . TYR A 1 337 ? -6.432 -6.281 -11.701 1.00 97.81 337 TYR A C 1
ATOM 2640 O O . TYR A 1 337 ? -7.406 -6.266 -10.947 1.00 97.81 337 TYR A O 1
ATOM 2648 N N . THR A 1 338 ? -5.183 -6.346 -11.245 1.00 97.69 338 THR A N 1
ATOM 2649 C CA . THR A 1 338 ? -4.805 -6.213 -9.838 1.00 97.69 338 THR A CA 1
ATOM 2650 C C . THR A 1 338 ? -3.865 -5.030 -9.650 1.00 97.69 338 THR A C 1
ATOM 2652 O O . THR A 1 338 ? -2.810 -4.940 -10.281 1.00 97.69 338 THR A O 1
ATOM 2655 N N . ILE A 1 339 ? -4.234 -4.130 -8.743 1.00 97.56 339 ILE A N 1
ATOM 2656 C CA . ILE A 1 339 ? -3.400 -3.001 -8.338 1.00 97.56 339 ILE A CA 1
ATOM 2657 C C . ILE A 1 339 ? -2.656 -3.379 -7.075 1.00 97.56 339 ILE A C 1
ATOM 2659 O O . ILE A 1 339 ? -3.252 -3.607 -6.029 1.00 97.56 339 ILE A O 1
ATOM 2663 N N . PHE A 1 340 ? -1.343 -3.429 -7.177 1.00 96.19 340 PHE A N 1
ATOM 2664 C CA . PHE A 1 340 ? -0.458 -3.654 -6.059 1.00 96.19 340 PHE A CA 1
ATOM 2665 C C . PHE A 1 340 ? 0.057 -2.297 -5.583 1.00 96.19 340 PHE A C 1
ATOM 2667 O O . PHE A 1 340 ? 1.000 -1.736 -6.155 1.00 96.19 340 PHE A O 1
ATOM 2674 N N . ASP A 1 341 ? -0.588 -1.763 -4.546 1.00 91.69 341 ASP A N 1
ATOM 2675 C CA . ASP A 1 341 ? -0.107 -0.557 -3.891 1.00 91.69 341 ASP A CA 1
ATOM 2676 C C . ASP A 1 341 ? 1.120 -0.941 -3.067 1.00 91.69 341 ASP A C 1
ATOM 2678 O O . ASP A 1 341 ? 1.031 -1.652 -2.065 1.00 91.69 341 ASP A O 1
ATOM 2682 N N . GLU A 1 342 ? 2.273 -0.489 -3.559 1.00 89.44 342 GLU A N 1
ATOM 2683 C CA . GLU A 1 342 ? 3.589 -0.612 -2.947 1.00 89.44 342 GLU A CA 1
ATOM 2684 C C . GLU A 1 342 ? 4.293 -1.976 -3.133 1.00 89.44 342 GLU A C 1
ATOM 2686 O O . GLU A 1 342 ? 4.271 -2.863 -2.280 1.00 89.44 342 GLU A O 1
ATOM 2691 N N . VAL A 1 343 ? 5.029 -2.107 -4.242 1.00 92.81 343 VAL A N 1
ATOM 2692 C CA . VAL A 1 343 ? 5.957 -3.219 -4.508 1.00 92.81 343 VAL A CA 1
ATOM 2693 C C . VAL A 1 343 ? 7.347 -2.842 -3.982 1.00 92.81 343 VAL A C 1
ATOM 2695 O O . VAL A 1 343 ? 8.011 -1.947 -4.522 1.00 92.81 343 VAL A O 1
ATOM 2698 N N . ARG A 1 344 ? 7.802 -3.494 -2.902 1.00 89.62 344 ARG A N 1
ATOM 2699 C CA . ARG A 1 344 ? 9.057 -3.132 -2.213 1.00 89.62 344 ARG A CA 1
ATOM 2700 C C . ARG A 1 344 ? 10.066 -4.260 -2.135 1.00 89.62 344 ARG A C 1
ATOM 2702 O O . ARG A 1 344 ? 11.243 -4.023 -2.409 1.00 89.62 344 ARG A O 1
ATOM 2709 N N . ASP A 1 345 ? 9.637 -5.445 -1.719 1.00 89.19 345 ASP A N 1
ATOM 2710 C CA . ASP A 1 345 ? 10.545 -6.553 -1.434 1.00 89.19 345 ASP A CA 1
ATOM 2711 C C . ASP A 1 345 ? 10.514 -7.644 -2.515 1.00 89.19 345 ASP A C 1
ATOM 2713 O O . ASP A 1 345 ? 9.659 -7.664 -3.397 1.00 89.19 345 ASP A O 1
ATOM 2717 N N . THR A 1 346 ? 11.478 -8.570 -2.470 1.00 89.69 346 THR A N 1
ATOM 2718 C CA . THR A 1 346 ? 11.595 -9.651 -3.464 1.00 89.69 346 THR A CA 1
ATOM 2719 C C . THR A 1 346 ? 10.341 -10.531 -3.553 1.00 89.69 346 THR A C 1
ATOM 2721 O O . THR A 1 346 ? 10.060 -11.054 -4.629 1.00 89.69 346 THR A O 1
ATOM 2724 N N . ARG A 1 347 ? 9.570 -10.688 -2.468 1.00 90.25 347 ARG A N 1
ATOM 2725 C CA . ARG A 1 347 ? 8.316 -11.456 -2.489 1.00 90.25 347 ARG A CA 1
ATOM 2726 C C . ARG A 1 347 ? 7.229 -10.684 -3.223 1.00 90.25 347 ARG A C 1
ATOM 2728 O O . ARG A 1 347 ? 6.505 -11.296 -3.996 1.00 90.25 347 ARG A O 1
ATOM 2735 N N . ASP A 1 348 ? 7.173 -9.365 -3.052 1.00 92.88 348 ASP A N 1
ATOM 2736 C CA . ASP A 1 348 ? 6.252 -8.508 -3.804 1.00 92.88 348 ASP A CA 1
ATOM 2737 C C . ASP A 1 348 ? 6.544 -8.568 -5.308 1.00 92.88 348 ASP A C 1
ATOM 2739 O O . ASP A 1 348 ? 5.630 -8.756 -6.106 1.00 92.88 348 ASP A O 1
ATOM 2743 N N . PHE A 1 349 ? 7.823 -8.479 -5.701 1.00 93.38 349 PHE A N 1
ATOM 2744 C CA . PHE A 1 349 ? 8.231 -8.612 -7.107 1.00 93.38 349 PHE A CA 1
ATOM 2745 C C . PHE A 1 349 ? 7.868 -9.979 -7.686 1.00 93.38 349 PHE A C 1
ATOM 2747 O O . PHE A 1 349 ? 7.404 -10.063 -8.825 1.00 93.38 349 PHE A O 1
ATOM 2754 N N . LYS A 1 350 ? 8.066 -11.048 -6.906 1.00 92.81 350 LYS A N 1
ATOM 2755 C CA . LYS A 1 350 ? 7.689 -12.401 -7.313 1.00 92.81 350 LYS A CA 1
ATOM 2756 C C . LYS A 1 350 ? 6.174 -12.518 -7.490 1.00 92.81 350 LYS A C 1
ATOM 2758 O O . LYS A 1 350 ? 5.733 -12.934 -8.549 1.00 92.81 350 LYS A O 1
ATOM 2763 N N . LEU A 1 351 ? 5.393 -12.070 -6.506 1.00 93.38 351 LEU A N 1
ATOM 2764 C CA . LEU A 1 351 ? 3.931 -12.071 -6.568 1.00 93.38 351 LEU A CA 1
ATOM 2765 C C . LEU A 1 351 ? 3.417 -11.287 -7.784 1.00 93.38 351 LEU A C 1
ATOM 2767 O O . LEU A 1 351 ? 2.584 -11.791 -8.528 1.00 93.38 351 LEU A O 1
ATOM 2771 N N . TYR A 1 352 ? 3.951 -10.086 -8.026 1.00 95.62 352 TYR A N 1
ATOM 2772 C CA . TYR A 1 352 ? 3.618 -9.288 -9.207 1.00 95.62 352 TYR A CA 1
ATOM 2773 C C . TYR A 1 352 ? 3.881 -10.063 -10.506 1.00 95.62 352 TYR A C 1
ATOM 2775 O O . TYR A 1 352 ? 3.025 -10.120 -11.386 1.00 95.62 352 TYR A O 1
ATOM 2783 N N . THR A 1 353 ? 5.063 -10.673 -10.610 1.00 94.56 353 THR A N 1
ATOM 2784 C CA . THR A 1 353 ? 5.490 -11.427 -11.795 1.00 94.56 353 THR A CA 1
ATOM 2785 C C . THR A 1 353 ? 4.606 -12.649 -12.029 1.00 94.56 353 THR A C 1
ATOM 2787 O O . THR A 1 353 ? 4.114 -12.833 -13.138 1.00 94.56 353 THR A O 1
ATOM 2790 N N . ASP A 1 354 ? 4.380 -13.463 -10.997 1.00 93.94 354 ASP A N 1
ATOM 2791 C CA . ASP A 1 354 ? 3.631 -14.720 -11.095 1.00 93.94 354 ASP A CA 1
ATOM 2792 C C . ASP A 1 354 ? 2.175 -14.464 -11.531 1.00 93.94 354 ASP A C 1
ATOM 2794 O O . ASP A 1 354 ? 1.652 -15.138 -12.424 1.00 93.94 354 ASP A O 1
ATOM 2798 N N . LEU A 1 355 ? 1.537 -13.429 -10.969 1.00 95.19 355 LEU A N 1
ATOM 2799 C CA . LEU A 1 355 ? 0.191 -13.007 -11.368 1.00 95.19 355 LEU A CA 1
ATOM 2800 C C . LEU A 1 355 ? 0.164 -12.503 -12.812 1.00 95.19 355 LEU A C 1
ATOM 2802 O O . LEU A 1 355 ? -0.712 -12.890 -13.589 1.00 95.19 355 LEU A O 1
ATOM 2806 N N . ARG A 1 356 ? 1.151 -11.685 -13.191 1.00 95.44 356 ARG A N 1
ATOM 2807 C CA . ARG A 1 356 ? 1.233 -11.128 -14.539 1.00 95.44 356 ARG A CA 1
ATOM 2808 C C . ARG A 1 356 ? 1.424 -12.207 -15.602 1.00 95.44 356 ARG A C 1
ATOM 2810 O O . ARG A 1 356 ? 0.707 -12.210 -16.600 1.00 95.44 356 ARG A O 1
ATOM 2817 N N . LEU A 1 357 ? 2.341 -13.146 -15.371 1.00 93.19 357 LEU A N 1
ATOM 2818 C CA . LEU A 1 357 ? 2.589 -14.284 -16.264 1.00 93.19 357 LEU A CA 1
ATOM 2819 C C . LEU A 1 357 ? 1.383 -15.231 -16.360 1.00 93.19 357 LEU A C 1
ATOM 2821 O O . LEU A 1 357 ? 1.230 -15.929 -17.359 1.00 93.19 357 LEU A O 1
ATOM 2825 N N . SER A 1 358 ? 0.498 -15.219 -15.362 1.00 93.38 358 SER A N 1
ATOM 2826 C CA . SER A 1 358 ? -0.770 -15.958 -15.380 1.00 93.38 358 SER A CA 1
ATOM 2827 C C . SER A 1 358 ? -1.878 -15.262 -16.187 1.00 93.38 358 SER A C 1
ATOM 2829 O O . SER A 1 358 ? -2.989 -15.788 -16.279 1.00 93.38 358 SER A O 1
ATOM 2831 N N . GLY A 1 359 ? -1.587 -14.100 -16.783 1.00 92.62 359 GLY A N 1
ATOM 2832 C CA . GLY A 1 359 ? -2.502 -13.341 -17.639 1.00 92.62 359 GLY A CA 1
ATOM 2833 C C . GLY A 1 359 ? -3.335 -12.285 -16.911 1.00 92.62 359 GLY A C 1
ATOM 2834 O O . GLY A 1 359 ? -4.197 -11.676 -17.535 1.00 92.62 359 GLY A O 1
ATOM 2835 N N . ILE A 1 360 ? -3.093 -12.048 -15.618 1.00 96.62 360 ILE A N 1
ATOM 2836 C CA . ILE A 1 360 ? -3.752 -10.968 -14.872 1.00 96.62 360 ILE A CA 1
ATOM 2837 C C . ILE A 1 360 ? -3.055 -9.649 -15.222 1.00 96.62 360 ILE A C 1
ATOM 2839 O O . ILE A 1 360 ? -1.824 -9.569 -15.190 1.00 96.62 360 ILE A O 1
ATOM 2843 N N . GLY A 1 361 ? -3.820 -8.607 -15.549 1.00 97.38 361 GLY A N 1
ATOM 2844 C CA . GLY A 1 361 ? -3.278 -7.263 -15.711 1.00 97.38 361 GLY A CA 1
ATOM 2845 C C . GLY A 1 361 ? -2.763 -6.739 -14.371 1.00 97.38 361 GLY A C 1
ATOM 2846 O O . GLY A 1 361 ? -3.468 -6.769 -13.369 1.00 97.38 361 GLY A O 1
ATOM 2847 N N . MET A 1 362 ? -1.534 -6.252 -14.312 1.00 97.38 362 MET A N 1
ATOM 2848 C CA . MET A 1 362 ? -0.904 -5.790 -13.083 1.00 97.38 362 MET A CA 1
ATOM 2849 C C . MET A 1 362 ? -0.591 -4.300 -13.149 1.00 97.38 362 MET A C 1
ATOM 2851 O O . MET A 1 362 ? -0.002 -3.811 -14.110 1.00 97.38 362 MET A O 1
ATOM 2855 N N . VAL A 1 363 ? -0.931 -3.580 -12.081 1.00 97.88 363 VAL A N 1
ATOM 2856 C CA . VAL A 1 363 ? -0.506 -2.195 -11.848 1.00 97.88 363 VAL A CA 1
ATOM 2857 C C . VAL A 1 363 ? 0.293 -2.161 -10.554 1.00 97.88 363 VAL A C 1
ATOM 2859 O O . VAL A 1 363 ? -0.262 -2.392 -9.489 1.00 97.88 363 VAL A O 1
ATOM 2862 N N . GLY A 1 364 ? 1.593 -1.896 -10.621 1.00 97.06 364 GLY A N 1
ATOM 2863 C CA . GLY A 1 364 ? 2.476 -1.915 -9.452 1.00 97.06 364 GLY A CA 1
ATOM 2864 C C . GLY A 1 364 ? 2.944 -0.518 -9.093 1.00 97.06 364 GLY A C 1
ATOM 2865 O O . GLY A 1 364 ? 3.490 0.181 -9.942 1.00 97.06 364 GLY A O 1
ATOM 2866 N N . VAL A 1 365 ? 2.776 -0.102 -7.840 1.00 96.69 365 VAL A N 1
ATOM 2867 C CA . VAL A 1 365 ? 3.289 1.191 -7.367 1.00 96.69 365 VAL A CA 1
ATOM 2868 C C . VAL A 1 365 ? 4.685 1.010 -6.773 1.00 96.69 365 VAL A C 1
ATOM 2870 O O . VAL A 1 365 ? 4.875 0.236 -5.840 1.00 96.69 365 VAL A O 1
ATOM 2873 N N . ILE A 1 366 ? 5.677 1.738 -7.288 1.00 94.94 366 ILE A N 1
ATOM 2874 C CA . ILE A 1 366 ? 7.081 1.653 -6.865 1.00 94.94 366 ILE A CA 1
ATOM 2875 C C . ILE A 1 366 ? 7.622 3.046 -6.537 1.00 94.94 366 ILE A C 1
ATOM 2877 O O . ILE A 1 366 ? 7.387 4.022 -7.245 1.00 94.94 366 ILE A O 1
ATOM 2881 N N . HIS A 1 367 ? 8.397 3.154 -5.457 1.00 93.94 367 HIS A N 1
ATOM 2882 C CA . HIS A 1 367 ? 9.177 4.361 -5.180 1.00 93.94 367 HIS A CA 1
ATOM 2883 C C . HIS A 1 367 ? 10.461 4.364 -5.996 1.00 93.94 367 HIS A C 1
ATOM 2885 O O . HIS A 1 367 ? 11.298 3.486 -5.799 1.00 93.94 367 HIS A O 1
ATOM 2891 N N . SER A 1 368 ? 10.664 5.368 -6.838 1.00 91.31 368 SER A N 1
ATOM 2892 C CA . SER A 1 368 ? 11.914 5.546 -7.575 1.00 91.31 368 SER A CA 1
ATOM 2893 C C . SER A 1 368 ? 12.175 7.021 -7.861 1.00 91.31 368 SER A C 1
ATOM 2895 O O . SER A 1 368 ? 11.242 7.819 -7.915 1.00 91.31 368 SER A O 1
ATOM 2897 N N . THR A 1 369 ? 13.448 7.375 -8.024 1.00 88.94 369 THR A N 1
ATOM 2898 C CA . THR A 1 369 ? 13.892 8.728 -8.391 1.00 88.94 369 THR A CA 1
ATOM 2899 C C . THR A 1 369 ? 13.741 9.010 -9.878 1.00 88.94 369 THR A C 1
ATOM 2901 O O . THR A 1 369 ? 13.556 10.157 -10.261 1.00 88.94 369 THR A O 1
ATOM 2904 N N . THR A 1 370 ? 13.797 7.972 -10.713 1.00 90.19 370 THR A N 1
ATOM 2905 C CA . THR A 1 370 ? 13.551 8.060 -12.154 1.00 90.19 370 THR A CA 1
ATOM 2906 C C . THR A 1 370 ? 12.670 6.903 -12.627 1.00 90.19 370 THR A C 1
ATOM 2908 O O . THR A 1 370 ? 12.466 5.912 -11.913 1.00 90.19 370 THR A O 1
ATOM 2911 N N . ALA A 1 371 ? 12.143 7.010 -13.845 1.00 92.25 371 ALA A N 1
ATOM 2912 C CA . ALA A 1 371 ? 11.355 5.953 -14.471 1.00 92.25 371 ALA A CA 1
ATOM 2913 C C . ALA A 1 371 ? 12.191 4.686 -14.753 1.00 92.25 371 ALA A C 1
ATOM 2915 O O . ALA A 1 371 ? 11.721 3.571 -14.530 1.00 92.25 371 ALA A O 1
ATOM 2916 N N . ILE A 1 372 ? 13.450 4.845 -15.183 1.00 91.62 372 ILE A N 1
ATOM 2917 C CA . ILE A 1 372 ? 14.337 3.716 -15.504 1.00 91.62 372 ILE A CA 1
ATOM 2918 C C . ILE A 1 372 ? 14.727 2.912 -14.258 1.00 91.62 372 ILE A C 1
ATOM 2920 O O . ILE A 1 372 ? 14.771 1.683 -14.315 1.00 91.62 372 ILE A O 1
ATOM 2924 N N . ASP A 1 373 ? 14.910 3.573 -13.111 1.00 90.81 373 ASP A N 1
ATOM 2925 C CA . ASP A 1 373 ? 15.208 2.901 -11.839 1.00 90.81 373 ASP A CA 1
ATOM 2926 C C . ASP A 1 373 ? 14.099 1.911 -11.444 1.00 90.81 373 ASP A C 1
ATOM 2928 O O . ASP A 1 373 ? 14.367 0.895 -10.803 1.00 90.81 373 ASP A O 1
ATOM 2932 N N . ALA A 1 374 ? 12.843 2.181 -11.827 1.00 92.75 374 ALA A N 1
ATOM 2933 C CA . ALA A 1 374 ? 11.728 1.272 -11.569 1.00 92.75 374 ALA A CA 1
ATOM 2934 C C . ALA A 1 374 ? 11.856 -0.027 -12.381 1.00 92.75 374 ALA A C 1
ATOM 2936 O O . ALA A 1 374 ? 11.658 -1.107 -11.827 1.00 92.75 374 ALA A O 1
ATOM 2937 N N . VAL A 1 375 ? 12.265 0.063 -13.653 1.00 93.19 375 VAL A N 1
ATOM 2938 C CA . VAL A 1 375 ? 12.536 -1.106 -14.511 1.00 93.19 375 VAL A CA 1
ATOM 2939 C C . VAL A 1 375 ? 13.742 -1.888 -13.997 1.00 93.19 375 VAL A C 1
ATOM 2941 O O . VAL A 1 375 ? 13.702 -3.114 -13.911 1.00 93.19 375 VAL A O 1
ATOM 2944 N N . GLN A 1 376 ? 14.808 -1.189 -13.592 1.00 90.94 376 GLN A N 1
ATOM 2945 C CA . GLN A 1 376 ? 16.038 -1.812 -13.096 1.00 90.94 376 GLN A CA 1
ATOM 2946 C C . GLN A 1 376 ? 15.816 -2.715 -11.880 1.00 90.94 376 GLN A C 1
ATOM 2948 O O . GLN A 1 376 ? 16.546 -3.685 -11.697 1.00 90.94 376 GLN A O 1
ATOM 2953 N N . ARG A 1 377 ? 14.773 -2.471 -11.078 1.00 90.56 377 ARG A N 1
ATOM 2954 C CA . ARG A 1 377 ? 14.417 -3.355 -9.957 1.00 90.56 377 ARG A CA 1
ATOM 2955 C C . ARG A 1 377 ? 13.993 -4.757 -10.389 1.00 90.56 377 ARG A C 1
ATOM 2957 O O . ARG A 1 377 ? 14.061 -5.671 -9.575 1.00 90.56 377 ARG A O 1
ATOM 2964 N N . PHE A 1 378 ? 13.596 -4.959 -11.638 1.00 90.69 378 PHE A N 1
ATOM 2965 C CA . PHE A 1 378 ? 13.252 -6.280 -12.163 1.00 90.69 378 PHE A CA 1
ATOM 2966 C C . PHE A 1 378 ? 14.449 -6.992 -12.806 1.00 90.69 378 PHE A C 1
ATOM 2968 O O . PHE A 1 378 ? 14.424 -8.212 -12.974 1.00 90.69 378 PHE A O 1
ATOM 2975 N N . ILE A 1 379 ? 15.529 -6.262 -13.100 1.00 87.75 379 ILE A N 1
ATOM 2976 C CA . ILE A 1 379 ? 16.762 -6.839 -13.641 1.00 87.75 379 ILE A CA 1
ATOM 2977 C C . ILE A 1 379 ? 17.408 -7.743 -12.585 1.00 87.75 379 ILE A C 1
ATOM 2979 O O . ILE A 1 379 ? 17.478 -7.402 -11.403 1.00 87.75 379 ILE A O 1
ATOM 2983 N N . GLY A 1 380 ? 17.834 -8.934 -13.012 1.00 83.00 380 GLY A N 1
ATOM 2984 C CA . GLY A 1 380 ? 18.383 -9.973 -12.134 1.00 83.00 380 GLY A CA 1
ATOM 2985 C C . GLY A 1 380 ? 17.329 -10.757 -11.342 1.00 83.00 380 GLY A C 1
ATOM 2986 O O . GLY A 1 380 ? 17.670 -11.755 -10.714 1.00 83.00 380 GLY A O 1
ATOM 2987 N N . ARG A 1 381 ? 16.054 -10.340 -11.381 1.00 89.38 381 ARG A N 1
ATOM 2988 C CA . ARG A 1 381 ? 14.905 -11.120 -10.879 1.00 89.38 381 ARG A CA 1
ATOM 2989 C C . ARG A 1 381 ? 14.163 -11.834 -12.005 1.00 89.38 381 ARG A C 1
ATOM 2991 O O . ARG A 1 381 ? 13.572 -12.880 -11.765 1.00 89.38 381 ARG A O 1
ATOM 2998 N N . LEU A 1 382 ? 14.203 -11.262 -13.208 1.00 89.69 382 LEU A N 1
ATOM 2999 C CA . LEU A 1 382 ? 13.619 -11.810 -14.426 1.00 89.69 382 LEU A CA 1
ATOM 3000 C C . LEU A 1 382 ? 14.694 -12.050 -15.478 1.00 89.69 382 LEU A C 1
ATOM 3002 O O . LEU A 1 382 ? 15.670 -11.302 -15.572 1.00 89.69 382 LEU A O 1
ATOM 3006 N N . GLU A 1 383 ? 14.460 -13.053 -16.319 1.00 89.44 383 GLU A N 1
ATOM 3007 C CA . GLU A 1 383 ? 15.186 -13.182 -17.576 1.00 89.44 383 GLU A CA 1
ATOM 3008 C C . GLU A 1 383 ? 14.852 -12.003 -18.491 1.00 89.44 383 GLU A C 1
ATOM 3010 O O . GLU A 1 383 ? 13.703 -11.559 -18.566 1.00 89.44 383 GLU A O 1
ATOM 3015 N N . LEU A 1 384 ? 15.856 -11.517 -19.224 1.00 87.50 384 LEU A N 1
ATOM 3016 C CA . LEU A 1 384 ? 15.752 -10.326 -20.068 1.00 87.50 384 LEU A CA 1
ATOM 3017 C C . LEU A 1 384 ? 14.532 -10.364 -21.004 1.00 87.50 384 LEU A C 1
ATOM 3019 O O . LEU A 1 384 ? 13.813 -9.374 -21.126 1.00 87.50 384 LEU A O 1
ATOM 3023 N N . GLY A 1 385 ? 14.278 -11.514 -21.634 1.00 87.00 385 GLY A N 1
ATOM 3024 C CA . GLY A 1 385 ? 13.177 -11.670 -22.585 1.00 87.00 385 GLY A CA 1
ATOM 3025 C C . GLY A 1 385 ? 11.782 -11.660 -21.954 1.00 87.00 385 GLY A C 1
ATOM 3026 O O . GLY A 1 385 ? 10.803 -11.378 -22.642 1.00 87.00 385 GLY A O 1
ATOM 3027 N N . MET A 1 386 ? 11.679 -11.912 -20.646 1.00 91.62 386 MET A N 1
ATOM 3028 C CA . MET A 1 386 ? 10.409 -11.853 -19.923 1.00 91.62 386 MET A CA 1
ATOM 3029 C C . MET A 1 386 ? 10.038 -10.431 -19.504 1.00 91.62 386 MET A C 1
ATOM 3031 O O . MET A 1 386 ? 8.859 -10.175 -19.262 1.00 91.62 386 MET A O 1
ATOM 3035 N N . ILE A 1 387 ? 11.002 -9.501 -19.447 1.00 93.00 387 ILE A N 1
ATOM 3036 C CA . ILE A 1 387 ? 10.767 -8.145 -18.930 1.00 93.00 387 ILE A CA 1
ATOM 3037 C C . ILE A 1 387 ? 9.591 -7.469 -19.651 1.00 93.00 387 ILE A C 1
ATOM 3039 O O . ILE A 1 387 ? 8.676 -7.075 -18.940 1.00 93.00 387 ILE A O 1
ATOM 3043 N N . PRO A 1 388 ? 9.508 -7.404 -20.997 1.00 92.50 388 PRO A N 1
ATOM 3044 C CA . PRO A 1 388 ? 8.379 -6.739 -21.663 1.00 92.50 388 PRO A CA 1
ATOM 3045 C C . PRO A 1 388 ? 7.035 -7.456 -21.508 1.00 92.50 388 PRO A C 1
ATOM 3047 O O . PRO A 1 388 ? 5.988 -6.832 -21.617 1.00 92.50 388 PRO A O 1
ATOM 3050 N N . SER A 1 389 ? 7.051 -8.768 -21.245 1.00 91.50 389 SER A N 1
ATOM 3051 C CA . SER A 1 389 ? 5.820 -9.532 -20.983 1.00 91.50 389 SER A CA 1
ATOM 3052 C C . SER A 1 389 ? 5.270 -9.232 -19.587 1.00 91.50 389 SER A C 1
ATOM 3054 O O . SER A 1 389 ? 4.058 -9.226 -19.377 1.00 91.50 389 SER A O 1
ATOM 3056 N N . VAL A 1 390 ? 6.166 -8.965 -18.632 1.00 94.56 390 VAL A N 1
ATOM 3057 C CA . VAL A 1 390 ? 5.802 -8.605 -17.259 1.00 94.56 390 VAL A CA 1
ATOM 3058 C C . VAL A 1 390 ? 5.535 -7.106 -17.121 1.00 94.56 390 VAL A C 1
ATOM 3060 O O . VAL A 1 390 ? 4.640 -6.707 -16.385 1.00 94.56 390 VAL A O 1
ATOM 3063 N N . LEU A 1 391 ? 6.301 -6.283 -17.833 1.00 94.81 391 LEU A N 1
ATOM 3064 C CA . LEU A 1 391 ? 6.339 -4.830 -17.747 1.00 94.81 391 LEU A CA 1
ATOM 3065 C C . LEU A 1 391 ? 6.346 -4.229 -19.146 1.00 94.81 391 LEU A C 1
ATOM 3067 O O . LEU A 1 391 ? 7.394 -4.147 -19.781 1.00 94.81 391 LEU A O 1
ATOM 3071 N N . ASP A 1 392 ? 5.195 -3.758 -19.603 1.00 94.50 392 ASP A N 1
ATOM 3072 C CA . ASP A 1 392 ? 5.081 -3.094 -20.902 1.00 94.50 392 ASP A CA 1
ATOM 3073 C C . ASP A 1 392 ? 5.052 -1.564 -20.769 1.00 94.50 392 ASP A C 1
ATOM 3075 O O . ASP A 1 392 ? 5.473 -0.858 -21.685 1.00 94.50 392 ASP A O 1
ATOM 3079 N N . THR A 1 393 ? 4.592 -1.029 -19.632 1.00 95.88 393 THR A N 1
ATOM 3080 C CA . THR A 1 393 ? 4.367 0.409 -19.442 1.00 95.88 393 THR A CA 1
ATOM 3081 C C . THR A 1 393 ? 4.912 0.877 -18.099 1.00 95.88 393 THR A C 1
ATOM 3083 O O . THR A 1 393 ? 4.538 0.350 -17.054 1.00 95.88 393 THR A O 1
ATOM 3086 N N . VAL A 1 394 ? 5.725 1.933 -18.095 1.00 96.69 394 VAL A N 1
ATOM 3087 C CA . VAL A 1 394 ? 6.136 2.618 -16.858 1.00 96.69 394 VAL A CA 1
ATOM 3088 C C . VAL A 1 394 ? 5.691 4.065 -16.905 1.00 96.69 394 VAL A C 1
ATOM 3090 O O . VAL A 1 394 ? 6.008 4.786 -17.841 1.00 96.69 394 VAL A O 1
ATOM 3093 N N . ILE A 1 395 ? 4.972 4.499 -15.882 1.00 95.94 395 ILE A N 1
ATOM 3094 C CA . ILE A 1 395 ? 4.467 5.858 -15.726 1.00 95.94 395 ILE A CA 1
ATOM 3095 C C . ILE A 1 395 ? 5.242 6.492 -14.586 1.00 95.94 395 ILE A C 1
ATOM 3097 O O . ILE A 1 395 ? 5.229 5.978 -13.471 1.00 95.94 395 ILE A O 1
ATOM 3101 N N . PHE A 1 396 ? 5.903 7.609 -14.845 1.00 96.00 396 PHE A N 1
ATOM 3102 C CA . PHE A 1 396 ? 6.551 8.397 -13.813 1.00 96.00 396 PHE A CA 1
ATOM 3103 C C . PHE A 1 396 ? 5.621 9.530 -13.391 1.00 96.00 396 PHE A C 1
ATOM 3105 O O . PHE A 1 396 ? 5.179 10.325 -14.223 1.00 96.00 396 PHE A O 1
ATOM 3112 N N . ILE A 1 397 ? 5.295 9.556 -12.101 1.00 94.44 397 ILE A N 1
ATOM 3113 C CA . ILE A 1 397 ? 4.481 10.595 -11.481 1.00 94.44 397 ILE A CA 1
ATOM 3114 C C . ILE A 1 397 ? 5.408 11.558 -10.752 1.00 94.44 397 ILE A C 1
ATOM 3116 O O . ILE A 1 397 ? 6.206 11.137 -9.908 1.00 94.44 397 ILE A O 1
ATOM 3120 N N . ASP A 1 398 ? 5.253 12.841 -11.050 1.00 91.19 398 ASP A N 1
ATOM 3121 C CA . ASP A 1 398 ? 5.962 13.928 -10.390 1.00 91.19 398 ASP A CA 1
ATOM 3122 C C . ASP A 1 398 ? 4.998 15.072 -10.075 1.00 91.19 398 ASP A C 1
ATOM 3124 O O . ASP A 1 398 ? 4.111 15.369 -10.871 1.00 91.19 398 ASP A O 1
ATOM 3128 N N . GLU A 1 399 ? 5.123 15.655 -8.882 1.00 86.12 399 GLU A N 1
ATOM 3129 C CA . GLU A 1 399 ? 4.247 16.730 -8.377 1.00 86.12 399 GLU A CA 1
ATOM 3130 C C . GLU A 1 399 ? 2.729 16.500 -8.586 1.00 86.12 399 GLU A C 1
ATOM 3132 O O . GLU A 1 399 ? 1.949 17.435 -8.750 1.00 86.12 399 GLU A O 1
ATOM 3137 N N . GLY A 1 400 ? 2.277 15.241 -8.553 1.00 83.94 400 GLY A N 1
ATOM 3138 C CA . GLY A 1 400 ? 0.873 14.875 -8.751 1.00 83.94 400 GLY A CA 1
ATOM 3139 C C . GLY A 1 400 ? 0.422 14.773 -10.211 1.00 83.94 400 GLY A C 1
ATOM 3140 O O . GLY A 1 400 ? -0.756 14.510 -10.432 1.00 83.94 400 GLY A O 1
ATOM 3141 N N . GLY A 1 401 ? 1.318 14.927 -11.189 1.00 89.31 401 GLY A N 1
ATOM 3142 C CA . GLY A 1 401 ? 1.051 14.777 -12.622 1.00 89.31 401 GLY A CA 1
ATOM 3143 C C . GLY A 1 401 ? 1.876 13.668 -13.284 1.00 89.31 401 GLY A C 1
ATOM 3144 O O . GLY A 1 401 ? 2.863 13.184 -12.732 1.00 89.31 401 GLY A O 1
ATOM 3145 N N . VAL A 1 402 ? 1.474 13.253 -14.489 1.00 92.56 402 VAL A N 1
ATOM 3146 C CA . VAL A 1 402 ? 2.247 12.305 -15.312 1.00 92.56 402 VAL A CA 1
ATOM 3147 C C . VAL A 1 402 ? 3.353 13.071 -16.035 1.00 92.56 402 VAL A C 1
ATOM 3149 O O . VAL A 1 402 ? 3.069 13.853 -16.939 1.00 92.56 402 VAL A O 1
ATOM 3152 N N . SER A 1 403 ? 4.611 12.845 -15.657 1.00 92.31 403 SER A N 1
ATOM 3153 C CA . SER A 1 403 ? 5.762 13.562 -16.225 1.00 92.31 403 SER A CA 1
ATOM 3154 C C . SER A 1 403 ? 6.468 12.786 -17.336 1.00 92.31 403 SER A C 1
ATOM 3156 O O . SER A 1 403 ? 6.983 13.387 -18.277 1.00 92.31 403 SER A O 1
ATOM 3158 N N . GLN A 1 404 ? 6.465 11.452 -17.274 1.00 92.88 404 GLN A N 1
ATOM 3159 C CA . GLN A 1 404 ? 7.035 10.600 -18.317 1.00 92.88 404 GLN A CA 1
ATOM 3160 C C . GLN A 1 404 ? 6.276 9.280 -18.425 1.00 92.88 404 GLN A C 1
ATOM 3162 O O . GLN A 1 404 ? 5.845 8.715 -17.421 1.00 92.88 404 GLN A O 1
ATOM 3167 N N . VAL A 1 405 ? 6.164 8.751 -19.643 1.00 94.69 405 VAL A N 1
ATOM 3168 C CA . VAL A 1 405 ? 5.671 7.392 -19.881 1.00 94.69 405 VAL A CA 1
ATOM 3169 C C . VAL A 1 405 ? 6.672 6.650 -20.752 1.00 94.69 405 VAL A C 1
ATOM 3171 O O . VAL A 1 405 ? 7.047 7.132 -21.820 1.00 94.69 405 VAL A O 1
ATOM 3174 N N . LEU A 1 406 ? 7.100 5.480 -20.291 1.00 95.50 406 LEU A N 1
ATOM 3175 C CA . LEU A 1 406 ? 7.999 4.588 -21.003 1.00 95.50 406 LEU A CA 1
ATOM 3176 C C . LEU A 1 406 ? 7.243 3.371 -21.527 1.00 95.50 406 LEU A C 1
ATOM 3178 O O . LEU A 1 406 ? 6.395 2.806 -20.837 1.00 95.50 406 LEU A O 1
ATOM 3182 N N . ASP A 1 407 ? 7.601 2.969 -22.738 1.00 94.88 407 ASP A N 1
ATOM 3183 C CA . ASP A 1 407 ? 7.138 1.765 -23.418 1.00 94.88 407 ASP A CA 1
ATOM 3184 C C . ASP A 1 407 ? 8.306 0.786 -23.548 1.00 94.88 407 ASP A C 1
ATOM 3186 O O . ASP A 1 407 ? 9.382 1.164 -24.025 1.00 94.88 407 ASP A O 1
ATOM 3190 N N . LEU A 1 408 ? 8.108 -0.451 -23.102 1.00 95.06 408 LEU A N 1
ATOM 3191 C CA . LEU A 1 408 ? 9.128 -1.493 -23.117 1.00 95.06 408 LEU A CA 1
ATOM 3192 C C . LEU A 1 408 ? 8.790 -2.510 -24.200 1.00 95.06 408 LEU A C 1
ATOM 3194 O O . LEU A 1 408 ? 7.742 -3.143 -24.160 1.00 95.06 408 LEU A O 1
ATOM 3198 N N . ASN A 1 409 ? 9.704 -2.702 -25.149 1.00 93.38 409 ASN A N 1
ATOM 3199 C CA . ASN A 1 409 ? 9.531 -3.669 -26.230 1.00 93.38 409 ASN A CA 1
ATOM 3200 C C . ASN A 1 409 ? 10.776 -4.537 -26.383 1.00 93.38 409 ASN A C 1
ATOM 3202 O O . ASN A 1 409 ? 11.900 -4.057 -26.253 1.00 93.38 409 ASN A O 1
ATOM 3206 N N . MET A 1 410 ? 10.588 -5.815 -26.709 1.00 92.00 410 MET A N 1
ATOM 3207 C CA . MET A 1 410 ? 11.698 -6.689 -27.084 1.00 92.00 410 MET A CA 1
ATOM 3208 C C . MET A 1 410 ? 11.939 -6.622 -28.592 1.00 92.00 410 MET A C 1
ATOM 3210 O O . MET A 1 410 ? 11.004 -6.693 -29.386 1.00 92.00 410 MET A O 1
ATOM 3214 N N . SER A 1 411 ? 13.206 -6.548 -28.985 1.00 91.38 411 SER A N 1
ATOM 3215 C CA . SER A 1 411 ? 13.643 -6.692 -30.373 1.00 91.38 411 SER A CA 1
ATOM 3216 C C . SER A 1 411 ? 14.916 -7.534 -30.442 1.00 91.38 411 SER A C 1
ATOM 3218 O O . SER A 1 411 ? 15.649 -7.647 -29.461 1.00 91.38 411 SER A O 1
ATOM 3220 N N . VAL A 1 412 ? 15.186 -8.141 -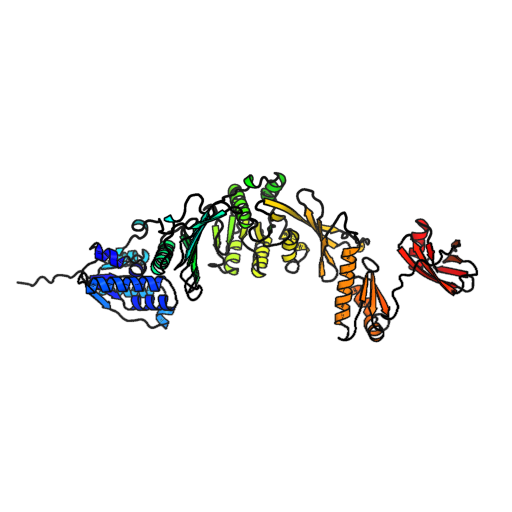31.597 1.00 90.38 412 VAL A N 1
ATOM 3221 C CA . VAL A 1 412 ? 16.481 -8.774 -31.875 1.00 90.38 412 VAL A CA 1
ATOM 3222 C C . VAL A 1 412 ? 17.236 -7.857 -32.823 1.00 90.38 412 VAL A C 1
ATOM 3224 O O . VAL A 1 412 ? 16.813 -7.664 -33.962 1.00 90.38 412 VAL A O 1
ATOM 3227 N N . LYS A 1 413 ? 18.323 -7.254 -32.339 1.00 87.62 413 LYS A N 1
ATOM 3228 C CA . LYS A 1 413 ? 19.140 -6.310 -33.112 1.00 87.62 413 LYS A CA 1
ATOM 3229 C C . LYS A 1 413 ? 20.572 -6.249 -32.588 1.00 87.62 413 LYS A C 1
ATOM 3231 O O . LYS A 1 413 ? 20.887 -6.817 -31.543 1.00 87.62 413 LYS A O 1
ATOM 3236 N N . VAL A 1 414 ? 21.433 -5.540 -33.313 1.00 84.81 414 VAL A N 1
ATOM 3237 C CA . VAL A 1 414 ? 22.756 -5.140 -32.816 1.00 84.81 414 VAL A CA 1
ATOM 3238 C C . VAL A 1 414 ? 22.563 -3.952 -31.860 1.00 84.81 414 VAL A C 1
ATOM 3240 O O . VAL A 1 414 ? 21.965 -2.956 -32.281 1.00 84.81 414 VAL A O 1
ATOM 3243 N N . PRO A 1 415 ? 23.003 -4.037 -30.589 1.00 81.06 415 PRO A N 1
ATOM 3244 C CA . PRO A 1 415 ? 22.886 -2.931 -29.642 1.00 81.06 415 PRO A CA 1
ATOM 3245 C C . PRO A 1 415 ? 23.588 -1.655 -30.114 1.00 81.06 415 PRO A C 1
ATOM 3247 O O . PRO A 1 415 ? 24.594 -1.689 -30.831 1.00 81.06 415 PRO A O 1
ATOM 3250 N N . THR A 1 416 ? 23.082 -0.511 -29.666 1.00 73.44 416 THR A N 1
ATOM 3251 C CA . THR A 1 416 ? 23.625 0.803 -30.005 1.00 73.44 416 THR A CA 1
ATOM 3252 C C . THR A 1 416 ? 25.070 0.925 -29.507 1.00 73.44 416 THR A C 1
ATOM 3254 O O . THR A 1 416 ? 25.346 0.804 -28.317 1.00 73.44 416 THR A O 1
ATOM 3257 N N . GLY A 1 417 ? 26.008 1.191 -30.425 1.00 65.81 417 GLY A N 1
ATOM 3258 C CA . GLY A 1 417 ? 27.444 1.306 -30.124 1.00 65.81 417 GLY A CA 1
ATOM 3259 C C . GLY A 1 417 ? 28.279 0.061 -30.457 1.00 65.81 417 GLY A C 1
ATOM 3260 O O . GLY A 1 417 ? 29.499 0.096 -30.282 1.00 65.81 417 GLY A O 1
ATOM 3261 N N . MET A 1 418 ? 27.649 -1.002 -30.974 1.00 67.38 418 MET A N 1
ATOM 3262 C CA . MET A 1 418 ? 28.314 -2.189 -31.524 1.00 67.38 418 MET A CA 1
ATOM 3263 C C . MET A 1 418 ? 28.273 -2.180 -33.063 1.00 67.38 418 MET A C 1
ATOM 3265 O O . MET A 1 418 ? 27.321 -1.673 -33.653 1.00 67.38 418 MET A O 1
ATOM 3269 N N . ILE A 1 419 ? 29.321 -2.705 -33.711 1.00 57.16 419 ILE A N 1
ATOM 3270 C CA . ILE A 1 419 ? 29.517 -2.617 -35.175 1.00 57.16 419 ILE A CA 1
ATOM 3271 C C . ILE A 1 419 ? 29.362 -3.988 -35.866 1.00 57.16 419 ILE A C 1
ATOM 3273 O O . ILE A 1 419 ? 28.973 -4.045 -37.030 1.00 57.16 419 ILE A O 1
ATOM 3277 N N . GLU A 1 420 ? 29.615 -5.102 -35.171 1.00 59.19 420 GLU A N 1
ATOM 3278 C CA . GLU A 1 420 ? 29.588 -6.439 -35.783 1.00 59.19 420 GLU A CA 1
ATOM 3279 C C . GLU A 1 420 ? 28.174 -7.050 -35.792 1.00 59.19 420 GLU A C 1
ATOM 3281 O O . GLU A 1 420 ? 27.526 -7.185 -34.754 1.00 59.19 420 GLU A O 1
ATOM 3286 N N . ALA A 1 421 ? 27.696 -7.443 -36.979 1.00 48.28 421 ALA A N 1
ATOM 3287 C CA . ALA A 1 421 ? 26.355 -8.002 -37.193 1.00 48.28 421 ALA A CA 1
ATOM 3288 C C . ALA A 1 421 ? 26.137 -9.374 -36.524 1.00 48.28 421 ALA A C 1
ATOM 3290 O O . ALA A 1 421 ? 25.008 -9.699 -36.154 1.00 48.28 421 ALA A O 1
ATOM 3291 N N . ASP A 1 422 ? 27.214 -10.127 -36.280 1.00 54.06 422 ASP A N 1
ATOM 3292 C CA . ASP A 1 422 ? 27.187 -11.411 -35.563 1.00 54.06 422 ASP A CA 1
ATOM 3293 C C . ASP A 1 422 ? 26.901 -11.248 -34.051 1.00 54.06 422 ASP A C 1
ATOM 3295 O O . ASP A 1 422 ? 26.758 -12.231 -33.326 1.00 54.06 422 ASP A O 1
ATOM 3299 N N . LEU A 1 423 ? 26.761 -10.006 -33.560 1.00 66.88 423 LEU A N 1
ATOM 3300 C CA . LEU A 1 423 ? 26.403 -9.676 -32.175 1.00 66.88 423 LEU A CA 1
ATOM 3301 C C . LEU A 1 423 ? 24.893 -9.485 -31.954 1.00 66.88 423 LEU A C 1
ATOM 3303 O O . LEU A 1 423 ? 24.507 -9.093 -30.843 1.00 66.88 423 LEU A O 1
ATOM 3307 N N . ALA A 1 424 ? 24.054 -9.723 -32.973 1.00 80.12 424 ALA A N 1
ATOM 3308 C CA . ALA A 1 424 ? 22.603 -9.594 -32.863 1.00 80.12 424 ALA A CA 1
ATOM 3309 C C . ALA A 1 424 ? 22.068 -10.452 -31.709 1.00 80.12 424 ALA A C 1
ATOM 3311 O O . ALA A 1 424 ? 22.271 -11.663 -31.652 1.00 80.12 424 ALA A O 1
ATOM 3312 N N . ARG A 1 425 ? 21.388 -9.803 -30.765 1.00 86.88 425 ARG A N 1
ATOM 3313 C CA . ARG A 1 425 ? 20.917 -10.428 -29.526 1.00 86.88 425 ARG A CA 1
ATOM 3314 C C . ARG A 1 425 ? 19.559 -9.866 -29.122 1.00 86.88 425 ARG A C 1
ATOM 3316 O O . ARG A 1 425 ? 19.158 -8.826 -29.651 1.00 86.88 425 ARG A O 1
ATOM 3323 N N . PRO A 1 426 ? 18.842 -10.525 -28.200 1.00 90.19 426 PRO A N 1
ATOM 3324 C CA . PRO A 1 426 ? 17.670 -9.931 -27.578 1.00 90.19 426 PRO A CA 1
ATOM 3325 C C . PRO A 1 426 ? 18.054 -8.631 -26.863 1.00 90.19 426 PRO A C 1
ATOM 3327 O O . PRO A 1 426 ? 18.954 -8.615 -26.020 1.00 90.19 426 PRO A O 1
ATOM 3330 N N . VAL A 1 427 ? 17.374 -7.546 -27.220 1.00 92.06 427 VAL A N 1
ATOM 3331 C CA . VAL A 1 427 ? 17.505 -6.224 -26.609 1.00 92.06 427 VAL A CA 1
ATOM 3332 C C . VAL A 1 427 ? 16.115 -5.759 -26.198 1.00 92.06 427 VAL A C 1
ATOM 3334 O O . VAL A 1 427 ? 15.197 -5.712 -27.022 1.00 92.06 427 VAL A O 1
ATOM 3337 N N . VAL A 1 428 ? 15.961 -5.395 -24.928 1.00 94.69 428 VAL A N 1
ATOM 3338 C CA . VAL A 1 428 ? 14.778 -4.672 -24.459 1.00 94.69 428 VAL A CA 1
ATOM 3339 C C . VAL A 1 428 ? 15.013 -3.192 -24.713 1.00 94.69 428 VAL A C 1
ATOM 3341 O O . VAL A 1 428 ? 15.924 -2.581 -24.159 1.00 94.69 428 VAL A O 1
ATOM 3344 N N . GLU A 1 429 ? 14.200 -2.620 -25.584 1.00 94.50 429 GLU A N 1
ATOM 3345 C CA . GLU A 1 429 ? 14.205 -1.203 -25.897 1.00 94.50 429 GLU A CA 1
ATOM 3346 C C . GLU A 1 429 ? 13.216 -0.480 -24.992 1.00 94.50 429 GLU A C 1
ATOM 3348 O O . GLU A 1 429 ? 12.042 -0.845 -24.921 1.00 94.50 429 GLU A O 1
ATOM 3353 N N . ILE A 1 430 ? 13.685 0.581 -24.346 1.00 95.31 430 ILE A N 1
ATOM 3354 C CA . ILE A 1 430 ? 12.861 1.450 -23.513 1.00 95.31 430 ILE A CA 1
ATOM 3355 C C . ILE A 1 430 ? 12.683 2.760 -24.258 1.00 95.31 430 ILE A C 1
ATOM 3357 O O . ILE A 1 430 ? 13.643 3.508 -24.473 1.00 95.31 430 ILE A O 1
ATOM 3361 N N . ARG A 1 431 ? 11.451 3.021 -24.678 1.00 94.62 431 ARG A N 1
ATOM 3362 C CA . ARG A 1 431 ? 11.094 4.151 -25.530 1.00 94.62 431 ARG A CA 1
ATOM 3363 C C . ARG A 1 431 ? 10.263 5.160 -24.761 1.00 94.62 431 ARG A C 1
ATOM 3365 O O . ARG A 1 431 ? 9.419 4.782 -23.959 1.00 94.62 431 ARG A O 1
ATOM 3372 N N . ASP A 1 432 ? 10.459 6.438 -25.052 1.00 93.56 432 ASP A N 1
ATOM 3373 C CA . ASP A 1 432 ? 9.498 7.465 -24.661 1.00 93.56 432 ASP A CA 1
ATOM 3374 C C . ASP A 1 432 ? 8.170 7.207 -25.385 1.00 93.56 432 ASP A C 1
ATOM 3376 O O . ASP A 1 432 ? 8.143 7.103 -26.613 1.00 93.56 432 ASP A O 1
ATOM 3380 N N . PHE A 1 433 ? 7.067 7.074 -24.653 1.00 92.00 433 PHE A N 1
ATOM 3381 C CA . PHE A 1 433 ? 5.786 6.708 -25.253 1.00 92.00 433 PHE A CA 1
ATOM 3382 C C . PHE A 1 433 ? 5.225 7.807 -26.161 1.00 92.00 433 PHE A C 1
ATOM 3384 O O . PHE A 1 433 ? 4.554 7.484 -27.139 1.00 92.00 433 PHE A O 1
ATOM 3391 N N . ILE A 1 434 ? 5.494 9.082 -25.871 1.00 86.94 434 ILE A N 1
ATOM 3392 C CA . ILE A 1 434 ? 4.947 10.208 -26.637 1.00 86.94 434 ILE A CA 1
ATOM 3393 C C . ILE A 1 434 ? 5.744 10.375 -27.931 1.00 86.94 434 ILE A C 1
ATOM 3395 O O . ILE A 1 434 ? 5.190 10.342 -29.026 1.00 86.94 434 ILE A O 1
ATOM 3399 N N . ASN A 1 435 ? 7.065 10.486 -27.814 1.00 88.69 435 ASN A N 1
ATOM 3400 C CA . ASN A 1 435 ? 7.941 10.814 -28.937 1.00 88.69 435 ASN A CA 1
ATOM 3401 C C . ASN A 1 435 ? 8.490 9.576 -29.666 1.00 88.69 435 ASN A C 1
ATOM 3403 O O . ASN A 1 435 ? 9.180 9.714 -30.674 1.00 88.69 435 ASN A O 1
ATOM 3407 N N . LYS A 1 436 ? 8.242 8.369 -29.138 1.00 89.19 436 LYS A N 1
ATOM 3408 C CA . LYS A 1 436 ? 8.702 7.057 -29.645 1.00 89.19 436 LYS A CA 1
ATOM 3409 C C . LYS A 1 436 ? 10.226 6.884 -29.739 1.00 89.19 436 LYS A C 1
ATOM 3411 O O . LYS A 1 436 ? 10.700 5.888 -30.291 1.00 89.19 436 LYS A O 1
ATOM 3416 N N . ASN A 1 437 ? 10.998 7.820 -29.185 1.00 90.44 437 ASN A N 1
ATOM 3417 C CA . ASN A 1 437 ? 12.459 7.781 -29.161 1.00 90.44 437 ASN A CA 1
ATOM 3418 C C . ASN A 1 437 ? 12.950 6.691 -28.203 1.00 90.44 437 ASN A C 1
ATOM 3420 O O . ASN A 1 437 ? 12.474 6.619 -27.073 1.00 90.44 437 ASN A O 1
ATOM 3424 N N . ILE A 1 438 ? 13.936 5.892 -28.620 1.00 90.75 438 ILE A N 1
ATOM 3425 C CA . ILE A 1 438 ? 14.609 4.948 -27.719 1.00 90.75 438 ILE A CA 1
ATOM 3426 C C . ILE A 1 438 ? 15.494 5.752 -26.760 1.00 90.75 438 ILE A C 1
ATOM 3428 O O . ILE A 1 438 ? 16.366 6.496 -27.205 1.00 90.75 438 ILE A O 1
ATOM 3432 N N . LEU A 1 439 ? 15.241 5.614 -25.461 1.00 90.94 439 LEU A N 1
ATOM 3433 C CA . LEU A 1 439 ? 15.985 6.281 -24.394 1.00 90.94 439 LEU A CA 1
ATOM 3434 C C . LEU A 1 439 ? 17.017 5.354 -23.756 1.00 90.94 439 LEU A C 1
ATOM 3436 O O . LEU A 1 439 ? 18.089 5.815 -23.374 1.00 90.94 439 LEU A O 1
ATOM 3440 N N . TYR A 1 440 ? 16.707 4.060 -23.642 1.00 91.94 440 TYR A N 1
ATOM 3441 C CA . TYR A 1 440 ? 17.608 3.062 -23.071 1.00 91.94 440 TYR A CA 1
ATOM 3442 C C . TYR A 1 440 ? 17.502 1.733 -23.816 1.00 91.94 440 TYR A C 1
ATOM 3444 O O . TYR A 1 440 ? 16.448 1.380 -24.347 1.00 91.94 440 TYR A O 1
ATOM 3452 N N . GLU A 1 441 ? 18.589 0.975 -23.794 1.00 92.06 441 GLU A N 1
ATOM 3453 C CA . GLU A 1 441 ? 18.632 -0.430 -24.186 1.00 92.06 441 GLU A CA 1
ATOM 3454 C C . GLU A 1 441 ? 19.071 -1.282 -23.000 1.00 92.06 441 GLU A C 1
ATOM 3456 O O . GLU A 1 441 ? 20.009 -0.928 -22.286 1.00 92.06 441 GLU A O 1
ATOM 3461 N N . ILE A 1 442 ? 18.405 -2.416 -22.803 1.00 91.25 442 ILE A N 1
ATOM 3462 C CA . ILE A 1 442 ? 18.821 -3.443 -21.853 1.00 91.25 442 ILE A CA 1
ATOM 3463 C C . ILE A 1 442 ? 19.184 -4.694 -22.640 1.00 91.25 442 ILE A C 1
ATOM 3465 O O . ILE A 1 442 ? 18.376 -5.194 -23.425 1.00 91.25 442 ILE A O 1
ATOM 3469 N N . TYR A 1 443 ? 20.390 -5.209 -22.434 1.00 89.00 443 TYR A N 1
ATOM 3470 C CA . TYR A 1 443 ? 20.843 -6.437 -23.080 1.00 89.00 443 TYR A CA 1
ATOM 3471 C C . TYR A 1 443 ? 21.891 -7.167 -22.241 1.00 89.00 443 TYR A C 1
ATOM 3473 O O . TYR A 1 443 ? 22.492 -6.597 -21.331 1.00 89.00 443 TYR A O 1
ATOM 3481 N N . SER A 1 444 ? 22.106 -8.446 -22.554 1.00 84.62 444 SER A N 1
ATOM 3482 C CA . SER A 1 444 ? 23.167 -9.238 -21.926 1.00 84.62 444 SER A CA 1
ATOM 3483 C C . SER A 1 444 ? 24.516 -8.923 -22.566 1.00 84.62 444 SER A C 1
ATOM 3485 O O . SER A 1 444 ? 24.653 -8.952 -23.797 1.00 84.62 444 SER A O 1
ATOM 3487 N N . TYR A 1 445 ? 25.518 -8.655 -21.737 1.00 79.56 445 TYR A N 1
ATOM 3488 C CA . TYR A 1 445 ? 26.916 -8.508 -22.123 1.00 79.56 445 TYR A CA 1
ATOM 3489 C C . TYR A 1 445 ? 27.775 -9.408 -21.226 1.00 79.56 445 TYR A C 1
ATOM 3491 O O . TYR A 1 445 ? 27.914 -9.148 -20.032 1.00 79.56 445 TYR A O 1
ATOM 3499 N N . GLY A 1 446 ? 28.297 -10.503 -21.789 1.00 76.44 446 GLY A N 1
ATOM 3500 C CA . GLY A 1 446 ? 28.825 -11.609 -20.984 1.00 76.44 446 GLY A CA 1
ATOM 3501 C C . GLY A 1 446 ? 27.715 -12.219 -20.118 1.00 76.44 446 GLY A C 1
ATOM 3502 O O . GLY A 1 446 ? 26.606 -12.445 -20.608 1.00 76.44 446 GLY A O 1
ATOM 3503 N N . GLU A 1 447 ? 28.004 -12.424 -18.832 1.00 71.75 447 GLU A N 1
ATOM 3504 C CA . GLU A 1 447 ? 27.048 -12.916 -17.824 1.00 71.75 447 GLU A CA 1
ATOM 3505 C C . GLU A 1 447 ? 26.221 -11.803 -17.152 1.00 71.75 447 GLU A C 1
ATOM 3507 O O . GLU A 1 447 ? 25.336 -12.083 -16.344 1.00 71.75 447 GLU A O 1
ATOM 3512 N N . GLU A 1 448 ? 26.482 -10.531 -17.467 1.00 75.38 448 GLU A N 1
ATOM 3513 C CA . GLU A 1 448 ? 25.800 -9.398 -16.841 1.00 75.38 448 GLU A CA 1
ATOM 3514 C C . GLU A 1 448 ? 24.716 -8.809 -17.751 1.00 75.38 448 GLU A C 1
ATOM 3516 O O . GLU A 1 448 ? 24.869 -8.691 -18.968 1.00 75.38 448 GLU A O 1
ATOM 3521 N N . THR A 1 449 ? 23.605 -8.383 -17.147 1.00 83.88 449 THR A N 1
ATOM 3522 C CA . THR A 1 449 ? 22.596 -7.568 -17.834 1.00 83.88 449 THR A CA 1
ATOM 3523 C C . THR A 1 449 ? 22.930 -6.095 -17.640 1.00 83.88 449 THR A C 1
ATOM 3525 O O . THR A 1 449 ? 22.956 -5.609 -16.510 1.00 83.88 449 THR A O 1
ATOM 3528 N N . VAL A 1 450 ? 23.164 -5.378 -18.738 1.00 83.25 450 VAL A N 1
ATOM 3529 C CA . VAL A 1 450 ? 23.538 -3.960 -18.719 1.00 83.25 450 VAL A CA 1
ATOM 3530 C C . VAL A 1 450 ? 22.390 -3.082 -19.201 1.00 83.25 450 VAL A C 1
ATOM 3532 O O . VAL A 1 450 ? 21.632 -3.472 -20.086 1.00 83.25 450 VAL A O 1
ATOM 3535 N N . VAL A 1 451 ? 22.278 -1.883 -18.625 1.00 86.94 451 VAL A N 1
ATOM 3536 C CA . VAL A 1 451 ? 21.335 -0.839 -19.053 1.00 86.94 451 VAL A CA 1
ATOM 3537 C C . VAL A 1 451 ? 22.127 0.317 -19.641 1.00 86.94 451 VAL A C 1
ATOM 3539 O O . VAL A 1 451 ? 22.918 0.947 -18.939 1.00 86.94 451 VAL A O 1
ATOM 3542 N N . VAL A 1 452 ? 21.915 0.607 -20.921 1.00 85.81 452 VAL A N 1
ATOM 3543 C CA . VAL A 1 452 ? 22.683 1.603 -21.671 1.00 85.81 452 VAL A CA 1
ATOM 3544 C C . VAL A 1 452 ? 21.771 2.755 -22.100 1.00 85.81 452 VAL A C 1
ATOM 3546 O O . VAL A 1 452 ? 20.828 2.522 -22.856 1.00 85.81 452 VAL A O 1
ATOM 3549 N N . PRO A 1 453 ? 22.017 3.999 -21.648 1.00 83.94 453 PRO A N 1
ATOM 3550 C CA . PRO A 1 453 ? 21.278 5.166 -22.117 1.00 83.94 453 PRO A CA 1
ATOM 3551 C C . PRO A 1 453 ? 21.671 5.539 -23.551 1.00 83.94 453 PRO A C 1
ATOM 3553 O O . PRO A 1 453 ? 22.853 5.647 -23.879 1.00 83.94 453 PRO A O 1
ATOM 3556 N N . ILE A 1 454 ? 20.675 5.824 -24.385 1.00 81.12 454 ILE A N 1
ATOM 3557 C CA . ILE A 1 454 ? 20.837 6.339 -25.743 1.00 81.12 454 ILE A CA 1
ATOM 3558 C C . ILE A 1 454 ? 20.609 7.845 -25.687 1.00 81.12 454 ILE A C 1
ATOM 3560 O O . ILE A 1 454 ? 19.499 8.354 -25.812 1.00 81.12 454 ILE A O 1
ATOM 3564 N N . THR A 1 455 ? 21.685 8.585 -25.456 1.00 60.59 455 THR A N 1
ATOM 3565 C CA . THR A 1 455 ? 21.667 10.046 -25.575 1.00 60.59 455 THR A CA 1
ATOM 3566 C C . THR A 1 455 ? 21.986 10.442 -27.015 1.00 60.59 455 THR A C 1
ATOM 3568 O O . THR A 1 455 ? 22.831 9.827 -27.667 1.00 60.59 455 THR A O 1
ATOM 3571 N N . LYS A 1 456 ? 21.311 11.482 -27.524 1.00 50.06 456 LYS A N 1
ATOM 3572 C CA . LYS A 1 456 ? 21.650 12.078 -28.828 1.00 50.06 456 LYS A CA 1
ATOM 3573 C C . LYS A 1 456 ? 22.979 12.852 -28.783 1.00 50.06 456 LYS A C 1
ATOM 3575 O O . LYS A 1 456 ? 23.632 12.927 -29.816 1.00 50.06 456 LYS A O 1
ATOM 3580 N N . ASP A 1 457 ? 23.408 13.296 -27.593 1.00 43.94 457 ASP A N 1
ATOM 3581 C CA . ASP A 1 457 ? 24.545 14.217 -27.411 1.00 43.94 457 ASP A CA 1
ATOM 3582 C C . ASP A 1 457 ? 25.616 13.792 -26.383 1.00 43.94 457 ASP A C 1
ATOM 3584 O O . ASP A 1 457 ? 26.590 14.520 -26.195 1.00 43.94 457 ASP A O 1
ATOM 3588 N N . ALA A 1 458 ? 25.529 12.625 -25.727 1.00 40.00 458 ALA A N 1
ATOM 3589 C CA . ALA A 1 458 ? 26.686 12.125 -24.978 1.00 40.00 458 ALA A CA 1
ATOM 3590 C C . ALA A 1 458 ? 27.515 11.246 -25.910 1.00 40.00 458 ALA A C 1
ATOM 3592 O O . ALA A 1 458 ? 27.035 10.218 -26.386 1.00 40.00 458 ALA A O 1
ATOM 3593 N N . ASN A 1 459 ? 28.753 11.667 -26.177 1.00 42.25 459 ASN A N 1
ATOM 3594 C CA . ASN A 1 459 ? 29.768 10.910 -26.906 1.00 42.25 459 ASN A CA 1
ATOM 3595 C C . ASN A 1 459 ? 29.583 9.397 -26.715 1.00 42.25 459 ASN A C 1
ATOM 3597 O O . ASN A 1 459 ? 29.886 8.862 -25.644 1.00 42.25 459 ASN A O 1
ATOM 3601 N N . LYS A 1 460 ? 29.118 8.731 -27.785 1.00 45.62 460 LYS A N 1
ATOM 3602 C CA . LYS A 1 460 ? 28.801 7.292 -27.921 1.00 45.62 460 LYS A CA 1
ATOM 3603 C C . LYS A 1 460 ? 29.925 6.331 -27.480 1.00 45.62 460 LYS A C 1
ATOM 3605 O O . LYS A 1 460 ? 29.754 5.120 -27.514 1.00 45.62 460 LYS A O 1
ATOM 3610 N N . ALA A 1 461 ? 31.061 6.869 -27.048 1.00 49.53 461 ALA A N 1
ATOM 3611 C CA . ALA A 1 461 ? 32.245 6.174 -26.580 1.00 49.53 461 ALA A CA 1
ATOM 3612 C C . ALA A 1 461 ? 32.399 6.142 -25.042 1.00 49.53 461 ALA A C 1
ATOM 3614 O O . ALA A 1 461 ? 33.081 5.264 -24.541 1.00 49.53 461 ALA A O 1
ATOM 3615 N N . SER A 1 462 ? 31.814 7.054 -24.250 1.00 56.12 462 SER A N 1
ATOM 3616 C CA . SER A 1 462 ? 32.214 7.213 -22.829 1.00 56.12 462 SER A CA 1
ATOM 3617 C C . SER A 1 462 ? 31.666 6.129 -21.881 1.00 56.12 462 SER A C 1
ATOM 3619 O O . SER A 1 462 ? 32.390 5.646 -21.010 1.00 56.12 462 SER A O 1
ATOM 3621 N N . GLY A 1 463 ? 30.401 5.722 -22.047 1.00 56.56 463 GLY A N 1
ATOM 3622 C CA . GLY A 1 463 ? 29.742 4.756 -21.153 1.00 56.56 463 GLY A CA 1
ATOM 3623 C C . GLY A 1 463 ? 30.250 3.321 -21.320 1.00 56.56 463 GLY A C 1
ATOM 3624 O O . GLY A 1 463 ? 30.617 2.682 -20.338 1.00 56.56 463 GLY A O 1
ATOM 3625 N N . LEU A 1 464 ? 30.342 2.842 -22.566 1.00 60.06 464 LEU A N 1
ATOM 3626 C CA . LEU A 1 464 ? 30.860 1.505 -22.892 1.00 60.06 464 LEU A CA 1
ATOM 3627 C C . LEU A 1 464 ? 32.343 1.362 -22.521 1.00 60.06 464 LEU A C 1
ATOM 3629 O O . LEU A 1 464 ? 32.727 0.344 -21.957 1.00 60.06 464 LEU A O 1
ATOM 3633 N N . LYS A 1 465 ? 33.152 2.410 -22.740 1.00 66.19 465 LYS A N 1
ATOM 3634 C CA . LYS A 1 465 ? 34.558 2.453 -22.308 1.00 66.19 465 LYS A CA 1
ATOM 3635 C C . LYS A 1 465 ? 34.700 2.294 -20.793 1.00 66.19 465 LYS A C 1
ATOM 3637 O O . LYS A 1 465 ? 35.455 1.442 -20.339 1.00 66.19 465 LYS A O 1
ATOM 3642 N N . LYS A 1 466 ? 33.911 3.035 -20.004 1.00 66.75 466 LYS A N 1
ATOM 3643 C CA . LYS A 1 466 ? 33.913 2.911 -18.534 1.00 66.75 466 LYS A CA 1
ATOM 3644 C C . LYS A 1 466 ? 33.428 1.543 -18.047 1.00 66.75 466 LYS A C 1
ATOM 3646 O O . LYS A 1 466 ? 33.939 1.041 -17.049 1.00 66.75 466 LYS A O 1
ATOM 3651 N N . LEU A 1 467 ? 32.448 0.941 -18.723 1.00 65.31 467 LEU A N 1
ATOM 3652 C CA . LEU A 1 467 ? 31.965 -0.405 -18.396 1.00 65.31 467 LEU A CA 1
ATOM 3653 C C . LEU A 1 467 ? 33.035 -1.466 -18.674 1.00 65.31 467 LEU A C 1
ATOM 3655 O O . LEU A 1 467 ? 33.337 -2.253 -17.778 1.00 65.31 467 LEU A O 1
ATOM 3659 N N . ALA A 1 468 ? 33.659 -1.431 -19.856 1.00 71.19 468 ALA A N 1
ATOM 3660 C CA . ALA A 1 468 ? 34.756 -2.328 -20.213 1.00 71.19 468 ALA A CA 1
ATOM 3661 C C . ALA A 1 468 ? 35.945 -2.183 -19.244 1.00 71.19 468 ALA A C 1
ATOM 3663 O O . ALA A 1 468 ? 36.469 -3.182 -18.753 1.00 71.19 468 ALA A O 1
ATOM 3664 N N . GLU A 1 469 ? 36.318 -0.947 -18.885 1.00 77.56 469 GLU A N 1
ATOM 3665 C CA . GLU A 1 469 ? 37.341 -0.675 -17.868 1.00 77.56 469 GLU A CA 1
ATOM 3666 C C . GLU A 1 469 ? 36.995 -1.295 -16.513 1.00 77.56 469 GLU A C 1
ATOM 3668 O O . GLU A 1 469 ? 37.842 -1.937 -15.894 1.00 77.56 469 GLU A O 1
ATOM 3673 N N . ASN A 1 470 ? 35.763 -1.100 -16.034 1.00 76.44 470 ASN A N 1
ATOM 3674 C CA . ASN A 1 470 ? 35.335 -1.580 -14.722 1.00 76.44 470 ASN A CA 1
ATOM 3675 C C . ASN A 1 470 ? 35.233 -3.108 -14.661 1.00 76.44 470 ASN A C 1
ATOM 3677 O O . ASN A 1 470 ? 35.656 -3.689 -13.663 1.00 76.44 470 ASN A O 1
ATOM 3681 N N . GLN A 1 471 ? 34.713 -3.763 -15.703 1.00 75.12 471 GLN A N 1
ATOM 3682 C CA . GLN A 1 471 ? 34.603 -5.225 -15.749 1.00 75.12 471 GLN A CA 1
ATOM 3683 C C . GLN A 1 471 ? 35.979 -5.887 -15.757 1.00 75.12 471 GLN A C 1
ATOM 3685 O O . GLN A 1 471 ? 36.253 -6.753 -14.924 1.00 75.12 471 GLN A O 1
ATOM 3690 N N . VAL A 1 472 ? 36.874 -5.424 -16.634 1.00 80.94 472 VAL A N 1
ATOM 3691 C CA . VAL A 1 472 ? 38.234 -5.965 -16.734 1.00 80.94 472 VAL A CA 1
ATOM 3692 C C . VAL A 1 472 ? 39.008 -5.695 -15.445 1.00 80.94 472 VAL A C 1
ATOM 3694 O O . VAL A 1 472 ? 39.650 -6.601 -14.916 1.00 80.94 472 VAL A O 1
ATOM 3697 N N . ARG A 1 473 ? 38.877 -4.491 -14.867 1.00 83.38 473 ARG A N 1
ATOM 3698 C CA . ARG A 1 473 ? 39.476 -4.162 -13.567 1.00 83.38 473 ARG A CA 1
ATOM 3699 C C . ARG A 1 473 ? 38.977 -5.105 -12.474 1.00 83.38 473 ARG A C 1
ATOM 3701 O O . ARG A 1 473 ? 39.788 -5.746 -11.820 1.00 83.38 473 ARG A O 1
ATOM 3708 N N . ASN A 1 474 ? 37.663 -5.249 -12.308 1.00 80.94 474 ASN A N 1
ATOM 3709 C CA . ASN A 1 474 ? 37.082 -6.084 -11.254 1.00 80.94 474 ASN A CA 1
ATOM 3710 C C . ASN A 1 474 ? 37.455 -7.561 -11.402 1.00 80.94 474 ASN A C 1
ATOM 3712 O O . ASN A 1 474 ? 37.729 -8.221 -10.400 1.00 80.94 474 ASN A O 1
ATOM 3716 N N . ARG A 1 475 ? 37.468 -8.088 -12.630 1.00 83.00 475 ARG A N 1
ATOM 3717 C CA . ARG A 1 475 ? 37.785 -9.494 -12.893 1.00 83.00 475 ARG A CA 1
ATOM 3718 C C . ARG A 1 475 ? 39.257 -9.803 -12.645 1.00 83.00 475 ARG A C 1
ATOM 3720 O O . ARG A 1 475 ? 39.542 -10.762 -11.932 1.00 83.00 475 ARG A O 1
ATOM 3727 N N . ILE A 1 476 ? 40.168 -8.983 -13.173 1.00 82.69 476 ILE A N 1
ATOM 3728 C CA . ILE A 1 476 ? 41.612 -9.174 -12.986 1.00 82.69 476 ILE A CA 1
ATOM 3729 C C . ILE A 1 476 ? 41.994 -8.923 -11.519 1.00 82.69 476 ILE A C 1
ATOM 3731 O O . ILE A 1 476 ? 42.769 -9.685 -10.951 1.00 82.69 476 ILE A O 1
ATOM 3735 N N . SER A 1 477 ? 41.399 -7.928 -10.849 1.00 81.62 477 SER A N 1
ATOM 3736 C CA . SER A 1 477 ? 41.657 -7.669 -9.425 1.00 81.62 477 SER A CA 1
ATOM 3737 C C . SER A 1 477 ? 41.252 -8.817 -8.491 1.00 81.62 477 SER A C 1
ATOM 3739 O O . SER A 1 477 ? 41.796 -8.894 -7.393 1.00 81.62 477 SER A O 1
ATOM 3741 N N . ARG A 1 478 ? 40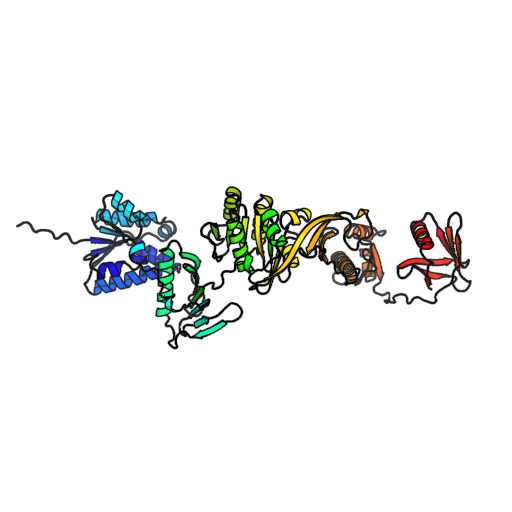.334 -9.714 -8.890 1.00 79.94 478 ARG A N 1
ATOM 3742 C CA . ARG A 1 478 ? 39.994 -10.917 -8.100 1.00 79.94 478 ARG A CA 1
ATOM 3743 C C . ARG A 1 478 ? 41.102 -11.970 -8.113 1.00 79.94 478 ARG A C 1
ATOM 3745 O O . ARG A 1 478 ? 41.250 -12.685 -7.125 1.00 79.94 478 ARG A O 1
ATOM 3752 N N . ASP A 1 479 ? 41.869 -12.032 -9.197 1.00 75.31 479 ASP A N 1
ATOM 3753 C CA . ASP A 1 479 ? 42.913 -13.042 -9.404 1.00 75.31 479 ASP A CA 1
ATOM 3754 C C . ASP A 1 479 ? 44.294 -12.553 -8.927 1.00 75.31 479 ASP A C 1
ATOM 3756 O O . ASP A 1 479 ? 45.232 -13.336 -8.783 1.00 75.31 479 ASP A O 1
ATOM 3760 N N . LEU A 1 480 ? 44.430 -11.257 -8.632 1.00 77.56 480 LEU A N 1
ATOM 3761 C CA . LEU A 1 480 ? 45.670 -10.650 -8.150 1.00 77.56 480 LEU A CA 1
ATOM 3762 C C . LEU A 1 480 ? 45.836 -10.740 -6.626 1.00 77.56 480 LEU A C 1
ATOM 3764 O O . LEU A 1 480 ? 44.880 -10.792 -5.849 1.00 77.56 480 LEU A O 1
ATOM 3768 N N . LYS A 1 481 ? 47.093 -10.717 -6.163 1.00 72.94 481 LYS A N 1
ATOM 3769 C CA . LYS A 1 481 ? 47.409 -10.666 -4.724 1.00 72.94 481 LYS A CA 1
ATOM 3770 C C . LYS A 1 481 ? 47.076 -9.277 -4.161 1.00 72.94 481 LYS A C 1
ATOM 3772 O O . LYS A 1 481 ? 47.263 -8.281 -4.846 1.00 72.94 481 LYS A O 1
ATOM 3777 N N . LYS A 1 482 ? 46.701 -9.189 -2.874 1.00 64.12 482 LYS A N 1
ATOM 3778 C CA . LYS A 1 482 ? 46.270 -7.945 -2.180 1.00 64.12 482 LYS A CA 1
ATOM 3779 C C . LYS A 1 482 ? 47.192 -6.716 -2.314 1.00 64.12 482 LYS A C 1
ATOM 3781 O O . LYS A 1 482 ? 46.730 -5.612 -2.056 1.00 64.12 482 LYS A O 1
ATOM 3786 N N . ASN A 1 483 ? 48.458 -6.894 -2.693 1.00 64.88 483 ASN A N 1
ATOM 3787 C CA . ASN A 1 483 ? 49.441 -5.813 -2.819 1.00 64.88 483 ASN A CA 1
ATOM 3788 C C . ASN A 1 483 ? 49.732 -5.419 -4.280 1.00 64.88 483 ASN A C 1
ATOM 3790 O O . ASN A 1 483 ? 50.630 -4.617 -4.506 1.00 64.88 483 ASN A O 1
ATOM 3794 N N . GLN A 1 484 ? 49.033 -6.002 -5.259 1.00 71.94 484 GLN A N 1
ATOM 3795 C CA . GLN A 1 484 ? 49.209 -5.708 -6.682 1.00 71.94 484 GLN A CA 1
ATOM 3796 C C . GLN A 1 484 ? 48.087 -4.788 -7.150 1.00 71.94 484 GLN A C 1
ATOM 3798 O O . GLN A 1 484 ? 46.910 -5.060 -6.900 1.00 71.94 484 GLN A O 1
ATOM 3803 N N . SER A 1 485 ? 48.450 -3.702 -7.827 1.00 71.06 485 SER A N 1
ATOM 3804 C CA . SER A 1 485 ? 47.480 -2.754 -8.371 1.00 71.06 485 SER A CA 1
ATOM 3805 C C . SER A 1 485 ? 47.496 -2.790 -9.891 1.00 71.06 485 SER A C 1
ATOM 3807 O O . SER A 1 485 ? 48.521 -3.064 -10.513 1.00 71.06 485 SER A O 1
ATOM 3809 N N . ILE A 1 486 ? 46.334 -2.539 -10.489 1.00 82.88 486 ILE A N 1
ATOM 3810 C CA . ILE A 1 486 ? 46.200 -2.417 -11.937 1.00 82.88 486 ILE A CA 1
ATOM 3811 C C . ILE A 1 486 ? 45.466 -1.134 -12.280 1.00 82.88 486 ILE A C 1
ATOM 3813 O O . ILE A 1 486 ? 44.503 -0.745 -11.612 1.00 82.88 486 ILE A O 1
ATOM 3817 N N . LYS A 1 487 ? 45.890 -0.501 -13.367 1.00 81.00 487 LYS A N 1
ATOM 3818 C CA . LYS A 1 487 ? 45.157 0.583 -14.010 1.00 81.00 487 LYS A CA 1
ATOM 3819 C C . LYS A 1 487 ? 44.628 0.059 -15.336 1.00 81.00 487 LYS A C 1
ATOM 3821 O O . LYS A 1 487 ? 45.376 -0.499 -16.125 1.00 81.00 487 LYS A O 1
ATOM 3826 N N . VAL A 1 488 ? 43.333 0.220 -15.568 1.00 82.81 488 VAL A N 1
ATOM 3827 C CA . VAL A 1 488 ? 42.687 -0.194 -16.819 1.00 82.81 488 VAL A CA 1
ATOM 3828 C C . VAL A 1 488 ? 42.188 1.053 -17.526 1.00 82.81 488 VAL A C 1
ATOM 3830 O O . VAL A 1 488 ? 41.500 1.853 -16.890 1.00 82.81 488 VAL A O 1
ATOM 3833 N N . GLU A 1 489 ? 42.545 1.198 -18.797 1.00 75.50 489 GLU A N 1
ATOM 3834 C CA . GLU A 1 489 ? 42.139 2.288 -19.686 1.00 75.50 489 GLU A CA 1
ATOM 3835 C C . GLU A 1 489 ? 41.519 1.703 -20.955 1.00 75.50 489 GLU A C 1
ATOM 3837 O O . GLU A 1 489 ? 42.119 0.856 -21.614 1.00 75.50 489 GLU A O 1
ATOM 3842 N N . ALA A 1 490 ? 40.320 2.135 -21.331 1.00 69.44 490 ALA A N 1
ATOM 3843 C CA . ALA A 1 490 ? 39.709 1.678 -22.569 1.00 69.44 490 ALA A CA 1
ATOM 3844 C C . ALA A 1 490 ? 40.331 2.385 -23.776 1.00 69.44 490 ALA A C 1
ATOM 3846 O O . ALA A 1 490 ? 40.226 3.601 -23.947 1.00 69.44 490 ALA A O 1
ATOM 3847 N N . THR A 1 491 ? 40.915 1.594 -24.671 1.00 63.03 491 THR A N 1
ATOM 3848 C CA . THR A 1 491 ? 41.448 2.061 -25.956 1.00 63.03 491 THR A CA 1
ATOM 3849 C C . THR A 1 491 ? 40.365 2.094 -27.042 1.00 63.03 491 THR A C 1
ATOM 3851 O O . THR A 1 491 ? 40.525 2.777 -28.047 1.00 63.03 491 THR A O 1
ATOM 3854 N N . GLY A 1 492 ? 39.223 1.433 -26.815 1.00 58.88 492 GLY A N 1
ATOM 3855 C CA . GLY A 1 492 ? 38.077 1.355 -27.726 1.00 58.88 492 GLY A CA 1
ATOM 3856 C C . GLY A 1 492 ? 36.833 0.779 -27.036 1.00 58.88 492 GLY A C 1
ATOM 3857 O O . GLY A 1 492 ? 36.837 0.561 -25.828 1.00 58.88 492 GLY A O 1
ATOM 3858 N N . ASN A 1 493 ? 35.750 0.527 -27.783 1.00 57.09 493 ASN A N 1
ATOM 3859 C CA . ASN A 1 493 ? 34.502 -0.022 -27.213 1.00 57.09 493 ASN A CA 1
ATOM 3860 C C . ASN A 1 493 ? 34.617 -1.505 -26.799 1.00 57.09 493 ASN A C 1
ATOM 3862 O O . ASN A 1 493 ? 33.846 -1.960 -25.962 1.00 57.09 493 ASN A O 1
ATOM 3866 N N . GLN A 1 494 ? 35.564 -2.245 -27.383 1.00 63.22 494 GLN A N 1
ATOM 3867 C CA . GLN A 1 494 ? 35.861 -3.660 -27.101 1.00 63.22 494 GLN A CA 1
ATOM 3868 C C . GLN A 1 494 ? 37.372 -3.892 -26.960 1.00 63.22 494 GLN A C 1
ATOM 3870 O O . GLN A 1 494 ? 37.874 -4.985 -27.212 1.00 63.22 494 GLN A O 1
ATOM 3875 N N . SER A 1 495 ? 38.125 -2.857 -26.589 1.00 69.19 495 SER A N 1
ATOM 3876 C CA . SER A 1 495 ? 39.558 -2.978 -26.345 1.00 69.19 495 SER A CA 1
ATOM 3877 C C . SER A 1 495 ? 39.962 -2.159 -25.132 1.00 69.19 495 SER A C 1
ATOM 3879 O O . SER A 1 495 ? 39.588 -0.991 -24.989 1.00 69.19 495 SER A O 1
ATOM 3881 N N . VAL A 1 496 ? 40.737 -2.779 -24.254 1.00 77.12 496 VAL A N 1
ATOM 3882 C CA . VAL A 1 496 ? 41.254 -2.162 -23.038 1.00 77.12 496 VAL A CA 1
ATOM 3883 C C . VAL A 1 496 ? 42.745 -2.409 -22.925 1.00 77.12 496 VAL A C 1
ATOM 3885 O O . VAL A 1 496 ? 43.267 -3.431 -23.366 1.00 77.12 496 VAL A O 1
ATOM 3888 N N . ARG A 1 497 ? 43.426 -1.462 -22.298 1.00 83.12 497 ARG A N 1
ATOM 3889 C CA . ARG A 1 497 ? 44.816 -1.566 -21.899 1.00 83.12 497 ARG A CA 1
ATOM 3890 C C . ARG A 1 497 ? 44.893 -1.690 -20.386 1.00 83.12 497 ARG A C 1
ATOM 3892 O O . ARG A 1 497 ? 44.312 -0.884 -19.663 1.00 83.12 497 ARG A O 1
ATOM 3899 N N . VAL A 1 498 ? 45.593 -2.711 -19.917 1.00 85.50 498 VAL A N 1
ATOM 3900 C CA . VAL A 1 498 ? 45.791 -3.029 -18.506 1.00 85.50 498 VAL A CA 1
ATOM 3901 C C . VAL A 1 498 ? 47.249 -2.767 -18.167 1.00 85.50 498 VAL A C 1
ATOM 3903 O O . VAL A 1 498 ? 48.130 -3.503 -18.594 1.00 85.50 498 VAL A O 1
ATOM 3906 N N . TYR A 1 499 ? 47.498 -1.729 -17.384 1.00 84.12 499 TYR A N 1
ATOM 3907 C CA . TYR A 1 499 ? 48.796 -1.446 -16.790 1.00 84.12 499 TYR A CA 1
ATOM 3908 C C . TYR A 1 499 ? 48.899 -2.186 -15.460 1.00 84.12 499 TYR A C 1
ATOM 3910 O O . TYR A 1 499 ? 48.075 -1.967 -14.566 1.00 84.12 499 TYR A O 1
ATOM 3918 N N . ALA A 1 500 ? 49.885 -3.065 -15.334 1.00 82.94 500 ALA A N 1
ATOM 3919 C CA . ALA A 1 500 ? 50.088 -3.910 -14.167 1.00 82.94 500 ALA A CA 1
ATOM 3920 C C . ALA A 1 500 ? 51.558 -3.904 -13.740 1.00 82.94 500 ALA A C 1
ATOM 3922 O O . ALA A 1 500 ? 52.453 -3.769 -14.571 1.00 82.94 500 ALA A O 1
ATOM 3923 N N . ASP A 1 501 ? 51.809 -4.092 -12.446 1.00 81.62 501 ASP A N 1
ATOM 3924 C CA . ASP A 1 501 ? 53.171 -4.233 -11.925 1.00 81.62 501 ASP A CA 1
ATOM 3925 C C . ASP A 1 501 ? 53.885 -5.432 -12.579 1.00 81.62 501 ASP A C 1
ATOM 3927 O O . ASP A 1 501 ? 53.250 -6.453 -12.859 1.00 81.62 501 ASP A O 1
ATOM 3931 N N . LYS A 1 502 ? 55.211 -5.357 -12.788 1.00 76.56 502 LYS A N 1
ATOM 3932 C CA . LYS A 1 502 ? 56.017 -6.426 -13.431 1.00 76.56 502 LYS A CA 1
ATOM 3933 C C . LYS A 1 502 ? 55.750 -7.831 -12.884 1.00 76.56 502 LYS A C 1
ATOM 3935 O O . LYS A 1 502 ? 55.751 -8.802 -13.639 1.00 76.56 502 LYS A O 1
ATOM 3940 N N . ASP A 1 503 ? 55.475 -7.932 -11.588 1.00 78.69 503 ASP A N 1
ATOM 3941 C CA . ASP A 1 503 ? 55.214 -9.198 -10.899 1.00 78.69 503 ASP A CA 1
ATOM 3942 C C . ASP A 1 503 ? 53.793 -9.751 -11.144 1.00 78.69 503 ASP A C 1
ATOM 3944 O O . ASP A 1 503 ? 53.516 -10.916 -10.851 1.00 78.69 503 ASP A O 1
ATOM 3948 N N . ALA A 1 504 ? 52.876 -8.927 -11.658 1.00 79.69 504 ALA A N 1
ATOM 3949 C CA . ALA A 1 504 ? 51.492 -9.275 -11.979 1.00 79.69 504 ALA A CA 1
ATOM 3950 C C . ALA A 1 504 ? 51.303 -9.670 -13.456 1.00 79.69 504 ALA A C 1
ATOM 3952 O O . ALA A 1 504 ? 50.457 -10.515 -13.752 1.00 79.69 504 ALA A O 1
ATOM 3953 N N . ILE A 1 505 ? 52.112 -9.135 -14.380 1.00 79.44 505 ILE A N 1
ATOM 3954 C CA . ILE A 1 505 ? 51.990 -9.375 -15.834 1.00 79.44 505 ILE A CA 1
ATOM 3955 C C . ILE A 1 505 ? 51.982 -10.874 -16.202 1.00 79.44 505 ILE A C 1
ATOM 3957 O O . ILE A 1 505 ? 51.074 -11.292 -16.926 1.00 79.44 505 ILE A O 1
ATOM 3961 N N . PRO A 1 506 ? 52.898 -11.730 -15.694 1.00 79.62 506 PRO A N 1
ATOM 3962 C CA . PRO A 1 506 ? 52.895 -13.153 -16.041 1.00 79.62 506 PRO A CA 1
ATOM 3963 C C . PRO A 1 506 ? 51.645 -13.893 -15.553 1.00 79.62 506 PRO A C 1
ATOM 3965 O O . PRO A 1 506 ? 51.275 -14.918 -16.123 1.00 79.62 506 PRO A O 1
ATOM 3968 N N . HIS A 1 507 ? 51.001 -13.392 -14.493 1.00 80.75 507 HIS A N 1
ATOM 3969 C CA . HIS A 1 507 ? 49.778 -13.974 -13.948 1.00 80.75 507 HIS A CA 1
ATOM 3970 C C . HIS A 1 507 ? 48.556 -13.617 -14.795 1.00 80.75 507 HIS A C 1
ATOM 3972 O O . HIS A 1 507 ? 47.716 -14.477 -15.039 1.00 80.75 507 HIS A O 1
ATOM 3978 N N . ILE A 1 508 ? 48.507 -12.373 -15.282 1.00 80.69 508 ILE A N 1
ATOM 3979 C CA . ILE A 1 508 ? 47.441 -11.888 -16.159 1.00 80.69 508 ILE A CA 1
ATOM 3980 C C . ILE A 1 508 ? 47.539 -12.591 -17.518 1.00 80.69 508 ILE A C 1
ATOM 3982 O O . ILE A 1 508 ? 46.572 -13.212 -17.943 1.00 80.69 508 ILE A O 1
ATOM 3986 N N . ILE A 1 509 ? 48.715 -12.569 -18.163 1.00 80.94 509 ILE A N 1
ATOM 3987 C CA . ILE A 1 509 ? 48.949 -13.184 -19.485 1.00 80.94 509 ILE A CA 1
ATOM 3988 C C . ILE A 1 509 ? 48.817 -14.714 -19.432 1.00 80.94 509 ILE A C 1
ATOM 3990 O O . ILE A 1 509 ? 48.189 -15.322 -20.304 1.00 80.94 509 ILE A O 1
ATOM 3994 N N . GLY A 1 510 ? 49.369 -15.345 -18.393 1.00 80.81 510 GLY A N 1
ATOM 3995 C CA . GLY A 1 510 ? 49.417 -16.798 -18.261 1.00 80.81 510 GLY A CA 1
ATOM 3996 C C . GLY A 1 510 ? 50.448 -17.467 -19.176 1.00 80.81 510 GLY A C 1
ATOM 3997 O O . GLY A 1 510 ? 51.151 -16.821 -19.954 1.00 80.81 510 GLY A O 1
ATOM 3998 N N . ARG A 1 511 ? 50.552 -18.801 -19.087 1.00 75.62 511 ARG A N 1
ATOM 3999 C CA . ARG A 1 511 ? 51.445 -19.585 -19.964 1.00 75.62 511 ARG A CA 1
ATOM 4000 C C . ARG A 1 511 ? 50.954 -19.488 -21.409 1.00 75.62 511 ARG A C 1
ATOM 4002 O O . ARG A 1 511 ? 49.783 -19.757 -21.669 1.00 75.62 511 ARG A O 1
ATOM 4009 N N . ASP A 1 512 ? 51.843 -19.086 -22.315 1.00 73.19 512 ASP A N 1
ATOM 4010 C CA . ASP A 1 512 ? 51.574 -18.898 -23.749 1.00 73.19 512 ASP A CA 1
ATOM 4011 C C . ASP A 1 512 ? 50.386 -17.963 -24.069 1.00 73.19 512 ASP A C 1
ATOM 4013 O O . ASP A 1 512 ? 49.768 -18.076 -25.125 1.00 73.19 512 ASP A O 1
ATOM 4017 N N . GLY A 1 513 ? 50.038 -17.041 -23.161 1.00 75.44 513 GLY A N 1
ATOM 4018 C CA . GLY A 1 513 ? 48.924 -16.102 -23.357 1.00 75.44 513 GLY A CA 1
ATOM 4019 C C . GLY A 1 513 ? 47.529 -16.697 -23.143 1.00 75.44 513 GLY A C 1
ATOM 4020 O O . GLY A 1 513 ? 46.533 -16.028 -23.409 1.00 75.44 513 GLY A O 1
ATOM 4021 N N . LYS A 1 514 ? 47.434 -17.945 -22.665 1.00 77.81 514 LYS A N 1
ATOM 4022 C CA . LYS A 1 514 ? 46.157 -18.657 -22.532 1.00 77.81 514 LYS A CA 1
ATOM 4023 C C . LYS A 1 514 ? 45.190 -17.978 -21.557 1.00 77.81 514 LYS A C 1
ATOM 4025 O O . LYS A 1 514 ? 44.001 -17.917 -21.835 1.00 77.81 514 LYS A O 1
ATOM 4030 N N . THR A 1 515 ? 45.698 -17.432 -20.452 1.00 79.38 515 THR A N 1
ATOM 4031 C CA . THR A 1 515 ? 44.860 -16.771 -19.439 1.00 79.38 515 THR A CA 1
ATOM 4032 C C . THR A 1 515 ? 44.259 -15.475 -19.973 1.00 79.38 515 THR A C 1
ATOM 4034 O O . THR A 1 515 ? 43.063 -15.265 -19.805 1.00 79.38 515 THR A O 1
ATOM 4037 N N . VAL A 1 516 ? 45.039 -14.642 -20.678 1.00 79.12 516 VAL A N 1
ATOM 4038 C CA . VAL A 1 516 ? 44.485 -13.453 -21.354 1.00 79.12 516 VAL A CA 1
ATOM 4039 C C . VAL A 1 516 ? 43.462 -13.861 -22.406 1.00 79.12 516 VAL A C 1
ATOM 4041 O O . VAL A 1 516 ? 42.382 -13.295 -22.411 1.00 79.12 516 VAL A O 1
ATOM 4044 N N . GLN A 1 517 ? 43.729 -14.874 -23.234 1.00 74.75 517 GLN A N 1
ATOM 4045 C CA . GLN A 1 517 ? 42.762 -15.314 -24.249 1.00 74.75 517 GLN A CA 1
ATOM 4046 C C . GLN A 1 517 ? 41.448 -15.832 -23.646 1.00 74.75 517 GLN A C 1
ATOM 4048 O O . GLN A 1 517 ? 40.377 -15.590 -24.203 1.00 74.75 517 GLN A O 1
ATOM 4053 N N . ASP A 1 518 ? 41.514 -16.550 -22.524 1.00 77.25 518 ASP A N 1
ATOM 4054 C CA . ASP A 1 518 ? 40.324 -17.019 -21.814 1.00 77.25 518 ASP A CA 1
ATOM 4055 C C . ASP A 1 518 ? 39.559 -15.831 -21.195 1.00 77.25 518 ASP A C 1
ATOM 4057 O O . ASP A 1 518 ? 38.339 -15.764 -21.335 1.00 77.25 518 ASP A O 1
ATOM 4061 N N . LEU A 1 519 ? 40.262 -14.841 -20.625 1.00 78.44 519 LEU A N 1
ATOM 4062 C CA . LEU A 1 519 ? 39.671 -13.585 -20.138 1.00 78.44 519 LEU A CA 1
ATOM 4063 C C . LEU A 1 519 ? 39.033 -12.758 -21.266 1.00 78.44 519 LEU A C 1
ATOM 4065 O O . LEU A 1 519 ? 37.950 -12.208 -21.086 1.00 78.44 519 LEU A O 1
ATOM 4069 N N . GLU A 1 520 ? 39.671 -12.679 -22.435 1.00 75.94 520 GLU A N 1
ATOM 4070 C CA . GLU A 1 520 ? 39.142 -11.976 -23.609 1.00 75.94 520 GLU A CA 1
ATOM 4071 C C . GLU A 1 520 ? 37.856 -12.637 -24.125 1.00 75.94 520 GLU A C 1
ATOM 4073 O O . GLU A 1 520 ? 36.908 -11.941 -24.490 1.00 75.94 520 GLU A O 1
ATOM 4078 N N . LYS A 1 521 ? 37.787 -13.977 -24.117 1.00 72.25 521 LYS A N 1
ATOM 4079 C CA . LYS A 1 521 ? 36.577 -14.732 -24.490 1.00 72.25 521 LYS A CA 1
ATOM 4080 C C . LYS A 1 521 ? 35.462 -14.607 -23.457 1.00 72.25 521 LYS A C 1
ATOM 4082 O O . LYS A 1 521 ? 34.305 -14.490 -23.846 1.00 72.25 521 LYS A O 1
ATOM 4087 N N . GLU A 1 522 ? 35.804 -14.643 -22.170 1.00 71.50 522 GLU A N 1
ATOM 4088 C CA . GLU A 1 522 ? 34.862 -14.495 -21.053 1.00 71.50 522 GLU A CA 1
ATOM 4089 C C . GLU A 1 522 ? 34.218 -13.099 -21.058 1.00 71.50 522 GLU A C 1
ATOM 4091 O O . GLU A 1 522 ? 33.000 -12.966 -20.957 1.00 71.50 522 GLU A O 1
ATOM 4096 N N . LEU A 1 523 ? 35.035 -12.053 -21.219 1.00 72.50 523 LEU A N 1
ATOM 4097 C CA . LEU A 1 523 ? 34.604 -10.657 -21.110 1.00 72.50 523 LEU A CA 1
ATOM 4098 C C . LEU A 1 523 ? 34.173 -10.042 -22.451 1.00 72.50 523 LEU A C 1
ATOM 4100 O O . LEU A 1 523 ? 33.566 -8.971 -22.468 1.00 72.50 523 LEU A O 1
ATOM 4104 N N . GLY A 1 524 ? 34.489 -10.683 -23.580 1.00 60.75 524 GLY A N 1
ATOM 4105 C CA . GLY A 1 524 ? 34.182 -10.176 -24.921 1.00 60.75 524 GLY A CA 1
ATOM 4106 C C . GLY A 1 524 ? 34.941 -8.894 -25.292 1.00 60.75 524 GLY A C 1
ATOM 4107 O O . GLY A 1 524 ? 34.441 -8.093 -26.078 1.00 60.75 524 GLY A O 1
ATOM 4108 N N . VAL A 1 525 ? 36.120 -8.665 -24.703 1.00 72.25 525 VAL A N 1
ATOM 4109 C CA . VAL A 1 525 ? 36.950 -7.454 -24.865 1.00 72.25 525 VAL A CA 1
ATOM 4110 C C . VAL A 1 525 ? 38.398 -7.875 -25.118 1.00 72.25 525 VAL A C 1
ATOM 4112 O O . VAL A 1 525 ? 38.878 -8.777 -24.445 1.00 72.25 525 VAL A O 1
ATOM 4115 N N . ARG A 1 526 ? 39.112 -7.209 -26.037 1.00 73.44 526 ARG A N 1
ATOM 4116 C CA . ARG A 1 526 ? 40.562 -7.390 -26.250 1.00 73.44 526 ARG A CA 1
ATOM 4117 C C . ARG A 1 526 ? 41.378 -6.721 -25.145 1.00 73.44 526 ARG A C 1
ATOM 4119 O O . ARG A 1 526 ? 41.123 -5.558 -24.826 1.00 73.44 526 ARG A O 1
ATOM 4126 N N . ILE A 1 527 ? 42.377 -7.412 -24.605 1.00 80.06 527 ILE A N 1
ATOM 4127 C CA . ILE A 1 527 ? 43.163 -6.971 -23.447 1.00 80.06 527 ILE A CA 1
ATOM 4128 C C . ILE A 1 527 ? 44.640 -6.812 -23.841 1.00 80.06 527 ILE A C 1
ATOM 4130 O O . ILE A 1 527 ? 45.349 -7.787 -24.069 1.00 80.06 527 ILE A O 1
ATOM 4134 N N . ASP A 1 528 ? 45.122 -5.568 -23.869 1.00 79.62 528 ASP A N 1
ATOM 4135 C CA . ASP A 1 528 ? 46.541 -5.217 -24.046 1.00 79.62 528 ASP A CA 1
ATOM 4136 C C . ASP A 1 528 ? 47.199 -5.031 -22.668 1.00 79.62 528 ASP A C 1
ATOM 4138 O O . ASP A 1 528 ? 46.851 -4.098 -21.947 1.00 79.62 528 ASP A O 1
ATOM 4142 N N . VAL A 1 529 ? 48.119 -5.911 -22.262 1.00 82.62 529 VAL A N 1
ATOM 4143 C CA . VAL A 1 529 ? 48.762 -5.850 -20.934 1.00 82.62 529 VAL A CA 1
ATOM 4144 C C . VAL A 1 529 ? 50.119 -5.156 -21.035 1.00 82.62 529 VAL A C 1
ATOM 4146 O O . VAL A 1 529 ? 50.991 -5.611 -21.774 1.00 82.62 529 VAL A O 1
ATOM 4149 N N . ARG A 1 530 ? 50.317 -4.086 -20.259 1.00 82.81 530 ARG A N 1
ATOM 4150 C CA . ARG A 1 530 ? 51.555 -3.296 -20.198 1.00 82.81 530 ARG A CA 1
ATOM 4151 C C . ARG A 1 530 ? 52.072 -3.139 -18.773 1.00 82.81 530 ARG A C 1
ATOM 4153 O O . ARG A 1 530 ? 51.348 -3.353 -17.803 1.00 82.81 530 ARG A O 1
ATOM 4160 N N . ASP A 1 531 ? 53.336 -2.759 -18.660 1.00 76.88 531 ASP A N 1
ATOM 4161 C CA . ASP A 1 531 ? 53.992 -2.485 -17.384 1.00 76.88 531 ASP A CA 1
ATOM 4162 C C . ASP A 1 531 ? 53.546 -1.129 -16.813 1.00 76.88 531 ASP A C 1
ATOM 4164 O O . ASP A 1 531 ? 53.485 -0.135 -17.535 1.00 76.88 531 ASP A O 1
ATOM 4168 N N . SER A 1 532 ? 53.241 -1.079 -15.512 1.00 67.75 532 SER A N 1
ATOM 4169 C CA . SER A 1 532 ? 52.898 0.154 -14.786 1.00 67.75 532 SER A CA 1
ATOM 4170 C C . SER A 1 532 ? 54.056 1.164 -14.733 1.00 67.75 532 SER A C 1
ATOM 4172 O O . SER A 1 532 ? 53.815 2.348 -14.495 1.00 67.75 532 SER A O 1
ATOM 4174 N N . GLY A 1 533 ? 55.294 0.715 -14.982 1.00 55.66 533 GLY A N 1
ATOM 4175 C CA . GLY A 1 533 ? 56.494 1.549 -15.096 1.00 55.66 533 GLY A CA 1
ATOM 4176 C C . GLY A 1 533 ? 56.750 2.166 -16.478 1.00 55.66 533 GLY A C 1
ATOM 4177 O O . GLY A 1 533 ? 57.684 2.958 -16.607 1.00 55.66 533 GLY A O 1
ATOM 4178 N N . GLU A 1 534 ? 55.956 1.839 -17.503 1.00 48.59 534 GLU A N 1
ATOM 4179 C CA . GLU A 1 534 ? 55.972 2.581 -18.768 1.00 48.59 534 GLU A CA 1
ATOM 4180 C C . GLU A 1 534 ? 55.208 3.897 -18.570 1.00 48.59 534 GLU A C 1
ATOM 4182 O O . GLU A 1 534 ? 53.991 3.913 -18.370 1.00 48.59 534 GLU A O 1
ATOM 4187 N N . SER A 1 535 ? 55.931 5.020 -18.579 1.00 34.84 535 SER A N 1
ATOM 4188 C CA . SER A 1 535 ? 55.340 6.355 -18.523 1.00 34.84 535 SER A CA 1
ATOM 4189 C C . SER A 1 535 ? 54.288 6.523 -19.618 1.00 34.84 535 SER A C 1
ATOM 4191 O O . SER A 1 535 ? 54.527 6.201 -20.782 1.00 34.84 535 SER A O 1
ATOM 4193 N N . VAL A 1 536 ? 53.128 7.058 -19.228 1.00 36.59 536 VAL A N 1
ATOM 4194 C CA . VAL A 1 536 ? 52.078 7.513 -20.141 1.00 36.59 536 VAL A CA 1
ATOM 4195 C C . VAL A 1 536 ? 52.614 8.707 -20.919 1.00 36.59 536 VAL A C 1
ATOM 4197 O O . VAL A 1 536 ? 52.443 9.855 -20.524 1.00 36.59 536 VAL A O 1
ATOM 4200 N N . GLU A 1 537 ? 53.252 8.421 -22.038 1.00 27.69 537 GLU A N 1
ATOM 4201 C CA . GLU A 1 537 ? 53.164 9.275 -23.204 1.00 27.69 537 GLU A CA 1
ATOM 4202 C C . GLU A 1 537 ? 52.165 8.572 -24.123 1.00 27.69 537 GLU A C 1
ATOM 4204 O O . GLU A 1 537 ? 52.432 7.521 -24.706 1.00 27.69 537 GLU A O 1
ATOM 4209 N N . THR A 1 538 ? 50.952 9.125 -24.229 1.00 32.91 538 THR A N 1
ATOM 4210 C CA . THR A 1 538 ? 50.283 9.117 -25.536 1.00 32.91 538 THR A CA 1
ATOM 4211 C C . THR A 1 538 ? 51.366 9.446 -26.555 1.00 32.91 538 THR A C 1
ATOM 4213 O O . THR A 1 538 ? 52.028 10.459 -26.325 1.00 32.91 538 THR A O 1
ATOM 4216 N N . PRO A 1 539 ? 51.594 8.642 -27.611 1.00 33.78 539 PRO A N 1
ATOM 4217 C CA . PRO A 1 539 ? 52.531 9.060 -28.631 1.00 33.78 539 PRO A CA 1
ATOM 4218 C C . PRO A 1 539 ? 51.998 10.398 -29.130 1.00 33.78 539 PRO A C 1
ATOM 4220 O O . PRO A 1 539 ? 50.919 10.456 -29.730 1.00 33.78 539 PRO A O 1
ATOM 4223 N N . GLU A 1 540 ? 52.688 11.492 -28.800 1.00 39.06 540 GLU A N 1
ATOM 4224 C CA . GLU A 1 540 ? 52.569 12.688 -29.609 1.00 39.06 540 GLU A CA 1
ATOM 4225 C C . GLU A 1 540 ? 52.831 12.184 -31.021 1.00 39.06 540 GLU A C 1
ATOM 4227 O O . GLU A 1 540 ? 53.812 11.472 -31.241 1.00 39.06 540 GLU A O 1
ATOM 4232 N N . LYS A 1 541 ? 51.895 12.430 -31.945 1.00 42.53 541 LYS A N 1
ATOM 4233 C CA . LYS A 1 541 ? 52.146 12.204 -33.367 1.00 42.53 541 LYS A CA 1
ATOM 4234 C C . LYS A 1 541 ? 53.518 12.834 -33.631 1.00 42.53 541 LYS A C 1
ATOM 4236 O O . LYS A 1 541 ? 53.623 14.058 -33.558 1.00 42.53 541 LYS A O 1
ATOM 4241 N N . GLY A 1 542 ? 54.549 12.007 -33.831 1.00 54.81 542 GLY A N 1
ATOM 4242 C CA . GLY A 1 542 ? 55.893 12.471 -34.144 1.00 54.81 542 GLY A CA 1
ATOM 4243 C C . GLY A 1 542 ? 55.879 13.247 -35.458 1.00 54.81 542 GLY A C 1
ATOM 4244 O O . GLY A 1 542 ? 54.824 13.574 -36.011 1.00 54.81 542 GLY A O 1
ATOM 4245 N N . ASP A 1 543 ? 57.041 13.533 -36.029 1.00 60.38 543 ASP A N 1
ATOM 4246 C CA . ASP A 1 543 ? 57.049 14.157 -37.349 1.00 60.38 543 ASP A CA 1
ATOM 4247 C C . ASP A 1 543 ? 56.298 13.270 -38.358 1.00 60.38 543 ASP A C 1
ATOM 4249 O O . ASP A 1 543 ? 56.529 12.063 -38.459 1.00 60.38 543 ASP A O 1
ATOM 4253 N N . LYS A 1 544 ? 55.363 13.864 -39.112 1.00 76.81 544 LYS A N 1
ATOM 4254 C CA . LYS A 1 544 ? 54.617 13.139 -40.147 1.00 76.81 544 LYS A CA 1
ATOM 4255 C C . LYS A 1 544 ? 55.594 12.679 -41.226 1.00 76.81 544 LYS A C 1
ATOM 4257 O O . LYS A 1 544 ? 56.180 13.498 -41.939 1.00 76.81 544 LYS A O 1
ATOM 4262 N N . ILE A 1 545 ? 55.736 11.368 -41.386 1.00 79.88 545 ILE A N 1
ATOM 4263 C CA . ILE A 1 545 ? 56.644 10.772 -42.362 1.00 79.88 545 ILE A CA 1
ATOM 4264 C C . ILE A 1 545 ? 55.890 10.510 -43.664 1.00 79.88 545 ILE A C 1
ATOM 4266 O O . ILE A 1 545 ? 54.878 9.810 -43.711 1.00 79.88 545 ILE A O 1
ATOM 4270 N N . SER A 1 546 ? 56.418 11.049 -44.761 1.00 77.56 546 SER A N 1
ATOM 4271 C CA . SER A 1 546 ? 55.931 10.734 -46.099 1.00 77.56 546 SER A CA 1
ATOM 4272 C C . SER A 1 546 ? 56.412 9.354 -46.553 1.00 77.56 546 SER A C 1
ATOM 4274 O O . SER A 1 546 ? 57.554 8.950 -46.312 1.00 77.56 546 SER A O 1
ATOM 4276 N N . TYR A 1 547 ? 55.532 8.634 -47.243 1.00 85.38 547 TYR A N 1
ATOM 4277 C CA . TYR A 1 547 ? 55.809 7.315 -47.799 1.00 85.38 547 TYR A CA 1
ATOM 4278 C C . TYR A 1 547 ? 55.281 7.201 -49.226 1.00 85.38 547 TYR A C 1
ATOM 4280 O O . TYR A 1 547 ? 54.365 7.922 -49.626 1.00 85.38 547 TYR A O 1
ATOM 4288 N N . SER A 1 548 ? 55.833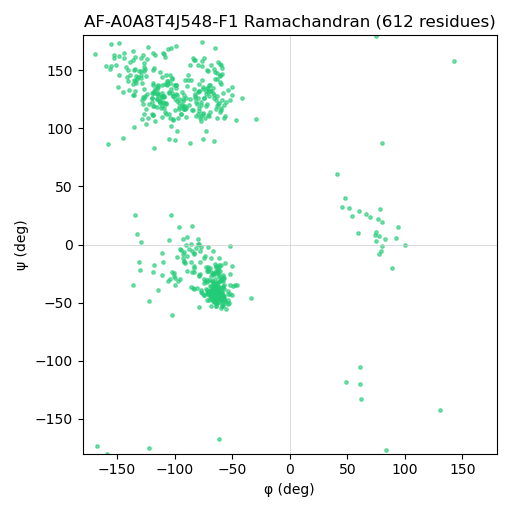 6.256 -49.983 1.00 81.56 548 SER A N 1
ATOM 4289 C CA . SER A 1 548 ? 55.240 5.775 -51.231 1.00 81.56 548 SER A CA 1
ATOM 4290 C C . SER A 1 548 ? 54.747 4.345 -51.052 1.00 81.56 548 SER A C 1
ATOM 4292 O O . SER A 1 548 ? 55.471 3.482 -50.555 1.00 81.56 548 SER A O 1
ATOM 4294 N N . LEU A 1 549 ? 53.503 4.089 -51.451 1.00 86.19 549 LEU A N 1
ATOM 4295 C CA . LEU A 1 549 ? 52.899 2.764 -51.394 1.00 86.19 549 LEU A CA 1
ATOM 4296 C C . LEU A 1 549 ? 53.031 2.067 -52.749 1.00 86.19 549 LEU A C 1
ATOM 4298 O O . LEU A 1 549 ? 52.455 2.508 -53.740 1.00 86.19 549 LEU A O 1
ATOM 4302 N N . ASN A 1 550 ? 53.739 0.941 -52.763 1.00 83.50 550 ASN A N 1
ATOM 4303 C CA . ASN A 1 550 ? 53.865 0.056 -53.912 1.00 83.50 550 ASN A CA 1
ATOM 4304 C C . ASN A 1 550 ? 53.141 -1.265 -53.644 1.00 83.50 550 ASN A C 1
ATOM 4306 O O . ASN A 1 550 ? 53.396 -1.965 -52.659 1.00 83.50 550 ASN A O 1
ATOM 4310 N N . GLU A 1 551 ? 52.248 -1.651 -54.549 1.00 83.38 551 GLU A N 1
ATOM 4311 C CA . GLU A 1 551 ? 51.489 -2.891 -54.433 1.00 83.38 551 GLU A CA 1
ATOM 4312 C C . GLU A 1 551 ? 52.110 -3.999 -55.298 1.00 83.38 551 GLU A C 1
ATOM 4314 O O . GLU A 1 551 ? 52.139 -3.935 -56.524 1.00 83.38 551 GLU A O 1
ATOM 4319 N N . SER A 1 552 ? 52.595 -5.067 -54.660 1.00 81.50 552 SER A N 1
ATOM 4320 C CA . SER A 1 552 ? 53.074 -6.276 -55.347 1.00 81.50 552 SER A CA 1
ATOM 4321 C C . SER A 1 552 ? 52.003 -7.374 -55.346 1.00 81.50 552 SER A C 1
ATOM 4323 O O . SER A 1 552 ? 51.008 -7.280 -54.628 1.00 81.50 552 SER A O 1
ATOM 4325 N N . LYS A 1 553 ? 52.199 -8.475 -56.089 1.00 78.00 553 LYS A N 1
ATOM 4326 C CA . LYS A 1 553 ? 51.241 -9.605 -56.102 1.00 78.00 553 LYS A CA 1
ATOM 4327 C C . LYS A 1 553 ? 50.973 -10.206 -54.711 1.00 78.00 553 LYS A C 1
ATOM 4329 O O . LYS A 1 553 ? 49.880 -10.714 -54.487 1.00 78.00 553 LYS A O 1
ATOM 4334 N N . GLN A 1 554 ? 51.935 -10.143 -53.787 1.00 84.81 554 GLN A N 1
ATOM 4335 C CA . GLN A 1 554 ? 51.833 -10.781 -52.464 1.00 84.81 554 GLN A CA 1
ATOM 4336 C C . GLN A 1 554 ? 51.874 -9.806 -51.275 1.00 84.81 554 GLN A C 1
ATOM 4338 O O . GLN A 1 554 ? 51.431 -10.177 -50.189 1.00 84.81 554 GLN A O 1
ATOM 4343 N N . TYR A 1 555 ? 52.348 -8.570 -51.462 1.00 89.25 555 TYR A N 1
ATOM 4344 C CA . TYR A 1 555 ? 52.577 -7.608 -50.375 1.00 89.25 555 TYR A CA 1
ATOM 4345 C C . TYR A 1 555 ? 52.139 -6.188 -50.742 1.00 89.25 555 T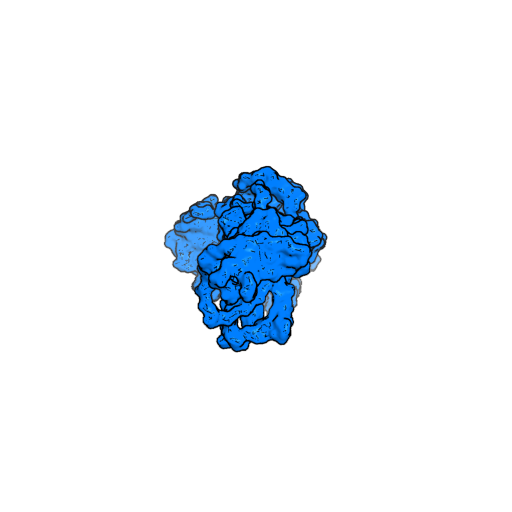YR A C 1
ATOM 4347 O O . TYR A 1 555 ? 52.342 -5.772 -51.885 1.00 89.25 555 TYR A O 1
ATOM 4355 N N . PHE A 1 556 ? 51.649 -5.443 -49.753 1.00 87.69 556 PHE A N 1
ATOM 4356 C CA . PHE A 1 556 ? 51.700 -3.980 -49.722 1.00 87.69 556 PHE A CA 1
ATOM 4357 C C . PHE A 1 556 ? 53.081 -3.555 -49.217 1.00 87.69 556 PHE A C 1
ATOM 4359 O O . PHE A 1 556 ? 53.548 -4.068 -48.198 1.00 87.69 556 PHE A O 1
ATOM 4366 N N . VAL A 1 557 ? 53.767 -2.684 -49.954 1.00 89.00 557 VAL A N 1
ATOM 4367 C CA . VAL A 1 557 ? 55.123 -2.230 -49.636 1.00 89.00 557 VAL A CA 1
ATOM 4368 C C . VAL A 1 557 ? 55.091 -0.726 -49.410 1.00 89.00 557 VAL A C 1
ATOM 4370 O O . VAL A 1 557 ? 54.882 0.034 -50.347 1.00 89.00 557 VAL A O 1
ATOM 4373 N N . PHE A 1 558 ? 55.302 -0.314 -48.166 1.00 89.38 558 PHE A N 1
ATOM 4374 C CA . PHE A 1 558 ? 55.455 1.084 -47.785 1.00 89.38 558 PHE A CA 1
ATOM 4375 C C . PHE A 1 558 ? 56.940 1.428 -47.832 1.00 89.38 558 PHE A C 1
ATOM 4377 O O . PHE A 1 558 ? 57.736 0.820 -47.113 1.00 89.38 558 PHE A O 1
ATOM 4384 N N . GLU A 1 559 ? 57.321 2.347 -48.711 1.00 87.00 559 GLU A N 1
ATOM 4385 C CA . GLU A 1 559 ? 58.699 2.799 -48.893 1.00 87.00 559 GLU A CA 1
ATOM 4386 C C . GLU A 1 559 ? 58.908 4.167 -48.249 1.00 87.00 559 GLU A C 1
ATOM 4388 O O . GLU A 1 559 ? 58.120 5.092 -48.440 1.00 87.00 559 GLU A O 1
ATOM 4393 N N . PHE A 1 560 ? 60.007 4.281 -47.508 1.00 85.31 560 PHE A N 1
ATOM 4394 C CA . PHE A 1 560 ? 60.373 5.437 -46.705 1.00 85.31 560 PHE A CA 1
ATOM 4395 C C . PHE A 1 560 ? 61.785 5.926 -47.051 1.00 85.31 560 PHE A C 1
ATOM 4397 O O . PHE A 1 560 ? 62.648 5.174 -47.519 1.00 85.31 560 PHE A O 1
ATOM 4404 N N . GLY A 1 561 ? 62.053 7.208 -46.785 1.00 74.31 561 GLY A N 1
ATOM 4405 C CA . GLY A 1 561 ? 63.374 7.806 -46.981 1.00 74.31 561 GLY A CA 1
ATOM 4406 C C . GLY A 1 561 ? 64.469 7.134 -46.138 1.00 74.31 561 GLY A C 1
ATOM 4407 O O . GLY A 1 561 ? 64.225 6.578 -45.072 1.00 74.31 561 GLY A O 1
ATOM 4408 N N . ARG A 1 562 ? 65.735 7.224 -46.575 1.00 67.19 562 ARG A N 1
ATOM 4409 C CA . ARG A 1 562 ? 66.877 6.559 -45.903 1.00 67.19 562 ARG A CA 1
ATOM 4410 C C . ARG A 1 562 ? 67.131 7.008 -44.452 1.00 67.19 562 ARG A C 1
ATOM 4412 O O . ARG A 1 562 ? 67.932 6.356 -43.788 1.00 67.19 562 ARG A O 1
ATOM 4419 N N . LYS A 1 563 ? 66.492 8.091 -43.997 1.00 68.31 563 LYS A N 1
ATOM 4420 C CA . LYS A 1 563 ? 66.661 8.683 -42.663 1.00 68.31 563 LYS A CA 1
ATOM 4421 C C . LYS A 1 563 ? 65.919 7.934 -41.546 1.00 68.31 563 LYS A C 1
ATOM 4423 O O . LYS A 1 563 ? 66.398 7.980 -40.429 1.00 68.31 563 LYS A O 1
ATOM 4428 N N . VAL A 1 564 ? 64.845 7.199 -41.849 1.00 72.88 564 VAL A N 1
ATOM 4429 C CA . VAL A 1 564 ? 63.978 6.532 -40.844 1.00 72.88 564 VAL A CA 1
ATOM 4430 C C . VAL A 1 564 ? 64.229 5.021 -40.745 1.00 72.88 564 VAL A C 1
ATOM 4432 O O . VAL A 1 564 ? 63.354 4.226 -40.420 1.00 72.88 564 VAL A O 1
ATOM 4435 N N . LYS A 1 565 ? 65.432 4.564 -41.110 1.00 77.12 565 LYS A N 1
ATOM 4436 C CA . LYS A 1 565 ? 65.775 3.133 -41.091 1.00 77.12 565 LYS A CA 1
ATOM 4437 C C . LYS A 1 565 ? 65.943 2.639 -39.659 1.00 77.12 565 LYS A C 1
ATOM 4439 O O . LYS A 1 565 ? 66.753 3.184 -38.922 1.00 77.12 565 LYS A O 1
ATOM 4444 N N . GLY A 1 566 ? 65.270 1.543 -39.316 1.00 69.38 566 GLY A N 1
ATOM 4445 C CA . GLY A 1 566 ? 65.308 0.973 -37.969 1.00 69.38 566 GLY A CA 1
ATOM 4446 C C . GLY A 1 566 ? 64.399 1.679 -36.962 1.00 69.38 566 GLY A C 1
ATOM 4447 O O . GLY A 1 566 ? 64.327 1.218 -35.829 1.00 69.38 566 GLY A O 1
ATOM 4448 N N . HIS A 1 567 ? 63.696 2.736 -37.376 1.00 78.06 567 HIS A N 1
ATOM 4449 C CA . HIS A 1 567 ? 62.658 3.379 -36.577 1.00 78.06 567 HIS A CA 1
ATOM 4450 C C . HIS A 1 567 ? 61.371 2.543 -36.593 1.00 78.06 567 HIS A C 1
ATOM 4452 O O . HIS A 1 567 ? 61.144 1.769 -37.536 1.00 78.06 567 HIS A O 1
ATOM 4458 N N . ASN A 1 568 ? 60.558 2.677 -35.545 1.00 79.88 568 ASN A N 1
ATOM 4459 C CA . ASN A 1 568 ? 59.268 2.007 -35.419 1.00 79.88 568 ASN A CA 1
ATOM 4460 C C . ASN A 1 568 ? 58.155 2.999 -35.745 1.00 79.88 568 ASN A C 1
ATOM 4462 O O . ASN A 1 568 ? 57.902 3.889 -34.953 1.00 79.88 568 ASN A O 1
ATOM 4466 N N . LEU A 1 569 ? 57.510 2.841 -36.899 1.00 83.12 569 LEU A N 1
ATOM 4467 C CA . LEU A 1 569 ? 56.529 3.805 -37.386 1.00 83.12 569 LEU A CA 1
ATOM 4468 C C . LEU A 1 569 ? 55.105 3.357 -37.076 1.00 83.12 569 LEU A C 1
ATOM 4470 O O . LEU A 1 569 ? 54.757 2.196 -37.317 1.00 83.12 569 LEU A O 1
ATOM 4474 N N . SER A 1 570 ? 54.282 4.302 -36.631 1.00 80.44 570 SER A N 1
ATOM 4475 C CA . SER A 1 570 ? 52.867 4.097 -36.310 1.00 80.44 570 SER A CA 1
ATOM 4476 C C . SER A 1 570 ? 51.974 4.529 -37.476 1.00 80.44 570 SER A C 1
ATOM 4478 O O . SER A 1 570 ? 52.100 5.649 -37.979 1.00 80.44 570 SER A O 1
ATOM 4480 N N . PHE A 1 571 ? 51.053 3.663 -37.908 1.00 84.50 571 PHE A N 1
ATOM 4481 C CA . PHE A 1 571 ? 50.127 3.929 -39.018 1.00 84.50 571 PHE A CA 1
ATOM 4482 C C . PHE A 1 571 ? 48.717 4.235 -38.511 1.00 84.50 571 PHE A C 1
ATOM 4484 O O . PHE A 1 571 ? 48.148 3.448 -37.753 1.00 84.50 571 PHE A O 1
ATOM 4491 N N . PHE A 1 572 ? 48.120 5.317 -39.013 1.00 76.00 572 PHE A N 1
ATOM 4492 C CA . PHE A 1 572 ? 46.770 5.771 -38.673 1.00 76.00 572 PHE A CA 1
ATOM 4493 C C . PHE A 1 572 ? 45.908 5.978 -39.923 1.00 76.00 572 PHE A C 1
ATOM 4495 O O . PHE A 1 572 ? 46.415 6.342 -40.985 1.00 76.00 572 PHE A O 1
ATOM 4502 N N . SER A 1 573 ? 44.599 5.767 -39.794 1.00 77.12 573 SER A N 1
ATOM 4503 C CA . SER A 1 573 ? 43.582 6.190 -40.766 1.00 77.12 573 SER A CA 1
ATOM 4504 C C . SER A 1 573 ? 42.670 7.187 -40.054 1.00 77.12 573 SER A C 1
ATOM 4506 O O . SER A 1 573 ? 41.924 6.795 -39.160 1.00 77.12 573 SER A O 1
ATOM 4508 N N . GLY A 1 574 ? 42.794 8.478 -40.365 1.00 70.50 574 GLY A N 1
ATOM 4509 C CA . GLY A 1 574 ? 42.211 9.537 -39.537 1.00 70.50 574 GLY A CA 1
ATOM 4510 C C . GLY A 1 574 ? 42.788 9.526 -38.113 1.00 70.50 574 GLY A C 1
ATOM 4511 O O . GLY A 1 574 ? 44.002 9.655 -37.931 1.00 70.50 574 GLY A O 1
ATOM 4512 N N . ASP A 1 575 ? 41.921 9.340 -37.115 1.00 61.16 575 ASP A N 1
ATOM 4513 C CA . ASP A 1 575 ? 42.297 9.227 -35.696 1.00 61.16 575 ASP A CA 1
ATOM 4514 C C . ASP A 1 575 ? 42.461 7.766 -35.220 1.00 61.16 575 ASP A C 1
ATOM 4516 O O . ASP A 1 575 ? 42.880 7.525 -34.086 1.00 61.16 575 ASP A O 1
ATOM 45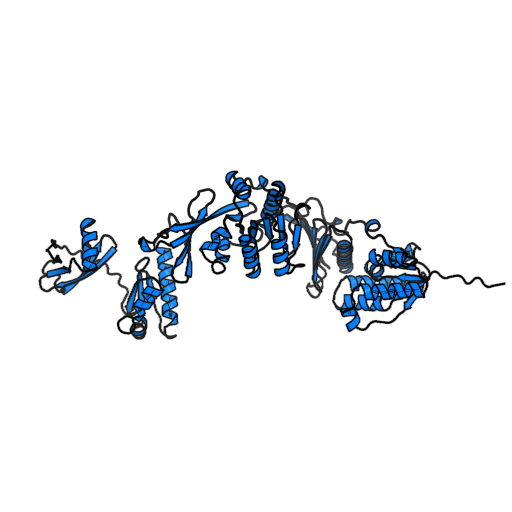20 N N . ASP A 1 576 ? 42.177 6.778 -36.078 1.00 61.78 576 ASP A N 1
ATOM 4521 C CA . ASP A 1 576 ? 42.216 5.358 -35.720 1.00 61.78 576 ASP A CA 1
ATOM 4522 C C . ASP A 1 576 ? 43.594 4.731 -35.970 1.00 61.78 576 ASP A C 1
ATOM 4524 O O . ASP A 1 576 ? 44.122 4.743 -37.086 1.00 61.78 576 ASP A O 1
ATOM 4528 N N . PHE A 1 577 ? 44.157 4.098 -34.937 1.00 74.88 577 PHE A N 1
ATOM 4529 C CA . PHE A 1 577 ? 45.401 3.334 -35.035 1.00 74.88 577 PHE A CA 1
ATOM 4530 C C . PHE A 1 577 ? 45.219 2.029 -35.828 1.00 74.88 577 PHE A C 1
ATOM 4532 O O . PHE A 1 577 ? 44.318 1.218 -35.567 1.00 74.88 577 PHE A O 1
ATOM 4539 N N . VAL A 1 578 ? 46.120 1.788 -36.781 1.00 77.12 578 VAL A N 1
ATOM 4540 C CA . VAL A 1 578 ? 46.082 0.623 -37.672 1.00 77.12 578 VAL A CA 1
ATOM 4541 C C . VAL A 1 578 ? 47.094 -0.432 -37.234 1.00 77.12 578 VAL A C 1
ATOM 4543 O O . VAL A 1 578 ? 46.679 -1.555 -36.938 1.00 77.12 578 VAL A O 1
ATOM 4546 N N . PHE A 1 579 ? 48.390 -0.097 -37.210 1.00 80.25 579 PHE A N 1
ATOM 4547 C CA . PHE A 1 579 ? 49.480 -0.981 -36.776 1.00 80.25 579 PHE A CA 1
ATOM 4548 C C . PHE A 1 579 ? 50.813 -0.232 -36.605 1.00 80.25 579 PHE A C 1
ATOM 4550 O O . PHE A 1 579 ? 50.991 0.841 -37.179 1.00 80.25 579 PHE A O 1
ATOM 4557 N N . ASP A 1 580 ? 51.761 -0.866 -35.906 1.00 79.31 580 ASP A N 1
ATOM 4558 C CA . ASP A 1 580 ? 53.165 -0.443 -35.821 1.00 79.31 580 ASP A CA 1
ATOM 4559 C C . ASP A 1 580 ? 54.058 -1.303 -36.714 1.00 79.31 580 ASP A C 1
ATOM 4561 O O . ASP A 1 580 ? 53.874 -2.523 -36.822 1.00 79.31 580 ASP A O 1
ATOM 4565 N N . GLY A 1 581 ? 55.059 -0.687 -37.339 1.00 79.19 581 GLY A N 1
ATOM 4566 C CA . GLY A 1 581 ? 56.016 -1.400 -38.172 1.00 79.19 581 GLY A CA 1
ATOM 4567 C C . GLY A 1 581 ? 57.425 -0.829 -38.108 1.00 79.19 581 GLY A C 1
ATOM 4568 O O . GLY A 1 581 ? 57.659 0.352 -38.345 1.00 79.19 581 GLY A O 1
ATOM 4569 N N . ILE A 1 582 ? 58.401 -1.713 -37.901 1.00 81.44 582 ILE A N 1
ATOM 4570 C CA . ILE A 1 582 ? 59.819 -1.348 -37.938 1.00 81.44 582 ILE A CA 1
ATOM 4571 C C . ILE A 1 582 ? 60.294 -1.254 -39.390 1.00 81.44 582 ILE A C 1
ATOM 4573 O O . ILE A 1 582 ? 60.190 -2.213 -40.166 1.00 81.44 582 ILE A O 1
ATOM 4577 N N . VAL A 1 583 ? 60.888 -0.118 -39.758 1.00 85.00 583 VAL A N 1
ATOM 4578 C CA . VAL A 1 583 ? 61.433 0.104 -41.102 1.00 85.00 583 VAL A CA 1
ATOM 4579 C C . VAL A 1 583 ? 62.658 -0.781 -41.321 1.00 85.00 583 VAL A C 1
ATOM 4581 O O . VAL A 1 583 ? 63.719 -0.593 -40.721 1.00 85.00 583 VAL A O 1
ATOM 4584 N N . GLY A 1 584 ? 62.543 -1.740 -42.243 1.00 78.12 584 GLY A N 1
ATOM 4585 C CA . GLY A 1 584 ? 63.622 -2.678 -42.545 1.00 78.12 584 GLY A CA 1
ATOM 4586 C C . GLY A 1 584 ? 64.863 -2.009 -43.154 1.00 78.12 584 GLY A C 1
ATOM 4587 O O . GLY A 1 584 ? 64.824 -0.880 -43.636 1.00 78.12 584 GLY A O 1
ATOM 4588 N N . LYS A 1 585 ? 65.981 -2.745 -43.249 1.00 74.19 585 LYS A N 1
ATOM 4589 C CA . LYS A 1 585 ? 67.292 -2.246 -43.749 1.00 74.19 585 LYS A CA 1
ATOM 4590 C C . LYS A 1 585 ? 67.246 -1.548 -45.125 1.00 74.19 585 LYS A C 1
ATOM 4592 O O . LYS A 1 585 ? 68.102 -0.712 -45.443 1.00 74.19 585 LYS A O 1
ATOM 4597 N N . LYS A 1 586 ? 66.249 -1.891 -45.949 1.00 77.44 586 LYS A N 1
ATOM 4598 C CA . LYS A 1 586 ? 65.996 -1.304 -47.276 1.00 77.44 586 LYS A CA 1
ATOM 4599 C C . LYS A 1 586 ? 65.146 -0.021 -47.249 1.00 77.44 586 LYS A C 1
ATOM 4601 O O . LYS A 1 586 ? 64.952 0.552 -48.307 1.00 77.44 586 LYS A O 1
ATOM 4606 N N . GLY A 1 587 ? 64.715 0.455 -46.079 1.00 81.25 587 GLY A N 1
ATOM 4607 C CA . GLY A 1 587 ? 63.834 1.621 -45.950 1.00 81.25 587 GLY A CA 1
ATOM 4608 C C . GLY A 1 587 ? 62.370 1.300 -46.249 1.00 81.25 587 GLY A C 1
ATOM 4609 O O . GLY A 1 587 ? 61.678 2.138 -46.800 1.00 81.25 587 GLY A O 1
ATOM 4610 N N . GLN A 1 588 ? 61.910 0.075 -45.973 1.00 88.62 588 GLN A N 1
ATOM 4611 C CA . GLN A 1 588 ? 60.559 -0.356 -46.345 1.00 88.62 588 GLN A CA 1
ATOM 4612 C C . GLN A 1 588 ? 59.901 -1.217 -45.265 1.00 88.62 588 GLN A C 1
ATOM 4614 O O . GLN A 1 588 ? 60.588 -1.989 -44.585 1.00 88.62 588 GLN A O 1
ATOM 4619 N N . ILE A 1 589 ? 58.574 -1.145 -45.194 1.00 87.62 589 ILE A N 1
ATOM 4620 C CA . ILE A 1 589 ? 57.703 -2.019 -44.401 1.00 87.62 589 ILE A CA 1
ATOM 4621 C C . ILE A 1 589 ? 56.841 -2.826 -45.376 1.00 87.62 589 ILE A C 1
ATOM 4623 O O . ILE A 1 589 ? 56.264 -2.276 -46.313 1.00 87.62 589 ILE A O 1
ATOM 4627 N N . ARG A 1 590 ? 56.786 -4.153 -45.206 1.00 88.50 590 ARG A N 1
ATOM 4628 C CA . ARG A 1 590 ? 56.062 -5.059 -46.115 1.00 88.50 590 ARG A CA 1
ATOM 4629 C C . ARG A 1 590 ? 54.953 -5.772 -45.359 1.00 88.50 590 ARG A C 1
ATOM 4631 O O . ARG A 1 590 ? 55.239 -6.554 -44.459 1.00 88.50 590 ARG A O 1
ATOM 4638 N N . VAL A 1 591 ? 53.712 -5.567 -45.782 1.00 87.75 591 VAL A N 1
ATOM 4639 C CA . VAL A 1 591 ? 52.530 -6.224 -45.215 1.00 87.75 591 VAL A CA 1
ATOM 4640 C C . VAL A 1 591 ? 52.020 -7.265 -46.207 1.00 87.75 591 VAL A C 1
ATOM 4642 O O . VAL A 1 591 ? 51.708 -6.945 -47.353 1.00 87.75 591 VAL A O 1
ATOM 4645 N N . ALA A 1 592 ? 51.966 -8.535 -45.801 1.00 85.94 592 ALA A N 1
ATOM 4646 C CA . ALA A 1 592 ? 51.486 -9.618 -46.659 1.00 85.94 592 ALA A CA 1
ATOM 4647 C C . ALA A 1 592 ? 49.973 -9.501 -46.881 1.00 85.94 592 ALA A C 1
ATOM 4649 O O . ALA A 1 592 ? 49.217 -9.476 -45.922 1.00 85.94 592 ALA A O 1
ATOM 4650 N N . LYS A 1 593 ? 49.494 -9.512 -48.129 1.00 85.06 593 LYS A N 1
ATOM 4651 C CA . LYS A 1 593 ? 48.062 -9.298 -48.433 1.00 85.06 593 LYS A CA 1
ATOM 4652 C C . LYS A 1 593 ? 47.118 -10.351 -47.849 1.00 85.06 593 LYS A C 1
ATOM 4654 O O . LYS A 1 593 ? 45.933 -10.089 -47.701 1.00 85.06 593 LYS A O 1
ATOM 4659 N N . LYS A 1 594 ? 47.636 -11.556 -47.597 1.00 79.62 594 LYS A N 1
ATOM 4660 C CA . LYS A 1 594 ? 46.876 -12.688 -47.051 1.00 79.62 594 LYS A CA 1
ATOM 4661 C C . LYS A 1 594 ? 46.870 -12.734 -45.521 1.00 79.62 594 LYS A C 1
ATOM 4663 O O . LYS A 1 594 ? 46.168 -13.574 -44.974 1.00 79.62 594 LYS A O 1
ATOM 4668 N N . SER A 1 595 ? 47.672 -11.911 -44.841 1.00 79.50 595 SER A N 1
ATOM 4669 C CA . SER A 1 595 ? 47.600 -11.834 -43.382 1.00 79.50 595 SER A CA 1
ATOM 4670 C C . SER A 1 595 ? 46.377 -11.024 -42.961 1.00 79.50 595 SER A C 1
ATOM 4672 O O . SER A 1 595 ? 45.881 -10.199 -43.728 1.00 79.50 595 SER A O 1
ATOM 4674 N N . GLU A 1 596 ? 45.918 -11.233 -41.730 1.00 69.44 596 GLU A N 1
ATOM 4675 C CA . GLU A 1 596 ? 44.822 -10.469 -41.121 1.00 69.44 596 GLU A CA 1
ATOM 4676 C C . GLU A 1 596 ? 45.072 -8.951 -41.219 1.00 69.44 596 GLU A C 1
ATOM 4678 O O . GLU A 1 596 ? 44.208 -8.191 -41.659 1.00 69.44 596 GLU A O 1
ATOM 4683 N N . LEU A 1 597 ? 46.317 -8.526 -40.965 1.00 78.94 597 LEU A N 1
ATOM 4684 C CA . LEU A 1 597 ? 46.761 -7.145 -41.160 1.00 78.94 597 LEU A CA 1
ATOM 4685 C C . LEU A 1 597 ? 46.674 -6.694 -42.628 1.00 78.94 597 LEU A C 1
ATOM 4687 O O . LEU A 1 597 ? 46.271 -5.570 -42.902 1.00 78.94 597 LEU A O 1
ATOM 4691 N N . GLY A 1 598 ? 47.020 -7.554 -43.588 1.00 82.38 598 GLY A N 1
ATOM 4692 C CA . GLY A 1 598 ? 46.928 -7.244 -45.016 1.00 82.38 598 GLY A CA 1
ATOM 4693 C C . GLY A 1 598 ? 45.499 -7.052 -45.515 1.00 82.38 598 GLY A C 1
ATOM 4694 O O . GLY A 1 598 ? 45.270 -6.181 -46.352 1.00 82.38 598 GLY A O 1
ATOM 4695 N N . VAL A 1 599 ? 44.536 -7.814 -44.991 1.00 78.75 599 VAL A N 1
ATOM 4696 C CA . VAL A 1 599 ? 43.109 -7.640 -45.314 1.00 78.75 599 VAL A CA 1
ATOM 4697 C C . VAL A 1 599 ? 42.608 -6.288 -44.796 1.00 78.75 599 VAL A C 1
ATOM 4699 O O . VAL A 1 599 ? 41.968 -5.555 -45.549 1.00 78.75 599 VAL A O 1
ATOM 4702 N N . ARG A 1 600 ? 42.983 -5.917 -43.563 1.00 76.69 600 ARG A N 1
ATOM 4703 C CA . ARG A 1 600 ? 42.652 -4.618 -42.950 1.00 76.69 600 ARG A CA 1
ATOM 4704 C C . ARG A 1 600 ? 43.312 -3.438 -43.668 1.00 76.69 600 ARG A C 1
ATOM 4706 O O . ARG A 1 600 ? 42.668 -2.431 -43.938 1.00 76.69 600 ARG A O 1
ATOM 4713 N N . VAL A 1 601 ? 44.586 -3.568 -44.035 1.00 82.69 601 VAL A N 1
ATOM 4714 C CA . VAL A 1 601 ? 45.303 -2.550 -44.817 1.00 82.69 601 VAL A CA 1
ATOM 4715 C C . VAL A 1 601 ? 44.639 -2.358 -46.185 1.00 82.69 601 VAL A C 1
ATOM 4717 O O . VAL A 1 601 ? 44.447 -1.226 -46.618 1.00 82.69 601 VAL A O 1
ATOM 4720 N N . LYS A 1 602 ? 44.194 -3.441 -46.836 1.00 82.12 602 LYS A N 1
ATOM 4721 C CA . LYS A 1 602 ? 43.501 -3.378 -48.131 1.00 82.12 602 LYS A CA 1
ATOM 4722 C C . LYS A 1 602 ? 42.171 -2.618 -48.074 1.00 82.12 602 LYS A C 1
ATOM 4724 O O . LYS A 1 602 ? 41.888 -1.884 -49.013 1.00 82.12 602 LYS A O 1
ATOM 4729 N N . SER A 1 603 ? 41.364 -2.796 -47.024 1.00 76.69 603 SER A N 1
ATOM 4730 C CA . SER A 1 603 ? 40.075 -2.095 -46.893 1.00 76.69 603 SER A CA 1
ATOM 4731 C C . SER A 1 603 ? 40.235 -0.597 -46.623 1.00 76.69 603 SER A C 1
ATOM 4733 O O . SER A 1 603 ? 39.396 0.191 -47.053 1.00 76.69 603 SER A O 1
ATOM 4735 N N . LEU A 1 604 ? 41.319 -0.205 -45.947 1.00 78.06 604 LEU A N 1
ATOM 4736 C CA . LEU A 1 604 ? 41.575 1.185 -45.558 1.00 78.06 604 LEU A CA 1
ATOM 4737 C C . LEU A 1 604 ? 42.219 2.005 -46.685 1.00 78.06 604 LEU A C 1
ATOM 4739 O O . LEU A 1 604 ? 41.797 3.132 -46.919 1.00 78.06 604 LEU A O 1
ATOM 4743 N N . ILE A 1 605 ? 43.134 1.415 -47.469 1.00 73.00 605 ILE A N 1
ATOM 4744 C CA . ILE A 1 605 ? 43.750 2.080 -48.641 1.00 73.00 605 ILE A CA 1
ATOM 4745 C C . ILE A 1 605 ? 42.698 2.532 -49.667 1.00 73.00 605 ILE A C 1
ATOM 4747 O O . ILE A 1 605 ? 42.893 3.519 -50.370 1.00 73.00 605 ILE A O 1
ATOM 4751 N N . SER A 1 606 ? 41.579 1.809 -49.780 1.00 60.47 606 SER A N 1
ATOM 4752 C CA . SER A 1 606 ? 40.487 2.160 -50.696 1.00 60.47 606 SER A CA 1
ATOM 4753 C C . SER A 1 606 ? 39.624 3.341 -50.238 1.00 60.47 606 SER A C 1
ATOM 4755 O O . SER A 1 606 ? 38.812 3.811 -51.032 1.00 60.47 606 SER A O 1
ATOM 4757 N N . GLN A 1 607 ? 39.759 3.789 -48.987 1.00 54.25 607 GLN A N 1
ATOM 4758 C CA . GLN A 1 607 ? 38.899 4.811 -48.386 1.00 54.25 607 GLN A CA 1
ATOM 4759 C C . GLN A 1 607 ? 39.670 6.100 -48.057 1.00 54.25 607 GLN A C 1
ATOM 4761 O O . GLN A 1 607 ? 39.144 7.170 -48.344 1.00 54.25 607 GLN A O 1
ATOM 4766 N N . GLU A 1 608 ? 40.917 6.020 -47.571 1.00 56.88 608 GLU A N 1
ATOM 4767 C CA . GLU A 1 608 ? 41.780 7.171 -47.241 1.00 56.88 608 GLU A CA 1
ATOM 4768 C C . GLU A 1 608 ? 43.288 6.827 -47.350 1.00 56.88 608 GLU A C 1
ATOM 4770 O O . GLU A 1 608 ? 43.684 5.661 -47.308 1.00 56.88 608 GLU A O 1
ATOM 4775 N N . ASN A 1 609 ? 44.158 7.844 -47.473 1.00 67.25 609 ASN A N 1
ATOM 4776 C CA . ASN A 1 609 ? 45.615 7.669 -47.349 1.00 67.25 609 ASN A CA 1
ATOM 4777 C C . ASN A 1 609 ? 46.001 7.579 -45.865 1.00 67.25 609 ASN A C 1
ATOM 4779 O O . ASN A 1 609 ? 45.627 8.458 -45.093 1.00 67.25 609 ASN A O 1
ATOM 4783 N N . PHE A 1 610 ? 46.814 6.590 -45.472 1.00 79.94 610 PHE A N 1
ATOM 4784 C CA . PHE A 1 610 ? 47.313 6.510 -44.093 1.00 79.94 610 PHE A CA 1
ATOM 4785 C C . PHE A 1 610 ? 48.143 7.738 -43.716 1.00 79.94 610 PHE A C 1
ATOM 4787 O O . PHE A 1 610 ? 48.926 8.235 -44.532 1.00 79.94 610 PHE A O 1
ATOM 4794 N N . GLU A 1 611 ? 48.040 8.160 -42.461 1.00 82.75 611 GLU A N 1
ATOM 4795 C CA . GLU A 1 611 ? 49.010 9.037 -41.819 1.00 82.75 611 GLU A CA 1
ATOM 4796 C C . GLU A 1 611 ? 50.046 8.184 -41.080 1.00 82.75 611 GLU A C 1
ATOM 4798 O O . GLU A 1 611 ? 49.683 7.263 -40.350 1.00 82.75 611 GLU A O 1
ATOM 4803 N N . VAL A 1 612 ? 51.335 8.464 -41.288 1.00 82.88 612 VAL A N 1
ATOM 4804 C CA . VAL A 1 612 ? 52.432 7.710 -40.669 1.00 82.88 612 VAL A CA 1
ATOM 4805 C C . VAL A 1 612 ? 53.269 8.653 -39.822 1.00 82.88 612 VAL A C 1
ATOM 4807 O O . VAL A 1 612 ? 53.661 9.720 -40.302 1.00 82.88 612 VAL A O 1
ATOM 4810 N N . PHE A 1 613 ? 53.534 8.250 -38.586 1.00 78.81 613 PHE A N 1
ATOM 4811 C CA . PHE A 1 613 ? 54.294 9.024 -37.607 1.00 78.81 613 PHE A CA 1
ATOM 4812 C C . PHE A 1 613 ? 55.466 8.195 -37.078 1.00 78.81 613 PHE A C 1
ATOM 4814 O O . PHE A 1 613 ? 55.356 6.966 -36.999 1.00 78.81 613 PHE A O 1
ATOM 4821 N N . ASP A 1 614 ? 56.580 8.877 -36.804 1.00 70.25 614 ASP A N 1
ATOM 4822 C CA . ASP A 1 614 ? 57.751 8.318 -36.107 1.00 70.25 614 ASP A CA 1
ATOM 4823 C C . ASP A 1 614 ? 57.471 8.097 -34.621 1.00 70.25 614 ASP A C 1
ATOM 4825 O O . ASP A 1 614 ? 56.778 8.966 -34.037 1.00 70.25 614 ASP A O 1
#

Sequence (614 aa):
MSKEVEIVEEFVVDTSVIIEGELSKLVESGKVKNTIIIHKAVVAELEHQANYGREIGFLGLDELKKINELASNGKINISYTGNRPGESQIKRAKSGEIDAMIRDLAWDRKATLVTGDKVQGEMAKALGMKVILINVEKVFDKKVGLEKFFDETTMSVHLKEGVEPFAKKGKPGSFEFKALSSEKLTKEKVKALANELVLKANMFDDSFVEIERKFSKIIQYEDMRIVITSPPFSDGWEITAVRPLVKLEMDDYHMNSELLSRFAKKAEGVLIAGSPGAGKTTFARALANFYESQQKIVKTVESPRDLNLKSSITQYSKNFGSSSEIHDILLLSRPDYTIFDEVRDTRDFKLYTDLRLSGIGMVGVIHSTTAIDAVQRFIGRLELGMIPSVLDTVIFIDEGGVSQVLDLNMSVKVPTGMIEADLARPVVEIRDFINKNILYEIYSYGEETVVVPITKDANKASGLKKLAENQVRNRISRDLKKNQSIKVEATGNQSVRVYADKDAIPHIIGRDGKTVQDLEKELGVRIDVRDSGESVETPEKGDKISYSLNESKQYFVFEFGRKVKGHNLSFFSGDDFVFDGIVGKKGQIRVAKKSELGVRVKSLISQENFEVFD

Nearest PDB structures (foldseek):
  5f4h-assembly1_B  TM=8.377E-01  e=3.901E-53  Saccharolobus islandicus L.S.2.15
  5yww-assembly1_A  TM=4.480E-01  e=4.850E-54  Saccharolobus islandicus REY15A
  3i8o-assembly1_A  TM=9.118E-01  e=1.053E-11  Methanocaldococcus jannaschii
  5zfq-assembly1_A  TM=6.407E-01  e=2.039E-13  Geobacter sulfurreducens PCA
  2gza-assembly1_A-2  TM=4.595E-01  e=5.356E-12  Brucella suis 1330

Foldseek 3Di:
DDDDDPPFAEEQEDLACLLLLNPLVCLVVVVDFAEYEYELQSLLLLVVCVVQQHVSSVSSVVSVVSVVVCVVVVGYHYHYDDDHDDPVCSVVPDPVVRLVVSLVVCVVSLHEYEHCDPVSQVVSVVVVHHYDHDPLVVPDDLDAPVCVQDDLFFFKWKAWAQAFIWTWGHDVVDTDIDGPDPDGHHLVRLSVSVSRQQSSQVVDPQKHFQDDHSFWTWIDRNQKTKIWGDPPVDPHTMIMIGGDNDQDAPVNLVDDPVVVVCLLPPQQQEEEEEAPPLCSLSVLLNSQQVCVVVVFAEEEEDADPNRPHDPSYHYHYCSPDPLVRVLVVCLVVVTQEYEYEDQDDLSSLVSLLVSLVSVHRYYYYYYDHDQVVVLVVCFVVDDPVCSCSNHQWYFYGGNNHTPFIKGWDWDFAQDQLDDDRVNTDIKIFIATPPVRHGQWIWDDQQNHIDIGGDDPPDDSWDPLQVVLQVVLLVVLVVQDDPPWHWGWGRPGSQEIEIATAPVSQCVCCDDVSVNQVVVCVRRVHHYHYHHNPPDDDPPPQAPWFDWDWDDDPFWTKTAGDPPQAQPWKWKDQVPHTLDIAHQHPRRIGIDTCPDPSNVVVVVRVVPDDITMGD

Secondary structure (DSSP, 8-state):
---------EEEEPHHHHHTTHHHHHHHTTSS-SEEEEEHHHHHHHHHHHHTT-HHHHHHHHHHHHHHHHHHTTS-EEEEESPPPPHHHHHH--HHHHHHHHHHHHHHTTPEEEES-HHHHHHHHHTT--EEE--HHHHS-S--TTGGG--TTEEEEEEETTS--EEEEEETTEEEEEES-SSPPPHHHHHHHHHHHHHHHTTSTTEEEEEEETTEEEEEETTEEEEEE-TTTSSS-EEEEE-------GGGGT--HHHHHHHHHT--EEEEE--TTSSHHHHHHHHHHHHHHTT--EEEEESS------TTSEEEETTTS-HHHHHHHHHHH--SEEEES---SHHHHHHHHHHHHTT-EEEEE---SSHHHHHHTTBTTB-GGGHHHH-SEEEEEETTEEEEEEEEEEEEEPPTT---GGG-EEEEEEEETTT--EEEEEEEETTEEEEEE--SSS-TTHHHHHHHHHHHHHHHHHHS-TT--EEEEESSSSEEEEEE-TTTHHHHH-GGGHHHHHHHHHHTSEEEEEETTS--------SBPPEEEEE-SSEEEEEE-GGGTT-EEEEEETTEEEEEEE--TTSEEEEETTSHHHHHHHHHHTT-PPEEE-

Mean predicted aligned error: 17.72 Å

pLDDT: mean 83.32, std 12.83, range [27.69, 97.88]

Solvent-accessible surface area (backbone atoms only — not comparable to full-atom values): 33856 Å² total; per-residue (Å²): 138,82,80,80,76,81,80,75,58,39,33,25,52,37,61,53,26,35,42,72,51,45,55,57,55,34,42,75,71,61,79,42,57,52,32,40,36,39,46,33,44,49,59,53,49,29,51,50,36,33,75,65,40,38,64,62,11,48,40,22,52,55,35,52,49,54,44,51,52,43,29,77,71,67,68,34,45,80,44,81,40,81,68,68,69,52,72,74,48,63,76,64,52,54,77,65,56,59,54,44,55,46,48,52,52,15,58,78,66,72,19,33,32,34,26,46,45,65,66,62,33,52,50,39,45,74,71,69,45,53,65,50,66,48,64,62,80,79,74,56,75,84,78,53,89,67,56,82,75,55,58,101,45,42,35,29,37,43,40,35,41,77,31,46,35,33,29,37,34,56,48,94,99,54,65,46,83,42,73,77,44,92,61,56,34,46,60,67,60,49,50,52,51,53,50,51,51,58,54,50,20,75,67,38,96,69,22,34,73,67,41,86,51,64,38,40,36,33,32,36,47,69,76,29,46,33,38,40,37,24,64,88,76,34,98,44,44,36,40,40,37,36,37,81,84,78,85,63,51,62,74,79,62,69,66,57,67,71,59,56,50,34,58,75,72,69,56,38,14,35,35,37,19,19,48,88,88,16,39,47,71,56,50,52,44,14,52,49,53,50,43,40,75,71,74,38,49,41,34,35,40,21,73,70,79,74,76,90,69,61,90,86,48,51,77,41,37,60,76,80,36,53,74,66,54,50,48,53,51,46,69,72,65,58,42,55,30,39,36,33,56,66,50,80,49,75,65,44,52,47,53,54,44,57,46,24,76,70,70,29,21,34,37,35,30,33,79,20,95,42,60,65,58,54,57,55,70,44,58,90,77,48,60,76,84,49,43,39,72,46,38,31,32,40,37,21,24,47,90,62,37,81,74,47,45,37,34,37,42,77,45,77,43,60,58,93,81,63,85,60,75,92,60,52,36,70,30,38,38,33,19,36,58,86,80,64,45,62,43,31,39,35,37,72,57,67,96,43,78,44,80,46,76,52,60,97,81,59,68,83,58,57,68,51,19,52,48,54,25,48,52,54,43,56,56,52,58,70,76,47,60,98,88,64,64,73,49,55,45,49,79,41,77,49,29,34,36,37,28,23,43,80,87,46,44,61,68,54,34,31,77,94,41,49,44,38,54,52,50,24,65,57,64,67,30,46,76,46,79,44,52,59,82,59,77,91,65,75,79,66,80,36,67,78,52,75,69,48,81,47,80,53,101,60,30,43,32,41,36,43,60,85,86,54,52,71,39,64,32,42,34,23,54,88,92,44,81,72,52,77,46,59,21,34,98,87,17,34,40,76,40,45,46,88,41,74,67,20,48,56,50,55,62,43,63,77,76,48,79,69,49,35,23,81